Protein AF-A7HI56-F1 (afdb_monomer)

Secondary structure (DSSP, 8-state):
--EEEEE-TTHHHHSS--HHHHHHHHHH-TT-SEEEEEES-B-HHHHHHHHHHHHHHHHTT-EEEEEEE-GGG-SBHHHHHHHHHHSSEEEEE--SSTT-----EEEEEE-SSEEEEEEES--BSHIIIIIS---EEEEEEETTTTHHHHHHHHTTHHHHHTSTTEEE--HHHHHHHHHTT-SB-TTSTT-S-----SS-----SSSPPSS-------SS-----------------------PPP--SEEEEEE---TTSEEEEEHHHHHHSHHHHTSSP-EEPPPSSTTPPPPEE-SSPPEEEEEEE-TTSSEEEEEEEEE--EEEETTTTEEEEEPPHHHHTTPPTTEEEEEEEPPTTSS-SEEEEEE-TTSHHHHHHGGG--EE---TT-SS--EEEE-

Mean predicted aligned error: 17.02 Å

Solvent-accessible surface area (backbone atoms only — not comparable to full-atom values): 22495 Å² total; per-residue (Å²): 130,70,50,75,49,73,45,45,51,63,31,19,55,73,51,88,61,39,61,48,56,57,51,44,53,53,38,66,34,88,58,41,42,37,36,43,33,35,26,21,27,30,32,39,72,29,51,63,72,44,40,71,32,46,51,51,25,42,77,71,69,24,45,39,36,40,38,36,16,36,50,71,35,44,14,24,49,61,26,51,59,49,41,69,74,70,38,80,43,41,28,39,35,47,57,72,50,93,88,52,69,60,70,54,22,38,4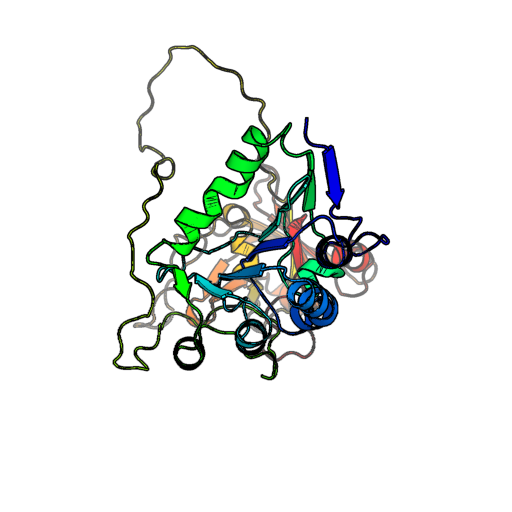1,38,36,34,38,81,55,30,34,38,39,39,42,45,65,40,27,46,23,53,48,35,25,52,61,36,67,30,44,34,39,40,38,40,36,55,37,71,86,37,45,72,61,49,52,60,73,53,59,61,53,67,60,49,66,70,30,77,37,32,41,77,63,44,76,66,54,51,54,53,39,47,73,56,64,42,38,27,55,74,84,46,92,80,58,71,77,72,81,72,79,82,88,66,86,59,76,77,52,99,62,79,73,95,34,61,79,73,94,82,70,69,96,58,76,74,85,71,83,70,94,68,84,90,82,84,91,84,89,86,86,83,92,75,85,84,75,76,78,90,69,70,52,28,44,37,33,37,37,50,62,41,100,86,22,36,33,74,48,55,47,72,61,45,65,77,46,26,75,79,79,52,54,79,47,82,32,66,48,84,55,94,48,95,88,56,80,60,39,37,15,46,69,76,51,47,32,27,33,39,36,35,37,37,61,88,57,47,81,72,46,74,49,74,74,40,67,38,48,35,37,40,44,73,94,77,56,34,28,38,35,49,45,60,65,83,53,35,80,70,54,53,72,60,14,35,34,39,42,27,64,47,60,90,90,67,87,40,49,31,39,38,41,33,27,28,72,79,8,64,65,28,67,70,48,55,76,56,32,79,40,74,44,84,40,86,87,46,98,68,54,39,35,25,32,70,76

Sequence (403 aa):
MPAFEFLSPLDQPFATARAAEWLKNALTSKKYNEFLAAVAFAKEGALKRLLPALDAFRKGGGNAEIVFGIDQQGTSRQALELALTSLDASYVWNHPSPYITFHPKAYLFSGHDAALAIIGSSNLTVGGLETNSEMVASIAFDLPNENAAWTKAQSWWKPLIGHANCAKLTADLIKELDARGLLLDETAPGSHGCPPPKGEKGTATGAPYPFPFTKVVPPSSAPTAGKGKSAAAGSAKPISATAKAYQPSALLIQIIPHENGEIFLSVTAVNQYPAFLGWPFKGKTTPKKKGNKPYPMLQPDPITNWRLFDKSGSVAQALTGWNLNTIYYDKKSEIRITVPPSLAAAIPEYSLLEMRRASQGSGVDFYCDVYPNGSPQYASMIGACTQTLPSGGKPVARKYGWI

Radius of gyration: 26.81 Å; Cα contacts (8 Å, |Δi|>4): 777; chains: 1; bounding box: 72×57×68 Å

Foldseek 3Di:
DWDKDKDALCCPQPNPDWQLVVLLCLLQDPQFQEKEWEFQAADLVLVVSCLVSLQNSVVSNHAHEYEYELQQQRYALNRLVCCVPRHPWYKYFDAPDNVDGRHWGWMKTHDAFKIKIKGWNAGSYCQRGHHGRIMIMIIMDTPPVCVVVVCVVCVVPVCVCVDQRMGIRDPVVSVVCVQQVSHQHPPDPPSPDDDDPPDDSDVRDVDDDSGDHDDDDPPDDDPPPDPDDDDDDDDDDDDDDDPDPDDFQKKKWFWQQDPQQKTWDALVVCVVHVVLQVPPADDWDDDPDPPDGTWRWHPPFFWEKEFEADLQRHTPDIDGGDRWTWTQDPVVRIIMTGDDPVVSVVADGRWMWIWGADDPPPSGGTYTYTGHPNHPVCVVCVVQQPAFDDCVPPPDTMTMHTD

Nearest PDB structures (foldseek):
  7clg-assembly1_A  TM=8.398E-01  e=1.425E-11  Staphylococcus aureus subsp. aureus USA300
  7clg-assembly1_B  TM=8.100E-01  e=1.260E-10  Staphylococcus aureus subsp. aureus USA300
  7ufy-assembly2_B  TM=6.047E-01  e=7.998E-03  Homo sapiens
  5nw9-assembly1_A  TM=4.511E-01  e=8.998E-03  Homo sapiens
  1rgu-assembly1_A  TM=3.960E-01  e=5.295E-03  Homo sapiens

pLDDT: mean 86.25, std 17.68, range [27.77, 98.88]

Structure (mmCIF, N/CA/C/O backbone):
data_AF-A7HI56-F1
#
_entry.id   AF-A7HI56-F1
#
loop_
_atom_site.group_PDB
_atom_site.id
_atom_site.type_symbol
_atom_site.label_atom_id
_atom_site.label_alt_id
_atom_site.label_comp_id
_atom_site.label_asym_id
_atom_site.label_entity_id
_atom_site.label_seq_id
_atom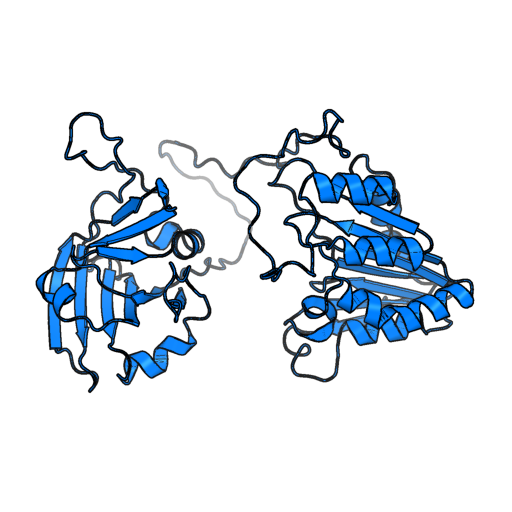_site.pdbx_PDB_ins_code
_atom_site.Cartn_x
_atom_site.Cartn_y
_atom_site.Cartn_z
_atom_site.occupancy
_atom_site.B_iso_or_equiv
_atom_site.auth_seq_id
_atom_site.auth_comp_id
_atom_site.auth_asym_id
_atom_site.auth_atom_id
_atom_site.pdbx_PDB_model_num
ATOM 1 N N . MET A 1 1 ? -2.547 -5.428 30.886 1.00 74.50 1 MET A N 1
ATOM 2 C CA . MET A 1 1 ? -1.637 -5.256 29.735 1.00 74.50 1 MET A CA 1
ATOM 3 C C . MET A 1 1 ? -2.408 -5.720 28.519 1.00 74.50 1 MET A C 1
ATOM 5 O O . MET A 1 1 ? -2.962 -6.814 28.620 1.00 74.50 1 MET A O 1
ATOM 9 N N . PRO A 1 2 ? -2.438 -4.936 27.427 1.00 81.06 2 PRO A N 1
ATOM 10 C CA . PRO A 1 2 ? -3.268 -5.262 26.275 1.00 81.06 2 PRO A CA 1
ATOM 11 C C . PRO A 1 2 ? -2.903 -6.629 25.702 1.00 81.06 2 PRO A C 1
ATOM 13 O O . PRO A 1 2 ? -1.718 -6.969 25.611 1.00 81.06 2 PRO A O 1
ATOM 16 N N . ALA A 1 3 ? -3.911 -7.406 25.318 1.00 89.81 3 ALA A N 1
ATOM 17 C CA . ALA A 1 3 ? -3.702 -8.679 24.639 1.00 89.81 3 ALA A CA 1
ATOM 18 C C . ALA A 1 3 ? -3.373 -8.417 23.165 1.00 89.81 3 ALA A C 1
ATOM 20 O O . ALA A 1 3 ? -3.972 -7.532 22.554 1.00 89.81 3 ALA A O 1
ATOM 21 N N . PHE A 1 4 ? -2.435 -9.170 22.590 1.00 91.62 4 PHE A N 1
ATOM 22 C CA . PHE A 1 4 ? -2.066 -9.015 21.186 1.00 91.62 4 PHE A CA 1
ATOM 23 C C . PHE A 1 4 ? -2.024 -10.344 20.436 1.00 91.62 4 PHE A C 1
ATOM 25 O O . PHE A 1 4 ? -1.582 -11.363 20.962 1.00 91.62 4 PHE A O 1
ATOM 32 N N . GLU A 1 5 ? -2.446 -10.294 19.178 1.00 93.88 5 GLU A N 1
ATOM 33 C CA . GLU A 1 5 ? -2.391 -11.386 18.211 1.00 93.88 5 GLU A CA 1
ATOM 34 C C . GLU A 1 5 ? -1.731 -10.889 16.924 1.00 93.88 5 GLU A C 1
ATOM 36 O O . GLU A 1 5 ? -1.836 -9.710 16.573 1.00 93.88 5 GLU A O 1
ATOM 41 N N . PHE A 1 6 ? -1.063 -11.786 16.201 1.00 93.12 6 PHE A N 1
ATOM 42 C CA . PHE A 1 6 ? -0.435 -11.468 14.924 1.00 93.12 6 PHE A CA 1
ATOM 43 C C . PHE A 1 6 ? -1.037 -12.294 13.799 1.00 93.12 6 PHE A C 1
ATOM 45 O O . PHE A 1 6 ? -1.213 -13.502 13.925 1.00 93.12 6 PHE A O 1
ATOM 52 N N . LEU A 1 7 ? -1.278 -11.620 12.682 1.00 90.94 7 LEU A N 1
ATOM 53 C CA . LEU A 1 7 ? -1.357 -12.233 11.373 1.00 90.94 7 LEU A CA 1
ATOM 54 C C . LEU A 1 7 ? 0.047 -12.159 10.776 1.00 90.94 7 LEU A C 1
ATOM 56 O O . LEU A 1 7 ? 0.567 -11.064 10.542 1.00 90.94 7 LEU A O 1
ATOM 60 N N . SER A 1 8 ? 0.679 -13.311 10.590 1.00 90.44 8 SER A N 1
ATOM 61 C CA . SER A 1 8 ? 2.011 -13.429 10.004 1.00 90.44 8 SER A CA 1
ATOM 62 C C . SER A 1 8 ? 1.934 -13.399 8.473 1.00 90.44 8 SER A C 1
ATOM 64 O O . SER A 1 8 ? 0.922 -13.815 7.906 1.00 90.44 8 SER A O 1
ATOM 66 N N . PRO A 1 9 ? 3.027 -13.043 7.769 1.00 89.06 9 PRO A N 1
ATOM 67 C CA . PRO A 1 9 ? 3.056 -13.006 6.301 1.00 89.06 9 PRO A CA 1
ATOM 68 C C . PRO A 1 9 ? 2.685 -14.310 5.576 1.00 89.06 9 PRO A C 1
ATOM 70 O O . PRO A 1 9 ? 2.485 -14.288 4.364 1.00 89.06 9 PRO A O 1
ATOM 73 N N . LEU A 1 10 ? 2.656 -15.445 6.283 1.00 87.81 10 LEU A N 1
ATOM 74 C CA . LEU A 1 10 ? 2.257 -16.745 5.739 1.00 87.81 10 LEU A CA 1
ATOM 75 C C . LEU A 1 10 ? 0.824 -17.142 6.117 1.00 87.81 10 LEU A C 1
ATOM 77 O O . LEU A 1 10 ? 0.254 -18.014 5.466 1.00 87.81 10 LEU A O 1
ATOM 81 N N . ASP A 1 11 ? 0.218 -16.497 7.116 1.00 85.81 11 ASP A N 1
ATOM 82 C CA . ASP A 1 11 ? -1.166 -16.779 7.502 1.00 85.81 11 ASP A CA 1
ATOM 83 C C . ASP A 1 11 ? -2.126 -16.301 6.408 1.00 85.81 11 ASP A C 1
ATOM 85 O O . ASP A 1 11 ? -3.058 -17.007 6.028 1.00 85.81 11 ASP A O 1
ATOM 89 N N . GLN A 1 12 ? -1.838 -15.145 5.812 1.00 83.94 12 GLN A N 1
ATOM 90 C CA . GLN A 1 12 ? -2.465 -14.671 4.584 1.00 83.94 12 GLN A CA 1
ATOM 91 C C . GLN A 1 12 ? -1.465 -14.790 3.423 1.00 83.94 12 GLN A C 1
ATOM 93 O O . GLN A 1 12 ? -0.335 -14.341 3.579 1.00 83.94 12 GLN A O 1
ATOM 98 N N . PRO A 1 13 ? -1.822 -15.371 2.262 1.00 75.12 13 PRO A N 1
ATOM 99 C CA . PRO A 1 13 ? -3.120 -15.940 1.889 1.00 75.12 13 PRO A CA 1
ATOM 100 C C . PRO A 1 13 ? -3.256 -17.455 2.129 1.00 75.12 13 PRO A C 1
ATOM 102 O O . PRO A 1 13 ? -4.180 -18.062 1.593 1.00 75.12 13 PRO A O 1
ATOM 105 N N . PHE A 1 14 ? -2.342 -18.105 2.853 1.00 77.31 14 PHE A N 1
ATOM 106 C CA . PHE A 1 14 ? -2.269 -19.574 2.836 1.00 77.31 14 PHE A CA 1
ATOM 107 C C . PHE A 1 14 ? -3.065 -20.271 3.950 1.00 77.31 14 PHE A C 1
ATOM 109 O O . PHE A 1 14 ? -3.575 -21.365 3.724 1.00 77.31 14 PHE A O 1
ATOM 116 N N . ALA A 1 15 ? -3.214 -19.657 5.127 1.00 78.75 15 ALA A N 1
ATOM 117 C CA . ALA A 1 15 ? -4.009 -20.199 6.235 1.00 78.75 15 ALA A CA 1
ATOM 118 C C . ALA A 1 15 ? -5.486 -19.763 6.144 1.00 78.75 15 ALA A C 1
ATOM 120 O O . ALA A 1 15 ? -5.927 -19.280 5.102 1.00 78.75 15 ALA A O 1
ATOM 121 N N . THR A 1 16 ? -6.271 -19.919 7.215 1.00 77.38 16 THR A N 1
ATOM 122 C CA . THR A 1 16 ? -7.670 -19.444 7.289 1.00 77.38 16 THR A CA 1
ATOM 123 C C . THR A 1 16 ? -7.806 -18.026 7.848 1.00 77.38 16 THR A C 1
ATOM 125 O O . THR A 1 16 ? -8.794 -17.353 7.564 1.00 77.38 16 THR A O 1
ATOM 128 N N . ALA A 1 17 ? -6.824 -17.544 8.617 1.00 83.12 17 ALA A N 1
ATOM 129 C CA . ALA A 1 17 ? -6.856 -16.210 9.209 1.00 83.12 17 ALA A CA 1
ATOM 130 C C . ALA A 1 17 ? -6.648 -15.118 8.147 1.00 83.12 17 ALA A C 1
ATOM 132 O O . ALA A 1 17 ? -5.752 -15.213 7.304 1.00 83.12 17 ALA A O 1
ATOM 133 N N . ARG A 1 18 ? -7.484 -14.074 8.180 1.00 90.19 18 ARG A N 1
ATOM 134 C CA . ARG A 1 18 ? -7.451 -12.931 7.255 1.00 90.19 18 ARG A CA 1
ATOM 135 C C . ARG A 1 18 ? -7.725 -11.638 7.998 1.00 90.19 18 ARG A C 1
ATOM 137 O O . ARG A 1 18 ? -8.584 -11.611 8.881 1.00 90.19 18 ARG A O 1
ATOM 144 N N . ALA A 1 19 ? -7.091 -10.550 7.565 1.00 93.62 19 ALA A N 1
ATOM 145 C CA . ALA A 1 19 ? -7.406 -9.223 8.091 1.00 93.62 19 ALA A CA 1
ATOM 146 C C . ALA A 1 19 ? -8.883 -8.854 7.840 1.00 93.62 19 ALA A C 1
ATOM 148 O O . ALA A 1 19 ? -9.517 -8.248 8.702 1.00 93.62 19 ALA A O 1
ATOM 149 N N . ALA A 1 20 ? -9.462 -9.289 6.710 1.00 94.56 20 ALA A N 1
ATOM 150 C CA . ALA A 1 20 ? -10.892 -9.136 6.429 1.00 94.56 20 ALA A CA 1
ATOM 151 C C . ALA A 1 20 ? -11.788 -9.715 7.538 1.00 94.56 20 ALA A C 1
ATOM 153 O O . ALA A 1 20 ? -12.770 -9.083 7.921 1.00 94.56 20 ALA A O 1
ATOM 154 N N . GLU A 1 21 ? -11.456 -10.897 8.062 1.00 93.38 21 GLU A N 1
ATOM 155 C CA . GLU A 1 21 ? -12.264 -11.568 9.085 1.00 93.38 21 GLU A CA 1
ATOM 156 C C . GLU A 1 21 ? -12.154 -10.862 10.438 1.00 93.38 21 GLU A C 1
ATOM 158 O O . GLU A 1 21 ? -13.162 -10.674 11.114 1.00 93.38 21 GLU A O 1
ATOM 163 N N . TRP A 1 22 ? -10.968 -10.366 10.803 1.00 95.19 22 TRP A N 1
ATOM 164 C CA . TRP A 1 22 ? -10.810 -9.535 12.001 1.00 95.19 22 TRP A CA 1
ATOM 165 C C . TRP A 1 22 ? -11.663 -8.262 11.937 1.00 95.19 22 TRP A C 1
ATOM 167 O O . TRP A 1 22 ? -12.351 -7.938 12.905 1.00 95.19 22 TRP A O 1
ATOM 177 N N . LEU A 1 23 ? -11.689 -7.582 10.784 1.00 97.75 23 LEU A N 1
ATOM 178 C CA . LEU A 1 23 ? -12.525 -6.395 10.583 1.00 97.75 23 LEU A CA 1
ATOM 179 C C . LEU A 1 23 ? -14.020 -6.725 10.641 1.00 97.75 23 LEU A C 1
ATOM 181 O O . LEU A 1 23 ? -14.766 -6.026 11.320 1.00 97.75 23 LEU A O 1
ATOM 185 N N . LYS A 1 24 ? -14.471 -7.795 9.974 1.00 97.06 24 LYS A N 1
ATOM 186 C CA . LYS A 1 24 ? -15.882 -8.223 10.006 1.00 97.06 24 LYS A CA 1
ATOM 187 C C . LYS A 1 24 ? -16.333 -8.601 11.416 1.00 97.06 24 LYS A C 1
ATOM 189 O O . LYS A 1 24 ? -17.416 -8.196 11.836 1.00 97.06 24 LYS A O 1
ATOM 194 N N . ASN A 1 25 ? -15.506 -9.338 12.155 1.00 96.38 25 ASN A N 1
ATOM 195 C CA . ASN A 1 25 ? -15.803 -9.733 13.531 1.00 96.38 25 ASN A CA 1
ATOM 196 C C . ASN A 1 25 ? -15.901 -8.513 14.452 1.00 96.38 25 ASN A C 1
ATOM 198 O O . ASN A 1 25 ? -16.803 -8.443 15.282 1.00 96.38 25 ASN A O 1
ATOM 202 N N . ALA A 1 26 ? -15.018 -7.525 14.284 1.00 97.50 26 ALA A N 1
ATOM 203 C CA . ALA A 1 26 ? -15.091 -6.279 15.039 1.00 97.50 26 ALA A CA 1
ATOM 204 C C . ALA A 1 26 ? -16.336 -5.450 14.669 1.00 97.50 26 ALA A C 1
ATOM 206 O O . ALA A 1 26 ? -17.072 -5.040 15.560 1.00 97.50 26 ALA A O 1
ATOM 207 N N . LEU A 1 27 ? -16.634 -5.283 13.377 1.00 97.94 27 LEU A N 1
ATOM 208 C CA . LEU A 1 27 ? -17.807 -4.540 12.890 1.00 97.94 27 LEU A CA 1
ATOM 209 C C . LEU A 1 27 ? -19.147 -5.166 13.305 1.00 97.94 27 LEU A C 1
ATOM 211 O O . LEU A 1 27 ? -20.136 -4.463 13.470 1.00 97.94 27 LEU A O 1
ATOM 215 N N . THR A 1 28 ? -19.208 -6.487 13.463 1.00 96.69 28 THR A N 1
ATOM 216 C CA . THR A 1 28 ? -20.437 -7.190 13.882 1.00 96.69 28 THR A CA 1
ATOM 217 C C . THR A 1 28 ? -20.529 -7.394 15.394 1.00 96.69 28 THR A C 1
ATOM 219 O O . THR A 1 28 ? -21.574 -7.800 15.910 1.00 96.69 28 THR A O 1
ATOM 222 N N . SER A 1 29 ? -19.456 -7.096 16.127 1.00 95.88 29 SER A N 1
ATOM 223 C CA . SER A 1 29 ? -19.420 -7.178 17.581 1.00 95.88 29 SER A CA 1
ATOM 224 C C . SER A 1 29 ? -20.252 -6.065 18.211 1.00 95.88 29 SER A C 1
ATOM 226 O O . SER A 1 29 ?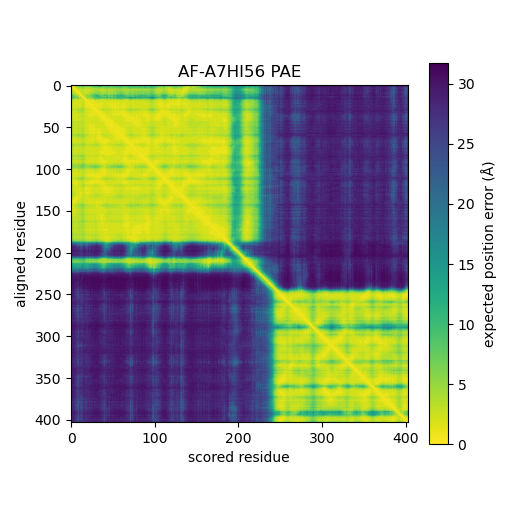 -20.096 -4.891 17.893 1.00 95.88 29 SER A O 1
ATOM 228 N N . LYS A 1 30 ? -21.063 -6.415 19.213 1.00 95.62 30 LYS A N 1
ATOM 229 C CA . LYS A 1 30 ? -21.804 -5.436 20.028 1.00 95.62 30 LYS A CA 1
ATOM 230 C C . LYS A 1 30 ? -20.926 -4.692 21.043 1.00 95.62 30 LYS A C 1
ATOM 232 O O . LYS A 1 30 ? -21.438 -3.875 21.798 1.00 95.62 30 LYS A O 1
ATOM 237 N N . LYS A 1 31 ? -19.626 -5.010 21.110 1.00 96.81 31 LYS A N 1
ATOM 238 C CA . LYS A 1 31 ? -18.681 -4.376 22.043 1.00 96.81 31 LYS A CA 1
ATOM 239 C C . LYS A 1 31 ? -18.266 -2.973 21.614 1.00 96.81 31 LYS A C 1
ATOM 241 O O . LYS A 1 31 ? -17.772 -2.229 22.453 1.00 96.81 31 LYS A O 1
ATOM 246 N N . TYR A 1 32 ? -18.419 -2.640 20.336 1.00 98.44 32 TYR A N 1
ATOM 247 C CA . TYR A 1 32 ? -17.904 -1.407 19.756 1.00 98.44 32 TYR A CA 1
ATOM 248 C C . TYR A 1 32 ? -19.046 -0.586 19.162 1.00 98.44 32 TYR A C 1
ATOM 250 O O . TYR A 1 32 ? -20.006 -1.137 18.629 1.00 98.44 32 TYR A O 1
ATOM 258 N N . ASN A 1 33 ? -18.931 0.731 19.261 1.00 98.06 33 ASN A N 1
ATOM 259 C CA . ASN A 1 33 ? -19.851 1.704 18.673 1.00 98.06 33 ASN A CA 1
ATOM 260 C C . ASN A 1 33 ? -19.114 2.830 17.930 1.00 98.06 33 ASN A C 1
ATOM 262 O O . ASN A 1 33 ? -19.748 3.701 17.347 1.00 98.06 33 ASN A O 1
ATOM 266 N N . GLU A 1 34 ? -17.786 2.802 17.900 1.00 98.69 34 GLU A N 1
ATOM 267 C CA . GLU A 1 34 ? -16.964 3.700 17.102 1.00 98.69 34 GLU A CA 1
ATOM 268 C C . GLU A 1 34 ? -15.973 2.875 16.277 1.00 98.69 34 GLU A C 1
ATOM 270 O O . GLU A 1 34 ? -15.356 1.937 16.786 1.00 98.69 34 GLU A O 1
ATOM 275 N N . PHE A 1 35 ? -15.853 3.210 14.995 1.00 98.75 35 PHE A N 1
ATOM 276 C CA . PHE A 1 35 ? -14.904 2.631 14.055 1.00 98.75 35 PHE A CA 1
ATOM 277 C C . PHE A 1 35 ? -14.179 3.754 13.313 1.00 98.75 35 PHE A C 1
ATOM 279 O O . PHE A 1 35 ? -14.799 4.522 12.579 1.00 98.75 35 PHE A O 1
ATOM 286 N N . LEU A 1 36 ? -12.860 3.824 13.480 1.00 98.75 36 LEU A N 1
ATOM 287 C CA . LEU A 1 36 ? -11.995 4.812 12.840 1.00 98.75 36 LEU A CA 1
ATOM 288 C C . LEU A 1 36 ? -10.928 4.088 12.022 1.00 98.75 36 LEU A C 1
ATOM 290 O O . LEU A 1 36 ? -10.263 3.187 12.531 1.00 98.75 36 LEU A O 1
ATOM 294 N N . ALA A 1 37 ? -10.698 4.489 10.775 1.00 98.69 37 ALA A N 1
ATOM 295 C CA . ALA A 1 37 ? -9.611 3.920 9.982 1.00 98.69 37 ALA A CA 1
ATOM 296 C C . ALA A 1 37 ? -8.807 4.969 9.218 1.00 98.69 37 ALA A C 1
ATOM 298 O O . ALA A 1 37 ? -9.334 5.966 8.735 1.00 98.69 37 ALA A O 1
ATOM 299 N N . ALA A 1 38 ? -7.512 4.713 9.062 1.00 98.75 38 ALA A N 1
ATOM 300 C CA . ALA A 1 38 ? -6.642 5.464 8.167 1.00 98.75 38 ALA A CA 1
ATOM 301 C C . ALA A 1 38 ? -5.902 4.480 7.266 1.00 98.75 38 ALA A C 1
ATOM 303 O O . ALA A 1 38 ? -5.142 3.636 7.751 1.00 98.75 38 ALA A O 1
ATOM 304 N N . VAL A 1 39 ? -6.143 4.583 5.960 1.00 98.56 39 VAL A N 1
ATOM 305 C CA . VAL A 1 39 ? -5.627 3.637 4.968 1.00 98.56 39 VAL A CA 1
ATOM 306 C C . VAL A 1 39 ? -4.961 4.368 3.816 1.00 98.56 39 VAL A C 1
ATOM 308 O O . VAL A 1 39 ? -5.479 5.353 3.294 1.00 98.56 39 VAL A O 1
ATOM 311 N N . ALA A 1 40 ? -3.798 3.868 3.409 1.00 98.06 40 ALA A N 1
ATOM 312 C CA . ALA A 1 40 ? -3.049 4.422 2.295 1.00 98.06 40 ALA A CA 1
ATOM 313 C C . ALA A 1 40 ? -3.819 4.238 0.989 1.00 98.06 40 ALA A C 1
ATOM 315 O O . ALA A 1 40 ? -3.980 5.194 0.240 1.00 98.06 40 ALA A O 1
ATOM 316 N N . PHE A 1 41 ? -4.297 3.012 0.745 1.00 98.19 41 PHE A N 1
ATOM 317 C CA . PHE A 1 41 ? -4.955 2.597 -0.491 1.00 98.19 41 PHE A CA 1
ATOM 318 C C . PHE A 1 41 ? -6.304 1.940 -0.195 1.00 98.19 41 PHE A C 1
ATOM 320 O O . PHE A 1 41 ? -6.406 1.101 0.707 1.00 98.19 41 PHE A O 1
ATOM 327 N N . ALA A 1 42 ? -7.312 2.270 -1.002 1.00 98.25 42 ALA A N 1
ATOM 328 C CA . ALA A 1 42 ? -8.635 1.668 -0.938 1.00 98.25 42 ALA A CA 1
ATOM 329 C C . ALA A 1 42 ? -9.203 1.330 -2.323 1.00 98.25 42 ALA A C 1
ATOM 331 O O . ALA A 1 42 ? -9.144 2.128 -3.254 1.00 98.25 42 ALA A O 1
ATOM 332 N N . LYS A 1 43 ? -9.791 0.140 -2.451 1.00 97.62 43 LYS A N 1
ATOM 333 C CA . LYS A 1 43 ? -10.481 -0.306 -3.670 1.00 97.62 43 LYS A CA 1
ATOM 334 C C . LYS A 1 43 ? -11.906 -0.720 -3.353 1.00 97.62 43 LYS A C 1
ATOM 336 O O . LYS A 1 43 ? -12.178 -1.257 -2.275 1.00 97.62 43 LYS A O 1
ATOM 341 N N . GLU A 1 44 ? -12.796 -0.522 -4.316 1.00 97.00 44 GLU A N 1
ATOM 342 C CA . GLU A 1 44 ? -14.235 -0.714 -4.160 1.00 97.00 44 GLU A CA 1
ATOM 343 C C . GLU A 1 44 ? -14.556 -2.144 -3.714 1.00 97.00 44 GLU A C 1
ATOM 345 O O . GLU A 1 44 ? -15.354 -2.354 -2.802 1.00 97.00 44 GLU A O 1
ATOM 350 N N . GLY A 1 45 ? -13.873 -3.138 -4.291 1.00 95.94 45 GLY A N 1
ATOM 351 C CA . GLY A 1 45 ? -14.108 -4.550 -3.988 1.00 95.94 45 GLY A CA 1
ATOM 352 C C . GLY A 1 45 ? -13.919 -4.925 -2.513 1.00 95.94 45 GLY A C 1
ATOM 353 O O . GLY A 1 45 ? -14.666 -5.755 -2.000 1.00 95.94 45 GLY A O 1
ATOM 354 N N . ALA A 1 46 ? -12.959 -4.315 -1.809 1.00 95.94 46 ALA A N 1
ATOM 355 C CA . ALA A 1 46 ? -12.764 -4.572 -0.379 1.00 95.94 46 ALA A CA 1
ATOM 356 C C . ALA A 1 46 ? -13.846 -3.913 0.470 1.00 95.94 46 ALA A C 1
ATOM 358 O O . ALA A 1 46 ? -14.392 -4.549 1.368 1.00 95.94 46 ALA A O 1
ATOM 359 N N . LEU A 1 47 ? -14.190 -2.664 0.152 1.00 96.00 47 LEU A N 1
ATOM 360 C CA . LEU A 1 47 ? -15.243 -1.950 0.860 1.00 96.00 47 LEU A CA 1
ATOM 361 C C . LEU A 1 47 ? -16.592 -2.661 0.676 1.00 96.00 47 LEU A C 1
ATOM 363 O O . LEU A 1 47 ? -17.252 -2.946 1.670 1.00 96.00 47 LEU A O 1
ATOM 367 N N . LYS A 1 48 ? -16.931 -3.091 -0.551 1.00 97.06 48 LYS A N 1
ATOM 368 C CA . LYS A 1 48 ? -18.119 -3.914 -0.863 1.00 97.06 48 LYS A CA 1
ATOM 369 C C . LYS A 1 48 ? -18.244 -5.163 0.006 1.00 97.06 48 LYS A C 1
ATOM 371 O O . LYS A 1 48 ? -19.344 -5.517 0.415 1.00 97.06 48 LYS A O 1
ATOM 376 N N . ARG A 1 49 ? -17.127 -5.825 0.311 1.00 95.94 49 ARG A N 1
ATOM 377 C CA . ARG A 1 49 ? -17.102 -7.028 1.160 1.00 95.94 49 ARG A CA 1
ATOM 378 C C . ARG A 1 49 ? -17.335 -6.729 2.638 1.00 95.94 49 ARG A C 1
ATOM 380 O O . ARG A 1 49 ? -17.805 -7.609 3.355 1.00 95.94 49 ARG A O 1
ATOM 387 N N . LEU A 1 50 ? -17.012 -5.517 3.089 1.00 97.12 50 LEU A N 1
ATOM 388 C CA . LEU A 1 50 ? -17.290 -5.054 4.448 1.00 97.12 50 LEU A CA 1
ATOM 389 C C . LEU A 1 50 ? -18.658 -4.369 4.574 1.00 97.12 50 LEU A C 1
ATOM 391 O O . LEU A 1 50 ? -19.154 -4.273 5.693 1.00 97.12 50 LEU A O 1
ATOM 395 N N . LEU A 1 51 ? -19.285 -3.939 3.467 1.00 96.25 51 LEU A N 1
ATOM 396 C CA . LEU A 1 51 ? -20.560 -3.205 3.477 1.00 96.25 51 LEU A CA 1
ATOM 397 C C . LEU A 1 51 ? -21.642 -3.850 4.349 1.00 96.25 51 LEU A C 1
ATOM 399 O O . LEU A 1 51 ? -22.193 -3.130 5.172 1.00 96.25 51 LEU A O 1
ATOM 403 N N . PRO A 1 52 ? -21.933 -5.167 4.273 1.00 96.81 52 PRO A N 1
ATOM 404 C CA . PRO A 1 52 ? -22.983 -5.740 5.115 1.00 96.81 52 PRO A CA 1
ATOM 405 C C . PRO A 1 52 ? -22.704 -5.574 6.616 1.00 96.81 52 PRO A C 1
ATOM 407 O O . PRO A 1 52 ? -23.622 -5.322 7.395 1.00 96.81 52 PRO A O 1
ATOM 410 N N . ALA A 1 53 ? -21.434 -5.689 7.021 1.00 97.50 53 ALA A N 1
ATOM 411 C CA . ALA A 1 53 ? -21.015 -5.516 8.408 1.00 97.50 53 ALA A CA 1
ATOM 412 C C . ALA A 1 53 ? -21.017 -4.034 8.821 1.00 97.50 53 ALA A C 1
ATOM 414 O O . ALA A 1 53 ? -21.485 -3.713 9.908 1.00 97.50 53 ALA A O 1
ATOM 415 N N . LEU A 1 54 ? -20.563 -3.131 7.944 1.00 97.31 54 LEU A N 1
ATOM 416 C CA . LEU A 1 54 ? -20.624 -1.679 8.153 1.00 97.31 54 LEU A CA 1
ATOM 417 C C . LEU A 1 54 ? -22.067 -1.182 8.286 1.00 97.31 54 LEU A C 1
ATOM 419 O O . LEU A 1 54 ? -22.382 -0.439 9.211 1.00 97.31 54 LEU A O 1
ATOM 423 N N . ASP A 1 55 ? -22.962 -1.631 7.409 1.00 95.94 55 ASP A N 1
ATOM 424 C CA . ASP A 1 55 ? -24.378 -1.270 7.451 1.00 95.94 55 ASP A CA 1
ATOM 425 C C . ASP A 1 55 ? -25.032 -1.746 8.749 1.00 95.94 55 ASP A C 1
ATOM 427 O O . ASP A 1 55 ? -25.816 -1.014 9.353 1.00 95.94 55 ASP A O 1
ATOM 431 N N . ALA A 1 56 ? -24.718 -2.969 9.190 1.00 95.56 56 ALA A N 1
ATOM 432 C CA . ALA A 1 56 ? -25.204 -3.498 10.459 1.00 95.56 56 ALA A CA 1
ATOM 433 C C . ALA A 1 56 ? -24.669 -2.692 11.654 1.00 95.56 56 ALA A C 1
ATOM 435 O O . ALA A 1 56 ? -25.449 -2.330 12.535 1.00 95.56 56 ALA A O 1
ATOM 436 N N . PHE A 1 57 ? -23.374 -2.363 11.651 1.00 98.00 57 PHE A N 1
ATOM 437 C CA . PHE A 1 57 ? -22.726 -1.546 12.679 1.00 98.00 57 PHE A CA 1
ATOM 438 C C . PHE A 1 57 ? -23.403 -0.177 12.821 1.00 98.00 57 PHE A C 1
ATOM 440 O O . PHE A 1 57 ? -23.820 0.209 13.913 1.00 98.00 57 PHE A O 1
ATOM 447 N N . ARG A 1 58 ? -23.615 0.517 11.697 1.00 97.06 58 ARG A N 1
ATOM 448 C CA . ARG A 1 58 ? -24.244 1.845 11.659 1.00 97.06 58 ARG A CA 1
ATOM 449 C C . ARG A 1 58 ? -25.718 1.818 12.047 1.00 97.06 58 ARG A C 1
ATOM 451 O O . ARG A 1 58 ? -26.166 2.638 12.844 1.00 97.06 58 ARG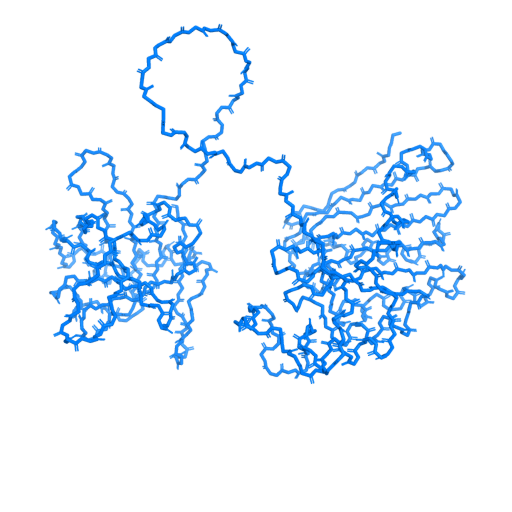 A O 1
ATOM 458 N N . LYS A 1 59 ? -26.482 0.833 11.561 1.00 95.12 59 LYS A N 1
ATOM 459 C CA . LYS A 1 59 ? -27.884 0.629 11.984 1.00 95.12 59 LYS A CA 1
ATOM 460 C C . LYS A 1 59 ? -28.003 0.317 13.477 1.00 95.12 59 LYS A C 1
ATOM 462 O O . LYS A 1 59 ? -29.030 0.622 14.074 1.00 95.12 59 LYS A O 1
ATOM 467 N N . GLY A 1 60 ? -26.964 -0.267 14.073 1.00 95.12 60 GLY A N 1
ATOM 468 C CA . GLY A 1 60 ? -26.839 -0.476 15.515 1.00 95.12 60 GLY A CA 1
ATOM 469 C C . GLY A 1 60 ? -26.492 0.783 16.319 1.00 95.12 60 GLY A C 1
ATOM 470 O O . GLY A 1 60 ? -26.354 0.683 17.535 1.00 95.12 60 GLY A O 1
ATOM 471 N N . GLY A 1 61 ? -26.353 1.946 15.674 1.00 96.50 61 GLY A N 1
ATOM 472 C CA . GLY A 1 61 ? -25.948 3.205 16.304 1.00 96.50 61 GLY A CA 1
ATOM 473 C C . GLY A 1 61 ? -24.434 3.424 16.348 1.00 96.50 61 GLY A C 1
ATOM 474 O O . GLY A 1 61 ? -23.983 4.340 17.030 1.00 96.50 61 GLY A O 1
ATOM 475 N N . GLY A 1 62 ? -23.651 2.588 15.658 1.00 98.00 62 GLY A N 1
ATOM 476 C CA . GLY A 1 62 ? -22.212 2.774 15.527 1.00 98.00 62 GLY A CA 1
ATOM 477 C C . GLY A 1 62 ? -21.850 3.920 14.576 1.00 98.00 62 GLY A C 1
ATOM 478 O O . GLY A 1 62 ? -22.567 4.174 13.611 1.00 98.00 62 GLY A O 1
ATOM 479 N N . ASN A 1 63 ? -20.724 4.584 14.831 1.00 98.50 63 ASN A N 1
ATOM 480 C CA . ASN A 1 63 ? -20.164 5.644 13.990 1.00 98.50 63 ASN A CA 1
ATOM 481 C C . ASN A 1 63 ? -18.926 5.137 13.241 1.00 98.50 63 ASN A C 1
ATOM 483 O O . ASN A 1 63 ? -17.978 4.675 13.876 1.00 98.50 63 ASN A O 1
ATOM 487 N N . ALA A 1 64 ? -18.927 5.223 11.911 1.00 98.56 64 ALA A N 1
ATOM 488 C CA . ALA A 1 64 ? -17.847 4.746 11.054 1.00 98.56 64 ALA A CA 1
ATOM 489 C C . ALA A 1 64 ? -17.200 5.889 10.258 1.00 98.56 64 ALA A C 1
ATOM 491 O O . ALA A 1 64 ? -17.842 6.508 9.404 1.00 98.56 64 ALA A O 1
ATOM 492 N N . GLU A 1 65 ? -15.903 6.116 10.480 1.00 98.69 65 GLU A N 1
ATOM 493 C CA . GLU A 1 65 ? -15.129 7.165 9.817 1.00 98.69 65 GLU A CA 1
ATOM 494 C C . GLU A 1 65 ? -13.817 6.644 9.228 1.00 98.69 65 GLU A C 1
ATOM 496 O O . GLU A 1 65 ? -13.084 5.886 9.865 1.00 98.69 65 GLU A O 1
ATOM 501 N N . ILE A 1 66 ? -13.480 7.076 8.008 1.00 98.81 66 ILE A N 1
ATOM 502 C CA . ILE A 1 66 ? -12.243 6.648 7.338 1.00 98.81 66 ILE A CA 1
ATOM 503 C C . ILE A 1 66 ? -11.509 7.823 6.682 1.00 98.81 66 ILE A C 1
ATOM 505 O O . ILE A 1 66 ? -12.109 8.648 5.993 1.00 98.81 66 ILE A O 1
ATOM 509 N N . VAL A 1 67 ? -10.184 7.867 6.852 1.00 98.88 67 VAL A N 1
ATOM 510 C CA . VAL A 1 67 ? -9.256 8.717 6.095 1.00 98.88 67 VAL A CA 1
ATOM 511 C C . VAL A 1 67 ? -8.579 7.889 5.002 1.00 98.88 67 VAL A C 1
ATOM 513 O O . VAL A 1 67 ? -7.892 6.904 5.287 1.00 98.88 67 VAL A O 1
ATOM 516 N N . PHE A 1 68 ? -8.731 8.321 3.753 1.00 98.81 68 PHE A N 1
ATOM 517 C CA . PHE A 1 68 ? -8.169 7.680 2.568 1.00 98.81 68 PHE A CA 1
ATOM 518 C C . PHE A 1 68 ? -6.977 8.469 2.023 1.00 98.81 68 PHE A C 1
ATOM 520 O O . PHE A 1 68 ? -7.103 9.645 1.681 1.00 98.81 68 PHE A O 1
ATOM 527 N N . GLY A 1 69 ? -5.824 7.818 1.882 1.00 98.31 69 GLY A N 1
ATOM 528 C CA . GLY A 1 69 ? -4.746 8.315 1.030 1.00 98.31 69 GLY A CA 1
ATOM 529 C C . GLY A 1 69 ? -5.113 8.179 -0.446 1.00 98.31 69 GLY A C 1
ATOM 530 O O . GLY A 1 69 ? -5.838 7.265 -0.827 1.00 98.31 69 GLY A O 1
ATOM 531 N N . ILE A 1 70 ? -4.614 9.074 -1.294 1.00 96.62 70 ILE A N 1
ATOM 532 C CA . ILE A 1 70 ? -4.780 8.987 -2.764 1.00 96.62 70 ILE A CA 1
ATOM 533 C C . ILE A 1 70 ? -3.439 8.966 -3.504 1.00 96.62 70 ILE A C 1
ATOM 535 O O . ILE A 1 70 ? -3.374 9.066 -4.728 1.00 96.62 70 ILE A O 1
ATOM 539 N N . ASP A 1 71 ? -2.340 8.840 -2.763 1.00 92.50 71 ASP A N 1
ATOM 540 C CA . ASP A 1 71 ? -1.007 8.781 -3.346 1.00 92.50 71 ASP A CA 1
ATOM 541 C C . ASP A 1 71 ? -0.867 7.575 -4.278 1.00 92.50 71 ASP A C 1
ATOM 543 O O . ASP A 1 71 ? -1.446 6.511 -4.053 1.00 92.50 71 ASP A O 1
ATOM 547 N N . GLN A 1 72 ? -0.066 7.744 -5.332 1.00 86.88 72 GLN A N 1
ATOM 548 C CA . GLN A 1 72 ? 0.243 6.684 -6.299 1.00 86.88 72 GLN A CA 1
ATOM 549 C C . GLN A 1 72 ? -1.002 6.072 -6.967 1.00 86.88 72 GLN A C 1
ATOM 551 O O . GLN A 1 72 ? -0.945 4.930 -7.416 1.00 86.88 72 GLN A O 1
ATOM 556 N N . GLN A 1 73 ? -2.126 6.803 -7.018 1.00 89.88 73 GLN A N 1
ATOM 557 C CA . GLN A 1 73 ? -3.410 6.276 -7.501 1.00 89.88 73 GLN A CA 1
ATOM 558 C C . GLN A 1 73 ? -3.769 4.944 -6.819 1.00 89.88 73 GLN A C 1
ATOM 560 O O . GLN A 1 73 ? -4.301 4.023 -7.433 1.00 89.88 73 GLN A O 1
ATOM 565 N N . GLY A 1 74 ? -3.416 4.790 -5.542 1.00 91.94 74 GLY A N 1
ATOM 566 C CA . GLY A 1 74 ? -3.717 3.559 -4.820 1.00 91.94 74 GLY A CA 1
ATOM 567 C C . GLY A 1 74 ? -5.178 3.463 -4.380 1.00 91.94 74 GLY A C 1
ATOM 568 O O . GLY A 1 74 ? -5.663 2.359 -4.134 1.00 91.94 74 GLY A O 1
ATOM 569 N N . THR A 1 75 ? -5.880 4.598 -4.327 1.00 97.81 75 THR A N 1
ATOM 570 C CA . THR A 1 75 ? -7.311 4.671 -4.022 1.00 97.81 75 THR A CA 1
ATOM 571 C C . THR A 1 75 ? -8.130 4.977 -5.265 1.00 97.81 75 THR A C 1
ATOM 573 O O . THR A 1 75 ? -7.771 5.857 -6.053 1.00 97.81 75 THR A O 1
ATOM 576 N N . SER A 1 76 ? -9.226 4.243 -5.446 1.00 97.62 76 SER A N 1
ATOM 577 C CA . SER A 1 76 ? -10.094 4.404 -6.609 1.00 97.62 76 SER A CA 1
ATOM 578 C C . SER A 1 76 ? -11.219 5.407 -6.407 1.00 97.62 76 SER A C 1
ATOM 580 O O . SER A 1 76 ? -11.693 5.626 -5.290 1.00 97.62 76 SER A O 1
ATOM 582 N N . ARG A 1 77 ? -11.693 5.975 -7.521 1.00 97.94 77 ARG A N 1
ATOM 583 C CA . ARG A 1 77 ? -12.914 6.786 -7.547 1.00 97.94 77 ARG A CA 1
ATOM 584 C C . ARG A 1 77 ? -14.096 5.998 -6.990 1.00 97.94 77 ARG A C 1
ATOM 586 O O . ARG A 1 77 ? -14.780 6.491 -6.101 1.00 97.94 77 ARG A O 1
ATOM 593 N N . GLN A 1 78 ? -14.272 4.756 -7.439 1.00 98.12 78 GLN A N 1
ATOM 594 C CA . GLN A 1 78 ? -15.377 3.896 -7.017 1.00 98.12 78 GLN A CA 1
ATOM 595 C C . GLN A 1 78 ? -15.354 3.611 -5.506 1.00 98.12 78 GLN A C 1
ATOM 597 O O . GLN A 1 78 ? -16.402 3.594 -4.863 1.00 98.12 78 GLN A O 1
ATOM 602 N N . ALA A 1 79 ? -14.169 3.437 -4.905 1.00 98.19 79 ALA A N 1
ATOM 603 C CA . ALA A 1 79 ? -14.049 3.281 -3.456 1.00 98.19 79 ALA A CA 1
ATOM 604 C C . ALA A 1 79 ? -14.500 4.539 -2.702 1.00 98.19 79 ALA A C 1
ATOM 606 O O . ALA A 1 79 ? -15.206 4.419 -1.703 1.00 98.19 79 ALA A O 1
ATOM 607 N N . LEU A 1 80 ? -14.117 5.731 -3.176 1.00 98.62 80 LEU A N 1
ATOM 608 C CA . LEU A 1 80 ? -14.516 6.998 -2.558 1.00 98.62 80 LEU A CA 1
ATOM 609 C C . LEU A 1 80 ? -16.013 7.280 -2.729 1.00 98.62 80 LEU A C 1
ATOM 611 O O . LEU A 1 80 ? -16.665 7.698 -1.778 1.00 98.62 80 LEU A O 1
ATOM 615 N N . GLU A 1 81 ? -16.577 7.024 -3.909 1.00 98.44 81 GLU A N 1
ATOM 616 C CA . GLU A 1 81 ? -18.018 7.164 -4.161 1.00 98.44 81 GLU A CA 1
ATOM 617 C C . GLU A 1 81 ? -18.835 6.249 -3.246 1.00 98.44 81 GLU A C 1
ATOM 619 O O . GLU A 1 81 ? -19.818 6.684 -2.644 1.00 98.44 81 GLU A O 1
ATOM 624 N N . LEU A 1 82 ? -18.390 5.001 -3.079 1.00 98.25 82 LEU A N 1
ATOM 625 C CA . LEU A 1 82 ? -19.026 4.071 -2.158 1.00 98.25 82 LEU A CA 1
ATOM 626 C C . LEU A 1 82 ? -18.898 4.555 -0.707 1.00 98.25 82 LEU A C 1
ATOM 628 O O . LEU A 1 82 ? -19.911 4.680 -0.022 1.00 98.25 82 LEU A O 1
ATOM 632 N N . ALA A 1 83 ? -17.686 4.913 -0.272 1.00 98.19 83 ALA A N 1
ATOM 633 C CA . ALA A 1 83 ? -17.405 5.425 1.070 1.00 98.19 83 ALA A CA 1
ATOM 634 C C . ALA A 1 83 ? -18.274 6.638 1.440 1.00 98.19 83 ALA A C 1
ATOM 636 O O . ALA A 1 83 ? -18.803 6.693 2.548 1.00 98.19 83 ALA A O 1
ATOM 637 N N . LEU A 1 84 ? -18.483 7.564 0.495 1.00 97.81 84 LEU A N 1
ATOM 638 C CA . LEU A 1 84 ? -19.315 8.756 0.678 1.00 97.81 84 LEU A CA 1
ATOM 639 C C . LEU A 1 84 ? -20.768 8.424 1.062 1.00 97.81 84 LEU A C 1
ATOM 641 O O . LEU A 1 84 ? -21.423 9.231 1.716 1.00 97.81 84 LEU A O 1
ATOM 645 N N . THR A 1 85 ? -21.273 7.258 0.654 1.00 95.75 85 THR A N 1
ATOM 646 C CA . THR A 1 85 ? -22.659 6.831 0.916 1.00 95.75 85 THR A CA 1
ATOM 647 C C . THR A 1 85 ? -22.776 5.793 2.032 1.00 95.75 85 THR A C 1
ATOM 649 O O . THR A 1 85 ? -23.827 5.692 2.667 1.00 95.75 85 THR A O 1
ATOM 652 N N . SER A 1 86 ? -21.712 5.031 2.298 1.00 95.81 86 SER A N 1
ATOM 653 C CA . SER A 1 86 ? -21.736 3.906 3.238 1.00 95.81 86 SER A CA 1
ATOM 654 C C . SER A 1 86 ? -21.168 4.214 4.628 1.00 95.81 86 SER A C 1
ATOM 656 O O . SER A 1 86 ? -21.306 3.383 5.524 1.00 95.81 86 SER A O 1
ATOM 658 N N . LEU A 1 87 ? -20.533 5.372 4.829 1.00 97.56 87 LEU A N 1
ATOM 659 C CA . LEU A 1 87 ? -19.889 5.774 6.088 1.00 97.56 87 LEU A CA 1
ATOM 660 C C . LEU A 1 87 ? -20.530 7.041 6.669 1.00 97.56 87 LEU A C 1
ATOM 662 O O . LEU A 1 87 ? -21.206 7.784 5.960 1.00 97.56 87 LEU A O 1
ATOM 666 N N . ASP A 1 88 ? -20.312 7.298 7.959 1.00 97.94 88 ASP A N 1
ATOM 667 C CA . ASP A 1 88 ? -20.824 8.500 8.635 1.00 97.94 88 ASP A CA 1
ATOM 668 C C . ASP A 1 88 ? -19.958 9.726 8.331 1.00 97.94 88 ASP A C 1
ATOM 670 O O . ASP A 1 88 ? -20.464 10.830 8.107 1.00 97.94 88 ASP A O 1
ATOM 674 N N . ALA A 1 89 ? -18.643 9.520 8.226 1.00 98.06 89 ALA A N 1
ATOM 675 C CA . ALA A 1 89 ? -17.736 10.495 7.646 1.00 98.06 89 ALA A CA 1
ATOM 676 C C . ALA A 1 89 ? -16.628 9.822 6.834 1.00 98.06 89 ALA A C 1
ATOM 678 O O . ALA A 1 89 ? -16.218 8.685 7.060 1.00 98.06 89 ALA A O 1
ATOM 679 N N . SER A 1 90 ? -16.119 10.547 5.850 1.00 98.44 90 SER A N 1
ATOM 680 C CA . SER A 1 90 ? -14.957 10.136 5.074 1.00 98.44 90 SER A CA 1
ATOM 681 C C . SER A 1 90 ? -14.093 11.344 4.793 1.00 98.44 90 SER A C 1
ATOM 683 O O . SER A 1 90 ? -14.596 12.461 4.645 1.00 98.44 90 SER A O 1
ATOM 685 N N . TYR A 1 91 ? -12.793 11.113 4.703 1.00 98.75 91 TYR A N 1
ATOM 686 C CA . TYR A 1 91 ? -11.800 12.147 4.472 1.00 98.75 91 TYR A CA 1
ATOM 687 C C . TYR A 1 91 ? -10.782 11.671 3.446 1.00 98.75 91 TYR A C 1
ATOM 689 O O . TYR A 1 91 ? -10.504 10.479 3.336 1.00 98.75 91 TYR A O 1
ATOM 697 N N . VAL A 1 92 ? -10.189 12.611 2.724 1.00 98.56 92 VAL A N 1
ATOM 698 C CA . VAL A 1 92 ? -9.069 12.365 1.821 1.00 98.56 92 VAL A CA 1
ATOM 699 C C . VAL A 1 92 ? -7.847 13.076 2.362 1.00 98.56 92 VAL A C 1
ATOM 701 O O . VAL A 1 92 ? -7.916 14.259 2.693 1.00 98.56 92 VAL A O 1
ATOM 704 N N . TRP A 1 93 ? -6.724 12.370 2.403 1.00 98.12 93 TRP A N 1
ATOM 705 C CA . TRP A 1 93 ? -5.430 12.955 2.703 1.00 98.12 93 TRP A CA 1
ATOM 706 C C . TRP A 1 93 ? -4.528 12.909 1.474 1.00 98.12 93 TRP A C 1
ATOM 708 O O . TRP A 1 93 ? -4.350 11.859 0.850 1.00 98.12 93 TRP A O 1
ATOM 718 N N . ASN A 1 94 ? -3.905 14.038 1.142 1.00 96.56 94 ASN A N 1
ATOM 719 C CA . ASN A 1 94 ? -2.829 14.067 0.156 1.00 96.56 94 ASN A CA 1
ATOM 720 C C . ASN A 1 94 ? -1.848 15.204 0.413 1.00 96.56 94 ASN A C 1
ATOM 722 O O . ASN A 1 94 ? -2.234 16.332 0.722 1.00 96.56 94 ASN A O 1
ATOM 726 N N . HIS A 1 95 ? -0.566 14.928 0.190 1.00 92.19 95 HIS A N 1
ATOM 727 C CA . HIS A 1 95 ? 0.449 15.963 0.141 1.00 92.19 95 HIS A CA 1
ATOM 728 C C . HIS A 1 95 ? 0.833 16.268 -1.315 1.00 92.19 95 HIS A C 1
ATOM 730 O O . HIS A 1 95 ? 1.070 15.344 -2.094 1.00 92.19 95 HIS A O 1
ATOM 736 N N . PRO A 1 96 ? 0.974 17.545 -1.728 1.00 85.44 96 PRO A N 1
ATOM 737 C CA . PRO A 1 96 ? 1.246 17.825 -3.131 1.00 85.44 96 PRO A CA 1
ATOM 738 C C . PRO A 1 96 ? 2.652 17.419 -3.612 1.00 85.44 96 PRO A C 1
ATOM 740 O O . PRO A 1 96 ? 2.874 17.352 -4.820 1.00 85.44 96 PRO A O 1
ATOM 743 N N . SER A 1 97 ? 3.596 17.159 -2.706 1.00 84.31 97 SER A N 1
ATOM 744 C CA . SER A 1 97 ? 4.912 16.589 -3.041 1.00 84.31 97 SER A CA 1
ATOM 745 C C . SER A 1 97 ? 4.803 15.091 -3.349 1.00 84.31 97 SER A C 1
ATOM 747 O O . SER A 1 97 ? 4.357 14.355 -2.472 1.00 84.31 97 SER A O 1
ATOM 749 N N . PRO A 1 98 ? 5.307 14.607 -4.501 1.00 77.38 98 PRO A N 1
ATOM 750 C CA . PRO A 1 98 ? 5.284 13.182 -4.852 1.00 77.38 98 PRO A CA 1
ATOM 751 C C . PRO A 1 98 ? 6.221 12.320 -3.990 1.00 77.38 98 PRO A C 1
ATOM 753 O O . PRO A 1 98 ? 6.193 11.098 -4.079 1.00 77.38 98 PRO A O 1
ATOM 756 N N . TYR A 1 99 ? 7.073 12.945 -3.172 1.00 81.38 99 TYR A N 1
ATOM 757 C CA . TYR A 1 99 ? 8.017 12.262 -2.283 1.00 81.38 99 TYR A CA 1
ATOM 758 C C . TYR A 1 99 ? 7.441 11.975 -0.892 1.00 81.38 99 TYR A C 1
ATOM 760 O O . TYR A 1 99 ? 8.138 11.429 -0.042 1.00 81.38 99 TYR A O 1
ATOM 768 N N . ILE A 1 100 ? 6.197 12.383 -0.638 1.00 84.69 100 ILE A N 1
ATOM 769 C CA . ILE A 1 100 ? 5.510 12.175 0.634 1.00 84.69 100 ILE A CA 1
ATOM 770 C C . ILE A 1 100 ? 4.286 11.327 0.343 1.00 84.69 100 ILE A C 1
ATOM 772 O O . ILE A 1 100 ? 3.452 11.714 -0.464 1.00 84.69 100 ILE A O 1
ATOM 776 N N . THR A 1 101 ? 4.198 10.169 0.985 1.00 89.38 101 THR A N 1
ATOM 777 C CA . THR A 1 101 ? 3.078 9.242 0.826 1.00 89.38 101 THR A CA 1
ATOM 778 C C . THR A 1 101 ? 2.369 9.083 2.159 1.00 89.38 101 THR A C 1
ATOM 780 O O . THR A 1 101 ? 2.996 8.770 3.173 1.00 89.38 101 THR A O 1
ATOM 783 N N . PHE A 1 102 ? 1.053 9.251 2.147 1.00 96.06 102 PHE A N 1
ATOM 784 C CA . PHE A 1 102 ? 0.180 8.815 3.218 1.00 96.06 102 PHE A CA 1
ATOM 785 C C . PHE A 1 102 ? 0.139 7.299 3.240 1.00 96.06 102 PHE A C 1
ATOM 787 O O . PHE A 1 102 ? -0.553 6.667 2.448 1.00 96.06 102 PHE A O 1
ATOM 794 N N . HIS A 1 103 ? 0.937 6.705 4.120 1.00 96.75 103 HIS A N 1
ATOM 795 C CA . HIS A 1 103 ? 1.064 5.260 4.213 1.00 96.75 103 HIS A CA 1
ATOM 796 C C . HIS A 1 103 ? 0.492 4.559 5.474 1.00 96.75 103 HIS A C 1
ATOM 798 O O . HIS A 1 103 ? 0.799 3.368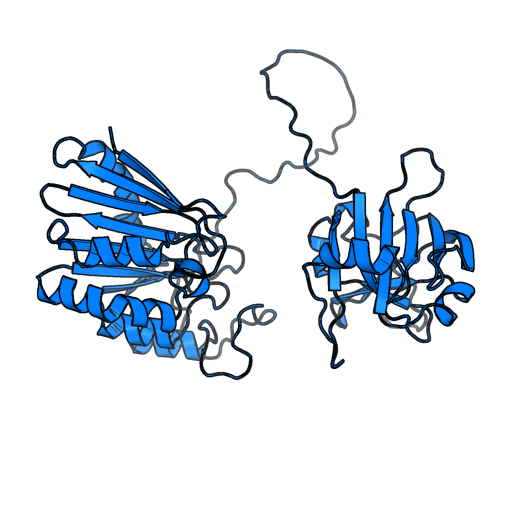 5.625 1.00 96.75 103 HIS A O 1
ATOM 804 N N . PRO A 1 104 ? -0.326 5.186 6.362 1.00 97.38 104 PRO A N 1
ATOM 805 C CA . PRO A 1 104 ? -0.999 4.465 7.450 1.00 97.38 104 PRO A CA 1
ATOM 806 C C . PRO A 1 104 ? -1.912 3.341 6.964 1.00 97.38 104 PRO A C 1
ATOM 808 O O . PRO A 1 104 ? -2.456 3.406 5.862 1.00 97.38 104 PRO A O 1
ATOM 811 N N . LYS A 1 105 ? -2.054 2.308 7.800 1.00 97.94 105 LYS A N 1
ATOM 812 C CA . LYS A 1 105 ? -2.964 1.164 7.627 1.00 97.94 105 LYS A CA 1
ATOM 813 C C . LYS A 1 105 ? -3.385 0.700 9.013 1.00 97.94 105 LYS A C 1
ATOM 815 O O . LYS A 1 105 ? -2.775 -0.191 9.609 1.00 97.94 105 LYS A O 1
ATOM 820 N N . ALA A 1 106 ? -4.343 1.427 9.563 1.00 98.50 106 ALA A N 1
ATOM 821 C CA . ALA A 1 106 ? -4.818 1.256 10.923 1.00 98.50 106 ALA A CA 1
ATOM 822 C C . ALA A 1 106 ? -6.344 1.263 10.940 1.00 98.50 106 ALA A C 1
ATOM 824 O O . ALA A 1 106 ? -6.966 2.084 10.265 1.00 98.50 106 ALA A O 1
ATOM 825 N N . TYR A 1 107 ? -6.912 0.369 11.741 1.00 98.69 107 TYR A N 1
ATOM 826 C CA . TYR A 1 107 ? -8.340 0.208 11.969 1.00 98.69 107 TYR A CA 1
ATOM 827 C C . TYR A 1 107 ? -8.554 0.135 13.481 1.00 98.69 107 TYR A C 1
ATOM 829 O O . TYR A 1 107 ? -7.991 -0.730 14.151 1.00 98.69 107 TYR A O 1
ATOM 837 N N . LEU A 1 108 ? -9.312 1.072 14.023 1.00 98.69 108 LEU A N 1
ATOM 838 C CA . LEU A 1 108 ? -9.554 1.248 15.446 1.00 98.69 108 LEU A CA 1
ATOM 839 C C . LEU A 1 108 ? -11.036 1.050 15.732 1.00 98.69 108 LEU A C 1
ATOM 841 O O . LEU A 1 108 ? -11.871 1.620 15.036 1.00 98.69 108 LEU A O 1
ATOM 845 N N . PHE A 1 109 ? -11.344 0.285 16.770 1.00 98.75 109 PHE A N 1
ATOM 846 C CA . PHE A 1 109 ? -12.695 0.105 17.282 1.00 98.75 109 PHE A CA 1
ATOM 847 C C . PHE A 1 109 ? -12.728 0.455 18.764 1.00 98.75 109 PHE A C 1
ATOM 849 O O . PHE A 1 109 ? -11.856 0.018 19.515 1.00 98.75 109 PHE A O 1
ATOM 856 N N . SER A 1 110 ? -13.741 1.196 19.194 1.00 98.50 110 SER A N 1
ATOM 857 C CA . SER A 1 110 ? -13.956 1.569 20.596 1.00 98.50 110 SER A CA 1
ATOM 858 C C . SER A 1 110 ? -15.408 1.349 20.995 1.00 98.50 110 SER A C 1
ATOM 860 O O . SER A 1 110 ? -16.328 1.461 20.186 1.00 98.50 110 SER A O 1
ATOM 862 N N . GLY A 1 111 ? -15.603 1.019 22.265 1.00 98.06 111 GLY A N 1
ATOM 863 C CA . GLY A 1 111 ? -16.885 1.028 22.953 1.00 98.06 111 GLY A CA 1
ATOM 864 C C . GLY A 1 111 ? -16.686 1.343 24.431 1.00 98.06 111 GLY A C 1
ATOM 865 O O . GLY A 1 111 ? -15.633 1.840 24.829 1.00 98.06 111 GLY A O 1
ATOM 866 N N . HIS A 1 112 ? -17.698 1.059 25.249 1.00 96.88 112 HIS A N 1
ATOM 867 C CA . HIS A 1 112 ? -17.666 1.390 26.677 1.00 96.88 112 HIS A CA 1
ATOM 868 C C . HIS A 1 112 ? -16.611 0.575 27.448 1.00 96.88 112 HIS A C 1
ATOM 870 O O . HIS A 1 112 ? -15.780 1.152 28.145 1.00 96.88 112 HIS A O 1
ATOM 876 N N . ASP A 1 113 ? -16.616 -0.752 27.272 1.00 97.50 113 ASP A N 1
ATOM 877 C CA . ASP A 1 113 ? -15.787 -1.687 28.055 1.00 97.50 113 ASP A CA 1
ATOM 878 C C . ASP A 1 113 ? -14.598 -2.262 27.270 1.00 97.50 113 ASP A C 1
ATOM 880 O O . ASP A 1 113 ? -13.785 -3.007 27.808 1.00 97.50 113 ASP A O 1
ATOM 884 N N . ALA A 1 114 ? -14.483 -1.968 25.974 1.00 98.06 114 ALA A N 1
ATOM 885 C CA . ALA A 1 114 ? -13.445 -2.561 25.140 1.00 98.06 114 ALA A CA 1
ATOM 886 C C . ALA A 1 114 ? -13.007 -1.639 24.006 1.00 98.06 114 ALA A C 1
ATOM 888 O O . ALA A 1 114 ? -13.810 -0.904 23.431 1.00 98.06 114 ALA A O 1
ATOM 889 N N . ALA A 1 115 ? -11.741 -1.766 23.618 1.00 98.62 115 ALA A N 1
ATOM 890 C CA . ALA A 1 115 ? -11.234 -1.226 22.364 1.00 98.62 115 ALA A CA 1
ATOM 891 C C . ALA A 1 115 ? -10.342 -2.242 21.643 1.00 98.62 115 ALA A C 1
ATOM 893 O O . ALA A 1 115 ? -9.873 -3.220 22.227 1.00 98.62 115 ALA A O 1
ATOM 894 N N . LEU A 1 116 ? -10.134 -2.027 20.350 1.00 98.62 116 LEU A N 1
ATOM 895 C CA . LEU A 1 116 ? -9.345 -2.889 19.482 1.00 98.62 116 LEU A CA 1
ATOM 896 C C . LEU A 1 116 ? -8.590 -2.035 18.468 1.00 98.62 116 LEU A C 1
ATOM 898 O O . LEU A 1 116 ? -9.183 -1.209 17.781 1.00 98.62 116 LEU A O 1
ATOM 902 N N . ALA A 1 117 ? -7.288 -2.266 18.341 1.00 98.50 117 ALA A N 1
ATOM 903 C CA . ALA A 1 117 ? -6.469 -1.686 17.288 1.00 98.50 117 ALA A CA 1
ATOM 904 C C . ALA A 1 117 ? -5.935 -2.790 16.375 1.00 98.50 117 ALA A C 1
ATOM 906 O O . ALA A 1 117 ? -5.221 -3.678 16.829 1.00 98.50 117 ALA A O 1
ATOM 907 N N . ILE A 1 118 ? -6.247 -2.710 15.086 1.00 98.25 118 ILE A N 1
ATOM 908 C CA . ILE A 1 118 ? -5.701 -3.575 14.041 1.00 98.25 118 ILE A CA 1
ATOM 909 C C . ILE A 1 118 ? -4.776 -2.713 13.183 1.00 98.25 118 ILE A C 1
ATOM 911 O O . ILE A 1 118 ? -5.228 -1.802 12.488 1.00 98.25 118 ILE A O 1
ATOM 915 N N . ILE A 1 119 ? -3.469 -2.957 13.258 1.00 97.94 119 ILE A N 1
ATOM 916 C CA . ILE A 1 119 ? -2.442 -2.109 12.634 1.00 97.94 119 ILE A CA 1
ATOM 917 C C . ILE A 1 119 ? -1.435 -2.992 11.906 1.00 97.94 119 ILE A C 1
ATOM 919 O O . ILE A 1 119 ? -0.950 -3.977 12.461 1.00 97.94 119 ILE A O 1
ATOM 923 N N . GLY A 1 120 ? -1.082 -2.642 10.670 1.00 96.00 120 GLY A N 1
ATOM 924 C CA . GLY A 1 120 ? -0.128 -3.452 9.919 1.00 96.00 120 GLY A CA 1
ATOM 925 C C . GLY A 1 120 ? 0.129 -2.993 8.495 1.00 96.00 120 GLY A C 1
ATOM 926 O O . GLY A 1 120 ? 0.227 -1.804 8.206 1.00 96.00 120 GLY A O 1
ATOM 927 N N . SER A 1 121 ? 0.277 -3.967 7.604 1.00 96.25 121 SER A N 1
ATOM 928 C CA . SER A 1 121 ? 0.562 -3.761 6.177 1.00 96.25 121 SER A CA 1
ATOM 929 C C . SER A 1 121 ? -0.683 -3.858 5.274 1.00 96.25 121 SER A C 1
ATOM 931 O O . SER A 1 121 ? -0.636 -3.423 4.122 1.00 96.25 121 SER A O 1
ATOM 933 N N . SER A 1 122 ? -1.832 -4.256 5.840 1.00 96.75 122 SER A N 1
ATOM 934 C CA . SER A 1 122 ? -3.108 -4.446 5.139 1.00 96.75 122 SER A CA 1
ATOM 935 C C . SER A 1 122 ? -3.848 -3.147 4.799 1.00 96.75 122 SER A C 1
ATOM 937 O O . SER A 1 122 ? -4.515 -2.536 5.636 1.00 96.75 122 SER A O 1
ATOM 939 N N . ASN A 1 123 ? -3.793 -2.752 3.528 1.00 98.12 123 ASN A N 1
ATOM 940 C CA . ASN A 1 123 ? -4.659 -1.716 2.951 1.00 98.12 123 ASN A CA 1
ATOM 941 C C . ASN A 1 123 ? -6.111 -2.194 2.781 1.00 98.12 123 ASN A C 1
ATOM 943 O O . ASN A 1 123 ? -6.360 -3.398 2.712 1.00 98.12 123 ASN A O 1
ATOM 947 N N . LEU A 1 124 ? -7.047 -1.259 2.572 1.00 98.00 124 LEU A N 1
ATOM 948 C CA . LEU A 1 124 ? -8.461 -1.542 2.292 1.00 98.00 124 LEU A CA 1
ATOM 949 C C . LEU A 1 124 ? -8.669 -1.976 0.828 1.00 98.00 124 LEU A C 1
ATOM 951 O O . LEU A 1 124 ? -9.369 -1.349 0.037 1.00 98.00 124 LEU A O 1
ATOM 955 N N . THR A 1 125 ? -8.009 -3.060 0.439 1.00 97.50 125 THR A N 1
ATOM 956 C CA . THR A 1 125 ? -8.065 -3.654 -0.903 1.00 97.50 125 THR A CA 1
ATOM 957 C C . THR A 1 125 ? -8.218 -5.165 -0.768 1.00 97.50 125 THR A C 1
ATOM 959 O O . THR A 1 125 ? -7.840 -5.720 0.258 1.00 97.50 125 THR A O 1
ATOM 962 N N . VAL A 1 126 ? -8.755 -5.855 -1.783 1.00 94.06 126 VAL A N 1
ATOM 963 C CA . VAL A 1 126 ? -8.876 -7.329 -1.725 1.00 94.06 126 VAL A CA 1
ATOM 964 C C . VAL A 1 126 ? -7.494 -7.968 -1.536 1.00 94.06 126 VAL A C 1
ATOM 966 O O . VAL A 1 126 ? -7.340 -8.877 -0.730 1.00 94.06 126 VAL A O 1
ATOM 969 N N . GLY A 1 127 ? -6.471 -7.393 -2.181 1.00 93.75 127 GLY A N 1
ATOM 970 C CA . GLY A 1 127 ? -5.063 -7.694 -1.921 1.00 93.75 127 GLY A CA 1
ATOM 971 C C . GLY A 1 127 ? -4.716 -7.626 -0.437 1.00 93.75 127 GLY A C 1
ATOM 972 O O . GLY A 1 127 ? -4.395 -8.639 0.173 1.00 93.75 127 GLY A O 1
ATOM 973 N N . GLY A 1 128 ? -4.830 -6.437 0.151 1.00 95.00 128 GLY A N 1
ATOM 974 C CA . GLY A 1 128 ? -4.417 -6.189 1.533 1.00 95.00 128 GLY A CA 1
ATOM 975 C C . GLY A 1 128 ? -5.236 -6.925 2.594 1.00 95.00 128 GLY A C 1
ATOM 976 O O . GLY A 1 128 ? -4.694 -7.287 3.634 1.00 95.00 128 GLY A O 1
ATOM 977 N N . LEU A 1 129 ? -6.524 -7.171 2.357 1.00 95.12 129 LEU A N 1
ATOM 978 C CA . LEU A 1 129 ? -7.388 -7.810 3.351 1.00 95.12 129 LEU A CA 1
ATOM 979 C C . LEU A 1 129 ? -7.476 -9.334 3.223 1.00 95.12 129 LEU A C 1
ATOM 981 O O . LEU A 1 129 ? -7.900 -9.977 4.186 1.00 95.12 129 LEU A O 1
ATOM 985 N N . GLU A 1 130 ? -7.153 -9.897 2.051 1.00 92.06 130 GLU A N 1
ATOM 986 C CA . GLU A 1 130 ? -7.415 -11.313 1.767 1.00 92.06 130 GLU A CA 1
ATOM 987 C C . GLU A 1 130 ? -6.277 -12.075 1.076 1.00 92.06 130 GLU A C 1
ATOM 989 O O . GLU A 1 130 ? -6.060 -13.241 1.413 1.00 92.06 130 GLU A O 1
ATOM 994 N N . THR A 1 131 ? -5.586 -11.488 0.092 1.00 91.12 131 THR A N 1
ATOM 995 C CA . THR A 1 131 ? -4.762 -12.286 -0.843 1.00 91.12 131 THR A CA 1
ATOM 996 C C . THR A 1 131 ? -3.258 -12.014 -0.803 1.00 91.12 131 THR A C 1
ATOM 998 O O . THR A 1 131 ? -2.491 -12.828 -1.309 1.00 91.12 131 THR A O 1
ATOM 1001 N N . ASN A 1 132 ? -2.808 -10.897 -0.235 1.00 90.94 132 ASN A N 1
ATOM 1002 C CA . ASN A 1 132 ? -1.386 -10.572 -0.115 1.00 90.94 132 ASN A CA 1
ATOM 1003 C C . ASN A 1 132 ? -0.770 -11.208 1.135 1.00 90.94 132 ASN A C 1
ATOM 1005 O O . ASN A 1 132 ? -1.459 -11.404 2.132 1.00 90.94 132 ASN A O 1
ATOM 1009 N N . SER A 1 133 ? 0.543 -11.429 1.121 1.00 93.12 133 SER A N 1
ATOM 1010 C CA . SER A 1 133 ? 1.306 -11.690 2.343 1.00 93.12 133 SER A CA 1
ATOM 1011 C C . SER A 1 133 ? 1.417 -10.424 3.180 1.00 93.12 133 SER A C 1
ATOM 1013 O O . SER A 1 133 ? 2.157 -9.507 2.828 1.00 93.12 133 SER A O 1
ATOM 1015 N N . GLU A 1 134 ? 0.675 -10.383 4.283 1.00 93.44 134 GLU A N 1
ATOM 1016 C CA . GLU A 1 134 ? 0.552 -9.216 5.154 1.00 93.44 134 GLU A CA 1
ATOM 1017 C C . GLU A 1 134 ? 0.991 -9.562 6.575 1.00 93.44 134 GLU A C 1
ATOM 1019 O O . GLU A 1 134 ? 0.780 -10.670 7.062 1.00 93.44 134 GLU A O 1
ATOM 1024 N N . MET A 1 135 ? 1.582 -8.585 7.253 1.00 94.25 135 MET A N 1
ATOM 1025 C CA . MET A 1 135 ? 1.824 -8.622 8.690 1.00 94.25 135 MET A CA 1
ATOM 1026 C C . MET A 1 135 ? 0.913 -7.615 9.386 1.00 94.25 135 MET A C 1
ATOM 1028 O O . MET A 1 135 ? 0.960 -6.416 9.075 1.00 94.25 135 MET A O 1
ATOM 1032 N N . VAL A 1 136 ? 0.096 -8.095 10.322 1.00 96.50 136 VAL A N 1
ATOM 1033 C CA . VAL A 1 136 ? -0.891 -7.287 11.051 1.00 96.50 136 VAL A CA 1
ATOM 1034 C C . VAL A 1 136 ? -0.877 -7.662 12.524 1.00 96.50 136 VAL A C 1
ATOM 1036 O O . VAL A 1 136 ? -0.861 -8.840 12.860 1.00 96.50 136 VAL A O 1
ATOM 1039 N N . ALA A 1 137 ? -0.902 -6.665 13.400 1.00 97.12 137 ALA A N 1
ATOM 1040 C CA . ALA A 1 137 ? -1.111 -6.848 14.827 1.00 97.12 137 ALA A CA 1
ATOM 1041 C C . ALA A 1 137 ? -2.547 -6.455 15.186 1.00 97.12 137 ALA A C 1
ATOM 1043 O O . ALA A 1 137 ? -2.999 -5.369 14.821 1.00 97.12 137 ALA A O 1
ATOM 1044 N N . SER A 1 138 ? -3.237 -7.329 15.909 1.00 96.62 138 SER A N 1
ATOM 1045 C CA . SER A 1 138 ? -4.484 -7.044 16.614 1.00 96.62 138 SER A CA 1
ATOM 1046 C C . SER A 1 138 ? -4.145 -6.814 18.081 1.00 96.62 138 SER A C 1
ATOM 1048 O O . SER A 1 138 ? -3.452 -7.633 18.678 1.00 96.62 138 SER A O 1
ATOM 1050 N N . ILE A 1 139 ? -4.574 -5.692 18.653 1.00 98.06 139 ILE A N 1
ATOM 1051 C CA . ILE A 1 139 ? -4.286 -5.300 20.034 1.00 98.06 139 ILE A CA 1
ATOM 1052 C C . ILE A 1 139 ? -5.612 -4.975 20.715 1.00 98.06 139 ILE A C 1
ATOM 1054 O O . ILE A 1 139 ? -6.243 -3.967 20.391 1.00 98.06 139 ILE A O 1
ATOM 1058 N N . ALA A 1 140 ? -6.041 -5.833 21.635 1.00 98.00 140 ALA A N 1
ATOM 1059 C CA . ALA A 1 140 ? -7.282 -5.689 22.382 1.00 98.00 140 ALA A CA 1
ATOM 1060 C C . ALA A 1 140 ? -7.028 -5.019 23.737 1.00 98.00 140 ALA A C 1
ATOM 1062 O O . ALA A 1 140 ? -6.091 -5.381 24.451 1.00 98.00 140 ALA A O 1
ATOM 1063 N N . PHE A 1 141 ? -7.892 -4.066 24.079 1.00 98.31 141 PHE A N 1
ATOM 1064 C CA . PHE A 1 141 ? -7.829 -3.273 25.301 1.00 98.31 141 PHE A CA 1
ATOM 1065 C C . PHE A 1 141 ? -9.077 -3.511 26.151 1.00 98.31 141 PHE A C 1
ATOM 1067 O O . PHE A 1 141 ? -10.196 -3.437 25.635 1.00 98.31 141 PHE A O 1
ATOM 1074 N N . ASP A 1 142 ? -8.873 -3.738 27.445 1.00 97.88 142 ASP A N 1
ATOM 1075 C CA . ASP A 1 142 ? -9.932 -3.806 28.458 1.00 97.88 142 ASP A CA 1
ATOM 1076 C C . ASP A 1 142 ? -10.172 -2.412 29.056 1.00 97.88 142 ASP A C 1
ATOM 1078 O O . ASP A 1 142 ? -9.284 -1.833 29.690 1.00 97.88 142 ASP A O 1
ATOM 1082 N N . LEU A 1 143 ? -11.345 -1.823 28.825 1.00 96.38 143 LEU A N 1
ATOM 1083 C CA . LEU A 1 143 ? -11.677 -0.476 29.292 1.00 96.38 143 LEU A CA 1
ATOM 1084 C C . LEU A 1 143 ? -12.610 -0.536 30.511 1.00 96.38 143 LEU A C 1
ATOM 1086 O O . LEU A 1 143 ? -13.458 -1.417 30.591 1.00 96.38 143 LEU A O 1
ATOM 1090 N N . PRO A 1 144 ? -12.473 0.396 31.476 1.00 96.44 144 PRO A N 1
ATOM 1091 C CA . PRO A 1 144 ? -11.559 1.545 31.499 1.00 96.44 144 PRO A CA 1
ATOM 1092 C C . PRO A 1 144 ? -10.144 1.226 32.021 1.00 96.44 144 PRO A C 1
ATOM 1094 O O . PRO A 1 144 ? -9.309 2.130 32.093 1.00 96.44 144 PRO A O 1
ATOM 1097 N N . ASN A 1 145 ? -9.850 -0.029 32.375 1.00 97.19 145 ASN A N 1
ATOM 1098 C CA . ASN A 1 145 ? -8.587 -0.434 33.008 1.00 97.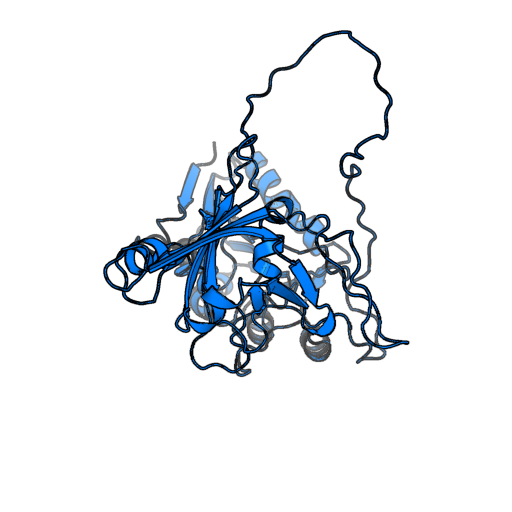19 145 ASN A CA 1
ATOM 1099 C C . ASN A 1 145 ? -7.343 -0.027 32.196 1.00 97.19 145 ASN A C 1
ATOM 1101 O O . ASN A 1 145 ? -6.319 0.360 32.759 1.00 97.19 145 ASN A O 1
ATOM 1105 N N . GLU A 1 146 ? -7.437 -0.058 30.868 1.00 97.44 146 GLU A N 1
ATOM 1106 C CA . GLU A 1 146 ? -6.331 0.208 29.945 1.00 97.44 146 GLU A CA 1
ATOM 1107 C C . GLU A 1 146 ? -6.487 1.529 29.179 1.00 97.44 146 GLU A C 1
ATOM 1109 O O . GLU A 1 146 ? -5.842 1.751 28.150 1.00 97.44 146 GLU A O 1
ATOM 1114 N N . ASN A 1 147 ? -7.297 2.456 29.704 1.00 96.56 147 ASN A N 1
ATOM 1115 C CA . ASN A 1 147 ? -7.649 3.702 29.021 1.00 96.56 147 ASN A CA 1
ATOM 1116 C C . ASN A 1 147 ? -6.431 4.586 28.693 1.00 96.56 147 ASN A C 1
ATOM 1118 O O . ASN A 1 147 ? -6.411 5.273 27.672 1.00 96.56 147 ASN A O 1
ATOM 1122 N N . ALA A 1 148 ? -5.373 4.544 29.510 1.00 97.38 148 ALA A N 1
ATOM 1123 C CA . ALA A 1 148 ? -4.125 5.257 29.227 1.00 97.38 148 ALA A CA 1
ATOM 1124 C C . ALA A 1 148 ? -3.412 4.710 27.974 1.00 97.38 148 ALA A C 1
ATOM 1126 O O . ALA A 1 148 ? -2.927 5.481 27.140 1.00 97.38 148 ALA A O 1
ATOM 1127 N N . ALA A 1 149 ? -3.375 3.383 27.813 1.00 97.56 149 ALA A N 1
ATOM 1128 C CA . ALA A 1 149 ? -2.784 2.739 26.642 1.00 97.56 149 ALA A CA 1
ATOM 1129 C C . ALA A 1 149 ? -3.642 2.985 25.394 1.00 97.56 149 ALA A C 1
ATOM 1131 O O . ALA A 1 149 ? -3.104 3.347 24.345 1.00 97.56 149 ALA A O 1
ATOM 1132 N N . TRP A 1 150 ? -4.968 2.889 25.534 1.00 97.88 150 TRP A N 1
ATOM 1133 C CA . TRP A 1 150 ? -5.910 3.207 24.465 1.00 97.88 150 TRP A CA 1
ATOM 1134 C C . TRP A 1 150 ? -5.800 4.666 24.007 1.00 97.88 150 TRP A C 1
ATOM 1136 O O . TRP A 1 150 ? -5.633 4.929 22.819 1.00 97.88 150 TRP A O 1
ATOM 1146 N N . THR A 1 151 ? -5.773 5.622 24.943 1.00 97.38 151 THR A N 1
ATOM 1147 C CA . THR A 1 151 ? -5.602 7.057 24.652 1.00 97.38 151 THR A CA 1
ATOM 1148 C C . THR A 1 151 ? -4.353 7.317 23.814 1.00 97.38 151 THR A C 1
ATOM 1150 O O . THR A 1 151 ? -4.398 8.089 22.857 1.00 97.38 151 THR A O 1
ATOM 1153 N N . LYS A 1 152 ? -3.243 6.634 24.115 1.00 96.81 152 LYS A N 1
ATOM 1154 C CA . LYS A 1 152 ? -2.025 6.717 23.303 1.00 96.81 152 LYS A CA 1
ATOM 1155 C C . LYS A 1 152 ? -2.230 6.113 21.912 1.00 96.81 152 LYS A C 1
ATOM 1157 O O . LYS A 1 152 ? -1.837 6.742 20.929 1.00 96.81 152 LYS A O 1
ATOM 1162 N N . ALA A 1 153 ? -2.855 4.938 21.826 1.00 96.00 153 ALA A N 1
ATOM 1163 C CA . ALA A 1 153 ? -3.106 4.232 20.571 1.00 96.00 153 ALA A CA 1
ATOM 1164 C C . ALA A 1 153 ? -3.991 5.028 19.596 1.00 96.00 153 ALA A C 1
ATOM 1166 O O . ALA A 1 153 ? -3.745 4.956 18.397 1.00 96.00 153 ALA A O 1
ATOM 1167 N N . GLN A 1 154 ? -4.948 5.824 20.087 1.00 96.56 154 GLN A N 1
ATOM 1168 C CA . GLN A 1 154 ? -5.847 6.649 19.260 1.00 96.56 154 GLN A CA 1
ATOM 1169 C C . GLN A 1 154 ? -5.417 8.121 19.104 1.00 96.56 154 GLN A C 1
ATOM 1171 O O . GLN A 1 154 ? -6.051 8.885 18.376 1.00 96.56 154 GLN A O 1
ATOM 1176 N N . SER A 1 155 ? -4.341 8.548 19.777 1.00 96.81 155 SER A N 1
ATOM 1177 C CA . SER A 1 155 ? -3.935 9.966 19.869 1.00 96.81 155 SER A CA 1
ATOM 1178 C C . SER A 1 155 ? -3.657 10.654 18.526 1.00 96.81 155 SER A C 1
ATOM 1180 O O . SER A 1 155 ? -3.658 11.882 18.444 1.00 96.81 155 SER A O 1
ATOM 1182 N N . TRP A 1 156 ? -3.445 9.876 17.465 1.00 96.25 156 TRP A N 1
ATOM 1183 C CA . TRP A 1 156 ? -3.175 10.366 16.118 1.00 96.25 156 TRP A CA 1
ATOM 1184 C C . TRP A 1 156 ? -4.433 10.796 15.349 1.00 96.25 156 TRP A C 1
ATOM 1186 O O . TRP A 1 156 ? -4.303 11.576 14.407 1.00 96.25 156 TRP A O 1
ATOM 1196 N N . TRP A 1 157 ? -5.635 10.342 15.732 1.00 97.75 157 TRP A N 1
ATOM 1197 C CA . TRP A 1 157 ? -6.856 10.556 14.940 1.00 97.75 157 TRP A CA 1
ATOM 1198 C C . TRP A 1 157 ? -7.241 12.034 14.814 1.00 97.75 157 TRP A C 1
ATOM 1200 O O . TRP A 1 157 ? -7.307 12.572 13.710 1.00 97.75 157 TRP A O 1
ATOM 1210 N N . LYS A 1 158 ? -7.447 12.722 15.946 1.00 97.44 158 LYS A N 1
ATOM 1211 C CA . LYS A 1 158 ? -7.875 14.133 15.953 1.00 97.44 158 LYS A CA 1
ATOM 1212 C C . LYS A 1 158 ? -6.881 15.058 15.228 1.00 97.44 158 LYS A C 1
ATOM 1214 O O . LYS A 1 158 ? -7.329 15.851 14.400 1.00 97.44 158 LYS A O 1
ATOM 1219 N N . PRO A 1 159 ? -5.555 14.960 15.463 1.00 97.75 159 PRO A N 1
ATOM 1220 C CA . PRO A 1 159 ? -4.579 15.728 14.691 1.00 97.75 159 PRO A CA 1
ATOM 1221 C C . PRO A 1 159 ? -4.604 15.412 13.193 1.00 97.75 159 PRO A C 1
ATOM 1223 O O . PRO A 1 159 ? -4.405 16.317 12.389 1.00 97.75 159 PRO A O 1
ATOM 1226 N N . LEU A 1 160 ? -4.852 14.154 12.810 1.00 97.62 160 LEU A N 1
ATOM 1227 C CA . LEU A 1 160 ? -4.901 13.744 11.408 1.00 97.62 160 LEU A CA 1
ATOM 1228 C C . LEU A 1 160 ? -6.073 14.394 10.662 1.00 97.62 160 LEU A C 1
ATOM 1230 O O . LEU A 1 160 ? -5.854 14.992 9.610 1.00 97.62 160 LEU A O 1
ATOM 1234 N N . ILE A 1 161 ? -7.296 14.310 11.194 1.00 97.12 161 ILE A N 1
ATOM 1235 C CA . ILE A 1 161 ? -8.480 14.904 10.545 1.00 97.12 161 ILE A CA 1
ATOM 1236 C C . ILE A 1 161 ? -8.477 16.437 10.598 1.00 97.12 161 ILE A C 1
ATOM 1238 O O . ILE A 1 161 ? -9.059 17.080 9.732 1.00 97.12 161 ILE A O 1
ATOM 1242 N N . GLY A 1 162 ? -7.799 17.028 11.589 1.00 95.94 162 GLY A N 1
ATOM 1243 C CA . GLY A 1 162 ? -7.595 18.475 11.693 1.00 95.94 162 GLY A CA 1
ATOM 1244 C C . GLY A 1 162 ? -6.427 19.009 10.856 1.00 95.94 162 GLY A C 1
ATOM 1245 O O . GLY A 1 162 ? -6.187 20.215 10.843 1.00 95.94 162 GLY A O 1
ATOM 1246 N N . HIS A 1 163 ? -5.670 18.137 10.184 1.00 96.50 163 HIS A N 1
ATOM 1247 C CA . HIS A 1 163 ? -4.513 18.542 9.395 1.00 96.50 163 HIS A CA 1
ATOM 1248 C C . HIS A 1 163 ? -4.943 19.227 8.093 1.00 96.50 163 HIS A C 1
ATOM 1250 O O . HIS A 1 163 ? -5.862 18.773 7.423 1.00 96.50 163 HIS A O 1
ATOM 1256 N N . ALA A 1 164 ? -4.213 20.256 7.654 1.00 94.44 164 ALA A N 1
ATOM 1257 C CA . ALA A 1 164 ? -4.570 21.028 6.457 1.00 94.44 164 ALA A CA 1
ATOM 1258 C C . ALA A 1 164 ? -4.540 20.210 5.144 1.00 94.44 164 ALA A C 1
ATOM 1260 O O . ALA A 1 164 ? -5.189 20.565 4.168 1.00 94.44 164 ALA A O 1
ATOM 1261 N N . ASN A 1 165 ? -3.789 19.105 5.121 1.00 96.19 165 ASN A N 1
ATOM 1262 C CA . ASN A 1 165 ? -3.769 18.128 4.020 1.00 96.19 165 ASN A CA 1
ATOM 1263 C C . ASN A 1 165 ? -4.869 17.060 4.104 1.00 96.19 165 ASN A C 1
ATOM 1265 O O . ASN A 1 165 ? -4.879 16.161 3.269 1.00 96.19 165 ASN A O 1
ATOM 1269 N N . CYS A 1 166 ? -5.755 17.139 5.095 1.00 97.75 166 CYS A N 1
ATOM 1270 C CA . CYS A 1 166 ? -6.920 16.282 5.235 1.00 97.75 166 CYS A CA 1
ATOM 1271 C C . CYS A 1 166 ? -8.172 17.093 4.891 1.00 97.75 166 CYS A C 1
ATOM 1273 O O . CYS A 1 166 ? -8.435 18.128 5.499 1.00 97.75 166 CYS A O 1
ATOM 1275 N N . ALA A 1 167 ? -8.942 16.638 3.910 1.00 97.62 167 ALA A N 1
ATOM 1276 C CA . ALA A 1 167 ? -10.182 17.279 3.493 1.00 97.62 167 ALA A CA 1
ATOM 1277 C C . ALA A 1 167 ? -11.350 16.313 3.680 1.00 97.62 167 ALA A C 1
ATOM 1279 O O . ALA A 1 167 ? -11.229 15.125 3.383 1.00 97.62 167 ALA A O 1
ATOM 1280 N N . LYS A 1 168 ? -12.500 16.812 4.146 1.00 98.25 168 LYS A N 1
ATOM 1281 C CA . LYS A 1 168 ? -13.725 16.006 4.197 1.00 98.25 168 LYS A CA 1
ATOM 1282 C C . LYS A 1 168 ? -14.139 15.624 2.774 1.00 98.25 168 LYS A C 1
ATOM 1284 O O . LYS A 1 168 ? -14.139 16.466 1.878 1.00 98.25 168 LYS A O 1
ATOM 1289 N N . LEU A 1 169 ? -14.481 14.357 2.575 1.00 98.31 169 LEU A N 1
ATOM 1290 C CA . LEU A 1 169 ? -14.900 13.829 1.286 1.00 98.31 169 LEU A CA 1
ATOM 1291 C C . LEU A 1 169 ? -16.259 14.419 0.894 1.00 98.31 169 LEU A C 1
ATOM 1293 O O . LEU A 1 169 ? -17.208 14.407 1.678 1.00 98.31 169 LEU A O 1
ATOM 1297 N N . THR A 1 170 ? -16.352 14.914 -0.335 1.00 98.31 170 THR A N 1
ATOM 1298 C CA . THR A 1 170 ? -17.591 15.394 -0.953 1.00 98.31 170 THR A CA 1
ATOM 1299 C C . THR A 1 170 ? -17.643 14.923 -2.401 1.00 98.31 170 THR A C 1
ATOM 1301 O O . THR A 1 170 ? -16.608 14.610 -2.994 1.00 98.31 170 THR A O 1
ATOM 1304 N N . ALA A 1 171 ? -18.836 14.901 -2.999 1.00 97.88 171 ALA A N 1
ATOM 1305 C CA . ALA A 1 171 ? -18.988 14.560 -4.414 1.00 97.88 171 ALA A CA 1
ATOM 1306 C C . ALA A 1 171 ? -18.173 15.496 -5.328 1.00 97.88 171 ALA A C 1
ATOM 1308 O O . ALA A 1 171 ? -17.601 15.046 -6.319 1.00 97.88 171 ALA A O 1
ATOM 1309 N N . ASP A 1 172 ? -18.077 16.781 -4.981 1.00 97.38 172 ASP A N 1
ATOM 1310 C CA . ASP A 1 172 ? -17.304 17.756 -5.757 1.00 97.38 172 ASP A CA 1
ATOM 1311 C C . ASP A 1 172 ? -15.797 17.540 -5.615 1.00 97.38 172 ASP A C 1
ATOM 1313 O O . ASP A 1 172 ? -15.084 17.598 -6.616 1.00 97.38 172 ASP A O 1
ATOM 1317 N N . LEU A 1 173 ? -15.317 17.191 -4.414 1.00 97.06 173 LEU A N 1
ATOM 1318 C CA . LEU A 1 173 ? -13.918 16.817 -4.224 1.00 97.06 173 LEU A CA 1
ATOM 1319 C C . LEU A 1 173 ? -13.577 15.564 -5.040 1.00 97.06 173 LEU A C 1
ATOM 1321 O O . LEU A 1 173 ? -12.548 15.545 -5.703 1.00 97.06 173 LEU A O 1
ATOM 1325 N N . ILE A 1 174 ? -14.440 14.542 -5.057 1.00 97.75 174 ILE A N 1
ATOM 1326 C CA . ILE A 1 174 ? -14.221 13.336 -5.878 1.00 97.75 174 ILE A CA 1
ATOM 1327 C C . ILE A 1 174 ? -14.077 13.708 -7.357 1.00 97.75 174 ILE A C 1
ATOM 1329 O O . ILE A 1 174 ? -13.094 13.317 -7.985 1.00 97.75 174 ILE A O 1
ATOM 1333 N N . LYS A 1 175 ? -15.011 14.502 -7.901 1.00 95.44 175 LYS A N 1
ATOM 1334 C CA . LYS A 1 175 ? -14.958 14.968 -9.298 1.00 95.44 175 LYS A CA 1
ATOM 1335 C C . LYS A 1 175 ? -13.679 15.744 -9.590 1.00 95.44 175 LYS A C 1
ATOM 1337 O O . LYS A 1 175 ? -13.074 15.549 -10.640 1.00 95.44 175 LYS A O 1
ATOM 1342 N N . GLU A 1 176 ? -13.261 16.617 -8.675 1.00 94.75 176 GLU A N 1
ATOM 1343 C CA . GLU A 1 176 ? -12.032 17.387 -8.840 1.00 94.75 176 GLU A CA 1
ATOM 1344 C C . GLU A 1 176 ? -10.790 16.483 -8.854 1.00 94.75 176 GLU A C 1
ATOM 1346 O O . GLU A 1 176 ? -9.920 16.640 -9.713 1.00 94.75 176 GLU A O 1
ATOM 1351 N N . LEU A 1 177 ? -10.696 15.529 -7.925 1.00 94.50 177 LEU A N 1
ATOM 1352 C CA . LEU A 1 177 ? -9.570 14.597 -7.844 1.00 94.50 177 LEU A CA 1
ATOM 1353 C C . LEU A 1 177 ? -9.497 13.683 -9.075 1.00 94.50 177 LEU A C 1
ATOM 1355 O O . LEU A 1 177 ? -8.402 13.449 -9.593 1.00 94.50 177 LEU A O 1
ATOM 1359 N N . ASP A 1 178 ? -10.645 13.214 -9.563 1.00 92.25 178 ASP A N 1
ATOM 1360 C CA . ASP A 1 178 ? -10.757 12.396 -10.774 1.00 92.25 178 ASP A CA 1
ATOM 1361 C C . ASP A 1 178 ? -10.346 13.185 -12.025 1.00 92.25 178 ASP A C 1
ATOM 1363 O O . ASP A 1 178 ? -9.485 12.746 -12.785 1.00 92.25 178 ASP A O 1
ATOM 1367 N N . ALA A 1 179 ? -10.849 14.416 -12.185 1.00 89.31 179 ALA A N 1
ATOM 1368 C CA . ALA A 1 179 ? -10.481 15.304 -13.293 1.00 89.31 179 ALA A CA 1
ATOM 1369 C C . ALA A 1 179 ? -8.980 15.649 -13.314 1.00 89.31 179 ALA A C 1
ATOM 1371 O O . ALA A 1 179 ? -8.404 15.898 -14.373 1.00 89.31 179 ALA A O 1
ATOM 1372 N N . ARG A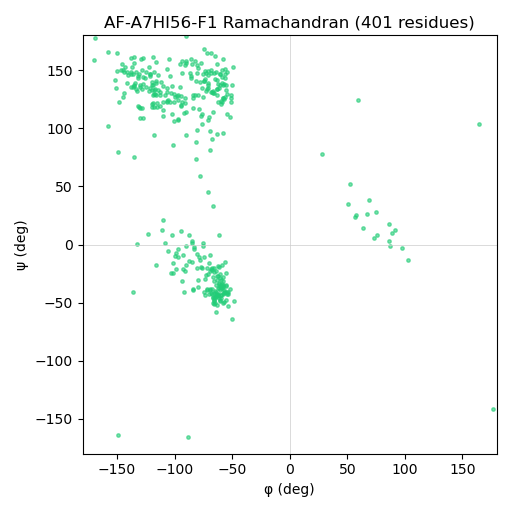 1 180 ? -8.329 15.652 -12.144 1.00 88.50 180 ARG A N 1
ATOM 1373 C CA . ARG A 1 180 ? -6.876 15.837 -12.000 1.00 88.50 180 ARG A CA 1
ATOM 1374 C C . ARG A 1 180 ? -6.073 14.544 -12.206 1.00 88.50 180 ARG A C 1
ATOM 1376 O O . ARG A 1 180 ? -4.846 14.593 -12.126 1.00 88.50 180 ARG A O 1
ATOM 1383 N N . GLY A 1 181 ? -6.725 13.404 -12.444 1.00 89.81 181 GLY A N 1
ATOM 1384 C CA . GLY A 1 181 ? -6.079 12.102 -12.622 1.00 89.81 181 GLY A CA 1
ATOM 1385 C C . GLY A 1 181 ? -5.412 11.568 -11.352 1.00 89.81 181 GLY A C 1
ATOM 1386 O O . GLY A 1 181 ? -4.429 10.833 -11.436 1.00 89.81 181 GLY A O 1
ATOM 1387 N N . LEU A 1 182 ? -5.890 11.967 -10.170 1.00 89.81 182 LEU A N 1
ATOM 1388 C CA . LEU A 1 182 ? -5.312 11.552 -8.885 1.00 89.81 182 LEU A CA 1
ATOM 1389 C C . LEU A 1 182 ? -5.902 10.241 -8.356 1.00 89.81 182 LEU A C 1
ATOM 1391 O O . LEU A 1 182 ? -5.339 9.649 -7.439 1.00 89.81 182 LEU A O 1
ATOM 1395 N N . LEU A 1 183 ? -7.019 9.793 -8.924 1.00 93.69 183 LEU A N 1
ATOM 1396 C CA . LEU A 1 183 ? -7.721 8.582 -8.519 1.00 93.69 183 LEU A CA 1
ATOM 1397 C C . LEU A 1 183 ? -7.511 7.468 -9.542 1.00 93.69 183 LEU A C 1
ATOM 1399 O O . LEU A 1 183 ? -7.327 7.717 -10.733 1.00 93.69 183 LEU A O 1
ATOM 1403 N N . LEU A 1 184 ? -7.550 6.226 -9.067 1.00 91.94 184 LEU A N 1
ATOM 1404 C CA . LEU A 1 184 ? -7.652 5.061 -9.939 1.00 91.94 184 LEU A CA 1
ATOM 1405 C C . LEU A 1 184 ? -9.087 4.928 -10.462 1.00 91.94 184 LEU A C 1
ATOM 1407 O O . LEU A 1 184 ? -10.034 4.968 -9.677 1.00 91.94 184 LEU A O 1
ATOM 1411 N N . ASP A 1 185 ? -9.248 4.675 -11.759 1.00 91.44 185 ASP A N 1
ATOM 1412 C CA . ASP A 1 185 ? -10.511 4.182 -12.308 1.00 91.44 185 ASP A CA 1
ATOM 1413 C C . ASP A 1 185 ? -10.441 2.658 -12.443 1.00 91.44 185 ASP A C 1
ATOM 1415 O O . ASP A 1 185 ? -9.749 2.134 -13.317 1.00 91.44 185 ASP A O 1
ATOM 1419 N N . GLU A 1 186 ? -11.153 1.930 -11.579 1.00 90.00 186 GLU A N 1
ATOM 1420 C CA . GLU A 1 186 ? -11.163 0.460 -11.612 1.00 90.00 186 GLU A CA 1
ATOM 1421 C C . GLU A 1 186 ? -11.810 -0.107 -12.887 1.00 90.00 186 GLU A C 1
ATOM 1423 O O . GLU A 1 186 ? -11.517 -1.239 -13.266 1.00 90.00 186 GLU A O 1
ATOM 1428 N N . THR A 1 187 ? -12.634 0.672 -13.594 1.00 87.12 187 THR A N 1
ATOM 1429 C CA . THR A 1 187 ? -13.310 0.228 -14.827 1.00 87.12 187 THR A CA 1
ATOM 1430 C C . THR A 1 187 ? -12.453 0.385 -16.082 1.00 87.12 187 THR A C 1
ATOM 1432 O O . THR A 1 187 ? -12.756 -0.210 -17.118 1.00 87.12 187 THR A O 1
ATOM 1435 N N . ALA A 1 188 ? -11.364 1.154 -16.000 1.00 80.75 188 ALA A N 1
ATOM 1436 C CA . ALA A 1 188 ? -10.482 1.382 -17.132 1.00 80.75 188 ALA A CA 1
ATOM 1437 C C . ALA A 1 188 ? -9.676 0.108 -17.483 1.00 80.75 188 ALA A C 1
ATOM 1439 O O . ALA A 1 188 ? -9.137 -0.552 -16.588 1.00 80.75 188 ALA A O 1
ATOM 1440 N N . PRO A 1 189 ? -9.530 -0.249 -18.775 1.00 49.03 189 PRO A N 1
ATOM 1441 C CA . PRO A 1 189 ? -8.709 -1.384 -19.193 1.00 49.03 189 PRO A CA 1
ATOM 1442 C C . PRO A 1 189 ? -7.251 -1.216 -18.732 1.00 49.03 189 PRO A C 1
ATOM 1444 O O . PRO A 1 189 ? -6.599 -0.234 -19.079 1.00 49.03 189 PRO A O 1
ATOM 1447 N N . GLY A 1 190 ? -6.726 -2.178 -17.964 1.00 55.97 190 GLY A N 1
ATOM 1448 C CA . GLY A 1 190 ? -5.360 -2.123 -17.419 1.00 55.97 190 GLY A CA 1
ATOM 1449 C C . GLY A 1 190 ? -5.224 -1.480 -16.032 1.00 55.97 190 GLY A C 1
ATOM 1450 O O . GLY A 1 190 ? -4.101 -1.225 -15.601 1.00 55.97 190 GLY A O 1
ATOM 1451 N N . SER A 1 191 ? -6.325 -1.259 -15.307 1.00 50.69 191 SER A N 1
ATOM 1452 C CA . SER A 1 191 ? -6.385 -0.694 -13.947 1.00 50.69 191 SER A CA 1
ATOM 1453 C C . SER A 1 191 ? -5.862 -1.634 -12.833 1.00 50.69 191 SER A C 1
ATOM 1455 O O . SER A 1 191 ? -6.428 -1.775 -11.748 1.00 50.69 191 SER A O 1
ATOM 1457 N N . HIS A 1 192 ? -4.721 -2.284 -13.052 1.00 45.38 192 HIS A N 1
ATOM 1458 C CA . HIS A 1 192 ? -3.940 -2.936 -11.999 1.00 45.38 192 HIS A CA 1
ATOM 1459 C C . HIS A 1 192 ? -2.758 -2.007 -11.658 1.00 45.38 192 HIS A C 1
ATOM 1461 O O . HIS A 1 192 ? -1.703 -2.118 -12.269 1.00 45.38 192 HIS A O 1
ATOM 1467 N N . GLY A 1 193 ? -2.958 -1.024 -10.761 1.00 38.25 193 GLY A N 1
ATOM 1468 C CA . GLY A 1 193 ? -1.958 0.023 -10.436 1.00 38.25 193 GLY A CA 1
ATOM 1469 C C . GLY A 1 193 ? -0.543 -0.516 -10.136 1.00 38.25 193 GLY A C 1
ATOM 1470 O O . GLY A 1 193 ? -0.416 -1.648 -9.682 1.00 38.25 193 GLY A O 1
ATOM 1471 N N . CYS A 1 194 ? 0.578 0.194 -10.340 1.00 34.12 194 CYS A N 1
ATOM 1472 C CA . CYS A 1 194 ? 0.874 1.598 -10.693 1.00 34.12 194 CYS A CA 1
ATOM 1473 C C . CYS A 1 194 ? 2.154 1.630 -11.586 1.00 34.12 194 CYS A C 1
ATOM 1475 O O . CYS A 1 194 ? 2.968 0.706 -11.498 1.00 34.12 194 CYS A O 1
ATOM 1477 N N . PRO A 1 195 ? 2.380 2.652 -12.438 1.00 34.78 195 PRO A N 1
ATOM 1478 C CA . PRO A 1 195 ? 3.161 3.820 -12.004 1.00 34.78 195 PRO A CA 1
ATOM 1479 C C . PRO A 1 195 ? 2.450 5.158 -12.292 1.00 34.78 195 PRO A C 1
ATOM 1481 O O . PRO A 1 195 ? 1.594 5.220 -13.176 1.00 34.78 195 PRO A O 1
ATOM 1484 N N . PRO A 1 196 ? 2.830 6.247 -11.591 1.00 35.16 196 PRO A N 1
ATOM 1485 C CA . PRO A 1 196 ? 2.262 7.570 -11.822 1.00 35.16 196 PRO A CA 1
ATOM 1486 C C . PRO A 1 196 ? 2.582 8.061 -13.243 1.00 35.16 196 PRO A C 1
ATOM 1488 O O . PRO A 1 196 ? 3.619 7.683 -13.808 1.00 35.16 196 PRO A O 1
ATOM 1491 N N . PRO A 1 197 ? 1.766 8.968 -13.810 1.00 31.31 197 PRO A N 1
ATOM 1492 C CA . PRO A 1 197 ? 2.179 9.703 -14.990 1.00 31.31 197 PRO A CA 1
ATOM 1493 C C . PRO A 1 197 ? 3.482 10.451 -14.690 1.00 31.31 197 PRO A C 1
ATOM 1495 O O . PRO A 1 197 ? 3.664 11.039 -13.618 1.00 31.31 197 PRO A O 1
ATOM 1498 N N . LYS A 1 198 ? 4.410 10.424 -15.654 1.00 34.19 198 LYS A N 1
ATOM 1499 C CA . LYS A 1 198 ? 5.566 11.323 -15.662 1.00 34.19 198 LYS A CA 1
ATOM 1500 C C . LYS A 1 198 ? 5.039 12.750 -15.559 1.00 34.19 198 LYS A C 1
ATOM 1502 O O . LYS A 1 198 ? 4.404 13.221 -16.490 1.00 34.19 198 LYS A O 1
ATOM 1507 N N . GLY A 1 199 ? 5.335 13.379 -14.424 1.00 35.44 199 GLY A N 1
ATOM 1508 C CA . GLY A 1 199 ? 5.445 14.818 -14.227 1.00 35.44 199 GLY A CA 1
ATOM 1509 C C . GLY A 1 199 ? 4.599 15.677 -15.150 1.00 35.44 199 GLY A C 1
ATOM 1510 O O . GLY A 1 199 ? 5.140 16.300 -16.045 1.00 35.44 199 GLY A O 1
ATOM 1511 N N . GLU A 1 200 ? 3.313 15.764 -14.858 1.00 35.09 200 GLU A N 1
ATOM 1512 C CA . GLU A 1 200 ? 2.552 16.996 -14.998 1.00 35.09 200 GLU A CA 1
ATOM 1513 C C . GLU A 1 200 ? 1.347 16.833 -14.079 1.00 35.09 200 GLU A C 1
ATOM 1515 O O . GLU A 1 200 ? 0.403 16.103 -14.370 1.00 35.09 200 GLU A O 1
ATOM 1520 N N . LYS A 1 201 ? 1.396 17.475 -12.905 1.00 43.88 201 LYS A N 1
ATOM 1521 C CA . LYS A 1 201 ? 0.154 17.815 -12.219 1.00 43.88 201 LYS A CA 1
ATOM 1522 C C . LYS A 1 201 ? -0.555 18.771 -13.157 1.00 43.88 201 LYS A C 1
ATOM 1524 O O . LYS A 1 201 ? -0.210 19.949 -13.190 1.00 43.88 201 LYS A O 1
ATOM 1529 N N . GLY A 1 202 ? -1.449 18.228 -13.976 1.00 37.31 202 GLY A N 1
ATOM 1530 C CA . GLY A 1 202 ? -2.203 19.000 -14.939 1.00 37.31 202 GLY A CA 1
ATOM 1531 C C . GLY A 1 202 ? -2.834 20.191 -14.233 1.00 37.31 202 GLY A C 1
ATOM 1532 O O . GLY A 1 202 ? -3.607 20.042 -13.285 1.00 37.31 202 GLY A O 1
ATOM 1533 N N . THR A 1 203 ? -2.522 21.380 -14.730 1.00 38.84 203 THR A N 1
ATOM 1534 C CA . THR A 1 203 ? -3.242 22.638 -14.510 1.00 38.84 203 THR A CA 1
ATOM 1535 C C . THR A 1 203 ? -4.637 22.594 -15.158 1.00 38.84 203 THR A C 1
ATOM 1537 O O . THR A 1 203 ? -5.111 23.592 -15.688 1.00 38.84 203 THR A O 1
ATOM 1540 N N . ALA A 1 204 ? -5.276 21.417 -15.189 1.00 44.72 204 ALA A N 1
ATOM 1541 C CA . ALA A 1 204 ? -6.449 21.123 -16.010 1.00 44.72 204 ALA A CA 1
ATOM 1542 C C . ALA A 1 204 ? -7.718 21.818 -15.504 1.00 44.72 204 ALA A C 1
ATOM 1544 O O . ALA A 1 204 ? -8.652 22.048 -16.264 1.00 44.72 204 ALA A O 1
ATOM 1545 N N . THR A 1 205 ? -7.734 22.219 -14.239 1.00 51.06 205 THR A N 1
ATOM 1546 C CA . THR A 1 205 ? -8.750 23.105 -13.691 1.00 51.06 205 THR A CA 1
ATOM 1547 C C . THR A 1 205 ? -8.020 24.374 -13.274 1.00 51.06 205 THR A C 1
ATOM 1549 O O . THR A 1 205 ? -7.028 24.304 -12.554 1.00 51.06 205 THR A O 1
ATOM 1552 N N . GLY A 1 206 ? -8.472 25.559 -13.684 1.00 54.81 206 GLY A N 1
ATOM 1553 C CA . GLY A 1 206 ? -7.926 26.831 -13.178 1.00 54.81 206 GLY A CA 1
ATOM 1554 C C . GLY A 1 206 ? -8.096 27.029 -11.658 1.00 54.81 206 GLY A C 1
ATOM 1555 O O . GLY A 1 206 ? -7.834 28.115 -11.151 1.00 54.81 206 GLY A O 1
ATOM 1556 N N . ALA A 1 207 ? -8.550 25.999 -10.934 1.00 63.56 207 ALA A N 1
ATOM 1557 C CA . ALA A 1 207 ? -8.750 25.969 -9.499 1.00 63.56 207 ALA A CA 1
ATOM 1558 C C . ALA A 1 207 ? -7.449 25.592 -8.753 1.00 63.56 207 ALA A C 1
ATOM 1560 O O . ALA A 1 207 ? -6.696 24.721 -9.216 1.00 63.56 207 ALA A O 1
ATOM 1561 N N . PRO A 1 208 ? -7.187 26.191 -7.577 1.00 77.38 208 PRO A N 1
ATOM 1562 C CA . PRO A 1 208 ? -6.088 25.795 -6.698 1.00 77.38 208 PRO A CA 1
ATOM 1563 C C . PRO A 1 208 ? -6.135 24.302 -6.352 1.00 77.38 208 PRO A C 1
ATOM 1565 O O . PRO A 1 208 ? -7.210 23.720 -6.260 1.00 77.38 208 PRO A O 1
ATOM 1568 N N . TYR A 1 209 ? -4.973 23.674 -6.152 1.00 84.38 209 TYR A N 1
ATOM 1569 C CA . TYR A 1 209 ? -4.915 22.277 -5.712 1.00 84.38 209 TYR A CA 1
ATOM 1570 C C . TYR A 1 209 ? -5.611 22.122 -4.341 1.00 84.38 209 TYR A C 1
ATOM 1572 O O . TYR A 1 209 ? -5.343 22.951 -3.468 1.00 84.38 209 TYR A O 1
ATOM 1580 N N . PRO A 1 210 ? -6.429 21.072 -4.106 1.00 86.06 210 PRO A N 1
ATOM 1581 C CA . PRO A 1 210 ? -7.246 20.953 -2.887 1.00 86.06 210 PRO A CA 1
ATOM 1582 C C . PRO A 1 210 ? -6.459 20.882 -1.577 1.00 86.06 210 PRO A C 1
ATOM 1584 O O . PRO A 1 210 ? -7.013 21.109 -0.506 1.00 86.06 210 PRO A O 1
ATOM 1587 N N . PHE A 1 211 ? -5.170 20.545 -1.656 1.00 91.56 211 PHE A N 1
ATOM 1588 C CA . PHE A 1 211 ? -4.314 20.337 -0.495 1.00 91.56 211 PHE A CA 1
ATOM 1589 C C . PHE A 1 211 ? -3.137 21.320 -0.492 1.00 91.56 211 PHE A C 1
ATOM 1591 O O . PHE A 1 211 ? -2.443 21.463 -1.504 1.00 91.56 211 PHE A O 1
ATOM 1598 N N . PRO A 1 212 ? -2.842 21.981 0.635 1.00 87.50 212 PRO A N 1
ATOM 1599 C CA . PRO A 1 212 ? -1.734 22.919 0.706 1.00 87.50 212 PRO A CA 1
ATOM 1600 C C . PRO A 1 212 ? -0.389 22.194 0.599 1.00 87.50 212 PRO A C 1
ATOM 1602 O O . PRO A 1 212 ? -0.216 21.063 1.058 1.00 87.50 212 PRO A O 1
ATOM 1605 N N . PHE A 1 213 ? 0.595 22.860 -0.005 1.00 87.50 213 PHE A N 1
ATOM 1606 C CA . PHE A 1 213 ? 1.971 22.376 -0.013 1.00 87.50 213 PHE A CA 1
ATOM 1607 C C . PHE A 1 213 ? 2.670 22.805 1.275 1.00 87.50 213 PHE A C 1
ATOM 1609 O O . PHE A 1 213 ? 2.744 23.995 1.577 1.00 87.50 213 PHE A O 1
ATOM 1616 N N . THR A 1 214 ? 3.245 21.854 2.007 1.00 78.25 214 THR A N 1
ATOM 1617 C CA . THR A 1 214 ? 4.133 22.144 3.134 1.00 78.25 214 THR A CA 1
ATOM 1618 C C . THR A 1 214 ? 5.510 21.566 2.845 1.00 78.25 214 THR A C 1
ATOM 1620 O O . THR A 1 214 ? 5.672 20.405 2.476 1.00 78.25 214 THR A O 1
ATOM 1623 N N . LYS A 1 215 ? 6.553 22.387 2.981 1.00 75.56 215 LYS A N 1
ATOM 1624 C CA . LYS A 1 215 ? 7.920 21.911 2.774 1.00 75.56 215 LYS A CA 1
ATOM 1625 C C . LYS A 1 215 ? 8.300 20.982 3.925 1.00 75.56 215 LYS A C 1
ATOM 1627 O O . LYS A 1 215 ? 8.528 21.443 5.038 1.00 75.56 215 LYS A O 1
ATOM 1632 N N . VAL A 1 216 ? 8.419 19.690 3.641 1.00 76.38 216 VAL A N 1
ATOM 1633 C CA . VAL A 1 216 ? 8.965 18.716 4.590 1.00 76.38 216 VAL A CA 1
ATOM 1634 C C . VAL A 1 216 ? 10.455 18.565 4.328 1.00 76.38 216 VAL A C 1
ATOM 1636 O O . VAL A 1 216 ? 10.879 18.256 3.215 1.00 76.38 216 VAL A O 1
ATOM 1639 N N . VAL A 1 217 ? 11.254 18.823 5.359 1.00 70.00 217 VAL A N 1
ATOM 1640 C CA . VAL A 1 217 ? 12.703 18.626 5.350 1.00 70.00 217 VAL A CA 1
ATOM 1641 C C . VAL A 1 217 ? 12.994 17.496 6.333 1.00 70.00 217 VAL A C 1
ATOM 1643 O O . VAL A 1 217 ? 12.485 17.552 7.454 1.00 70.00 217 VAL A O 1
ATOM 1646 N N . PRO A 1 218 ? 13.753 16.456 5.945 1.00 68.56 218 PRO A N 1
ATOM 1647 C CA . PRO A 1 218 ? 14.126 15.418 6.891 1.00 68.56 218 PRO A CA 1
ATOM 1648 C C . PRO A 1 218 ? 14.879 16.056 8.075 1.00 68.56 218 PRO A C 1
ATOM 1650 O O . PRO A 1 218 ? 15.709 16.941 7.858 1.00 68.56 218 PRO A O 1
ATOM 1653 N N . PRO A 1 219 ? 14.593 15.639 9.324 1.00 66.56 219 PRO A N 1
ATOM 1654 C CA . PRO A 1 219 ? 15.134 16.275 10.532 1.00 66.56 219 PRO A CA 1
ATOM 1655 C C . PRO A 1 219 ? 16.661 16.189 10.628 1.00 66.56 219 PRO A C 1
ATOM 1657 O O . PRO A 1 219 ? 17.286 16.962 11.347 1.00 66.56 219 PRO A O 1
ATOM 1660 N N . SER A 1 220 ? 17.271 15.276 9.877 1.00 58.06 220 SER A N 1
ATOM 1661 C CA . SER A 1 220 ? 18.698 15.291 9.592 1.00 58.06 220 SER A CA 1
ATOM 1662 C C . SER A 1 220 ? 18.909 15.212 8.088 1.00 58.06 220 SER A C 1
ATOM 1664 O O . SER A 1 220 ? 18.166 14.546 7.361 1.00 58.06 220 SER A O 1
ATOM 1666 N N . SER A 1 221 ? 19.939 15.903 7.610 1.00 52.28 221 SER A N 1
ATOM 1667 C CA . SER A 1 221 ? 20.484 15.629 6.291 1.00 52.28 221 SER A CA 1
ATOM 1668 C C . SER A 1 221 ? 20.937 14.171 6.233 1.00 52.28 221 SER A C 1
ATOM 1670 O O . SER A 1 221 ? 21.465 13.630 7.207 1.00 52.28 221 SER A O 1
ATOM 1672 N N . ALA A 1 222 ? 20.768 13.539 5.068 1.00 52.34 222 ALA A N 1
ATOM 1673 C CA . ALA A 1 222 ? 21.463 12.288 4.797 1.00 52.34 222 ALA A CA 1
ATOM 1674 C C . ALA A 1 222 ? 22.954 12.495 5.115 1.00 52.34 222 ALA A C 1
ATOM 1676 O O . ALA A 1 222 ? 23.475 13.566 4.778 1.00 52.34 222 ALA A O 1
ATOM 1677 N N . PRO A 1 223 ? 23.625 11.533 5.773 1.00 41.38 223 PRO A N 1
ATOM 1678 C CA . PRO A 1 223 ? 25.010 11.692 6.182 1.00 41.38 223 PRO A CA 1
ATOM 1679 C C . PRO A 1 223 ? 25.837 12.130 4.977 1.00 41.38 223 PRO A C 1
ATOM 1681 O O . PRO A 1 223 ? 26.030 11.390 4.012 1.00 41.38 223 PRO A O 1
ATOM 1684 N N . THR A 1 224 ? 26.280 13.383 5.010 1.00 41.25 224 THR A N 1
ATOM 1685 C CA . THR A 1 224 ? 27.186 13.913 4.007 1.00 41.25 224 THR A CA 1
ATOM 1686 C C . THR A 1 224 ? 28.490 13.166 4.195 1.00 41.25 224 THR A C 1
ATOM 1688 O O . THR A 1 224 ? 29.126 13.311 5.239 1.00 41.25 224 THR A O 1
ATOM 1691 N N . ALA A 1 225 ? 28.888 12.359 3.210 1.00 43.75 225 ALA A N 1
ATOM 1692 C CA . ALA A 1 225 ? 30.249 11.854 3.134 1.00 43.75 225 ALA A CA 1
ATOM 1693 C C . ALA A 1 225 ? 31.177 13.075 3.086 1.00 43.75 225 ALA A C 1
ATOM 1695 O O . ALA A 1 225 ? 31.346 13.712 2.044 1.00 43.75 225 ALA A O 1
ATOM 1696 N N . GLY A 1 226 ? 31.689 13.467 4.252 1.00 35.00 226 GLY A N 1
ATOM 1697 C CA . GLY A 1 226 ? 32.597 14.586 4.383 1.00 35.00 226 GLY A CA 1
ATOM 1698 C C . GLY A 1 226 ? 33.812 14.319 3.510 1.00 35.00 226 GLY A C 1
ATOM 1699 O O . GLY A 1 226 ? 34.467 13.286 3.638 1.00 35.00 226 GLY A O 1
ATOM 1700 N N . LYS A 1 227 ? 34.142 15.262 2.627 1.00 40.53 227 LYS A N 1
ATOM 1701 C CA . LYS A 1 227 ? 35.501 15.366 2.097 1.00 40.53 227 LYS A CA 1
ATOM 1702 C C . LYS A 1 227 ? 36.395 15.836 3.250 1.00 40.53 227 LYS A C 1
ATOM 1704 O O . LYS A 1 227 ? 36.645 17.027 3.386 1.00 40.53 227 LYS A O 1
ATOM 1709 N N . GLY A 1 228 ? 36.805 14.914 4.116 1.00 32.97 228 GLY A N 1
ATOM 1710 C CA . GLY A 1 228 ? 37.697 15.170 5.245 1.00 32.97 228 GLY A CA 1
ATOM 1711 C C . GLY A 1 228 ? 39.010 14.420 5.067 1.00 32.97 228 GLY A C 1
ATOM 1712 O O . GLY A 1 228 ? 39.014 13.197 4.970 1.00 32.97 228 GLY A O 1
ATOM 1713 N N . LYS A 1 229 ? 40.113 15.170 4.989 1.00 32.28 229 LYS A N 1
ATOM 1714 C CA . LYS A 1 229 ? 41.495 14.672 4.993 1.00 32.28 229 LYS A CA 1
ATOM 1715 C C . LYS A 1 229 ? 41.767 13.832 6.250 1.00 32.28 229 LYS A C 1
ATOM 1717 O O . LYS A 1 229 ? 41.300 14.176 7.331 1.00 32.28 229 LYS A O 1
ATOM 1722 N N . SER A 1 230 ? 42.558 12.773 6.092 1.00 38.75 230 SER A N 1
ATOM 1723 C CA . SER A 1 230 ? 43.052 11.911 7.171 1.00 38.75 230 SER A CA 1
ATOM 1724 C C . SER A 1 230 ? 43.796 12.683 8.266 1.00 38.75 230 SER A C 1
ATOM 1726 O O . SER A 1 230 ? 44.715 13.433 7.946 1.00 38.75 230 SER A O 1
ATOM 1728 N N . ALA A 1 231 ? 43.469 12.409 9.534 1.00 28.25 231 ALA A N 1
ATOM 1729 C CA . ALA A 1 231 ? 44.398 12.341 10.673 1.00 28.25 231 ALA A CA 1
ATOM 1730 C C . ALA A 1 231 ? 43.687 11.748 11.913 1.00 28.25 231 ALA A C 1
ATOM 1732 O O . ALA A 1 231 ? 42.464 11.691 11.969 1.00 28.25 231 ALA A O 1
ATOM 1733 N N . ALA A 1 232 ? 44.479 11.236 12.854 1.00 29.39 232 ALA A N 1
ATOM 1734 C CA . ALA A 1 232 ? 44.220 10.069 13.695 1.00 29.39 232 ALA A CA 1
ATOM 1735 C C . ALA A 1 232 ? 43.584 10.292 15.093 1.00 29.39 232 ALA A C 1
ATOM 1737 O O . ALA A 1 232 ? 43.768 11.330 15.713 1.00 29.39 232 ALA A O 1
ATOM 1738 N N . ALA A 1 233 ? 42.961 9.199 15.570 1.00 34.84 233 ALA A N 1
ATOM 1739 C CA . ALA A 1 233 ? 42.887 8.616 16.928 1.00 34.84 233 ALA A CA 1
ATOM 1740 C C . ALA A 1 233 ? 42.313 9.387 18.148 1.00 34.84 233 ALA A C 1
ATOM 1742 O O . ALA A 1 233 ? 42.859 10.386 18.596 1.00 34.84 233 ALA A O 1
ATOM 1743 N N . GLY A 1 234 ? 41.310 8.762 18.798 1.00 27.77 234 GLY A N 1
ATOM 1744 C CA . GLY A 1 234 ? 40.927 8.973 20.208 1.00 27.77 234 GLY A CA 1
ATOM 1745 C C . GLY A 1 234 ? 39.532 8.420 20.575 1.00 27.77 234 GLY A C 1
ATOM 1746 O O . GLY A 1 234 ? 38.529 9.013 20.211 1.00 27.77 234 GLY A O 1
ATOM 1747 N N . SER A 1 235 ? 39.481 7.273 21.266 1.00 34.94 235 SER A N 1
ATOM 1748 C CA . SER A 1 235 ? 38.319 6.470 21.748 1.00 34.94 235 SER A CA 1
ATOM 1749 C C . SER A 1 235 ? 37.327 7.217 22.679 1.00 34.94 235 SER A C 1
ATOM 1751 O O . SER A 1 235 ? 37.735 8.180 23.308 1.00 34.94 235 SER A O 1
ATOM 1753 N N . ALA A 1 236 ? 36.055 6.828 22.905 1.00 34.34 236 ALA A N 1
ATOM 1754 C CA . ALA A 1 236 ? 35.492 5.482 23.117 1.00 34.34 236 ALA A CA 1
ATOM 1755 C C . ALA A 1 236 ? 33.966 5.342 22.808 1.00 34.34 236 ALA A C 1
ATOM 1757 O O . ALA A 1 236 ? 33.247 6.322 22.650 1.00 34.34 236 ALA A O 1
ATOM 1758 N N . LYS A 1 237 ? 33.531 4.071 22.709 1.00 40.22 237 LYS A N 1
ATOM 1759 C CA . LYS A 1 237 ? 32.331 3.460 22.074 1.00 40.22 237 LYS A CA 1
ATOM 1760 C C . LYS A 1 237 ? 30.952 3.765 22.706 1.00 40.22 237 LYS A C 1
ATOM 1762 O O . LYS A 1 237 ? 30.866 4.002 23.906 1.00 40.22 237 LYS A O 1
ATOM 1767 N N . PRO A 1 238 ? 29.865 3.481 21.956 1.00 35.75 238 PRO A N 1
ATOM 1768 C CA . PRO A 1 238 ? 29.030 2.348 22.361 1.00 35.75 238 PRO A CA 1
ATOM 1769 C C . PRO A 1 238 ? 28.761 1.333 21.240 1.00 35.75 238 PRO A C 1
ATOM 1771 O O . PRO A 1 238 ? 28.961 1.562 20.051 1.00 35.75 238 PRO A O 1
ATOM 1774 N N . ILE A 1 239 ? 28.383 0.152 21.709 1.00 45.75 239 ILE A N 1
ATOM 1775 C CA . ILE A 1 239 ? 28.214 -1.122 21.017 1.00 45.75 239 ILE A CA 1
ATOM 1776 C C . ILE A 1 239 ? 27.050 -1.041 20.020 1.00 45.75 239 ILE A C 1
ATOM 1778 O O . ILE A 1 239 ? 25.955 -0.635 20.391 1.00 45.75 239 ILE A O 1
ATOM 1782 N N . SER A 1 240 ? 27.250 -1.495 18.781 1.00 30.91 240 SER A N 1
ATOM 1783 C CA . SER A 1 240 ? 26.136 -1.931 17.936 1.00 30.91 240 SER A CA 1
ATOM 1784 C C . SER A 1 240 ? 26.593 -3.051 17.014 1.00 30.91 240 SER A C 1
ATOM 1786 O O . SER A 1 240 ? 27.579 -2.923 16.283 1.00 30.91 240 SER A O 1
ATOM 1788 N N . ALA A 1 241 ? 25.900 -4.178 17.130 1.00 36.91 241 ALA A N 1
ATOM 1789 C CA . ALA A 1 241 ? 26.118 -5.379 16.354 1.00 36.91 241 ALA A CA 1
ATOM 1790 C C . ALA A 1 241 ? 25.998 -5.069 14.856 1.00 36.91 241 ALA A C 1
ATOM 1792 O O . ALA A 1 241 ? 25.002 -4.536 14.369 1.00 36.91 241 ALA A O 1
ATOM 1793 N N . THR A 1 242 ? 27.046 -5.414 14.121 1.00 36.19 242 THR A N 1
ATOM 1794 C CA . THR A 1 242 ? 27.148 -5.305 12.670 1.00 36.19 242 THR A CA 1
ATOM 1795 C C . THR A 1 242 ? 26.194 -6.278 11.981 1.00 36.19 242 THR A C 1
ATOM 1797 O O . THR A 1 242 ? 26.578 -7.402 11.665 1.00 36.19 242 THR A O 1
ATOM 1800 N N . ALA A 1 243 ? 24.971 -5.845 11.685 1.00 37.41 243 ALA A N 1
ATOM 1801 C CA . ALA A 1 243 ? 24.192 -6.438 10.604 1.00 37.41 243 ALA A CA 1
ATOM 1802 C C . ALA A 1 243 ? 24.675 -5.823 9.282 1.00 37.41 243 ALA A C 1
ATOM 1804 O O . ALA A 1 243 ? 24.344 -4.691 8.928 1.00 37.41 243 ALA A O 1
ATOM 1805 N N . LYS A 1 244 ? 25.540 -6.550 8.574 1.00 41.81 244 LYS A N 1
ATOM 1806 C CA . LYS A 1 244 ? 26.009 -6.196 7.231 1.00 41.81 244 LYS A CA 1
ATOM 1807 C C . LYS A 1 244 ? 24.783 -6.131 6.307 1.00 41.81 244 LYS A C 1
ATOM 1809 O O . LYS A 1 244 ? 24.067 -7.121 6.191 1.00 41.81 244 LYS A O 1
ATOM 1814 N N . ALA A 1 245 ? 24.522 -4.979 5.686 1.00 53.81 245 ALA A N 1
ATOM 1815 C CA . ALA A 1 245 ? 23.429 -4.829 4.725 1.00 53.81 245 ALA A CA 1
ATOM 1816 C C . ALA A 1 245 ? 23.550 -5.894 3.620 1.00 53.81 245 ALA A C 1
ATOM 1818 O O . ALA A 1 245 ? 24.629 -6.056 3.043 1.00 53.81 245 ALA A O 1
ATOM 1819 N N . TYR A 1 246 ? 22.462 -6.618 3.347 1.00 63.56 246 TYR A N 1
ATOM 1820 C CA . TYR A 1 246 ? 22.417 -7.627 2.290 1.00 63.56 246 TYR A CA 1
ATOM 1821 C C . TYR A 1 246 ? 22.769 -6.980 0.942 1.00 63.56 246 TYR A C 1
ATOM 1823 O O . TYR A 1 246 ? 22.197 -5.962 0.550 1.00 63.56 246 TYR A O 1
ATOM 1831 N N . GLN A 1 247 ? 23.759 -7.554 0.265 1.00 74.69 247 GLN A N 1
ATOM 1832 C CA . GLN A 1 247 ? 24.153 -7.203 -1.093 1.00 74.69 247 GLN A CA 1
ATOM 1833 C C . GLN A 1 247 ? 23.979 -8.468 -1.927 1.00 74.69 247 GLN A C 1
ATOM 1835 O O . GLN A 1 247 ? 24.616 -9.469 -1.586 1.00 74.69 247 GLN A O 1
ATOM 1840 N N . PRO A 1 248 ? 23.151 -8.450 -2.981 1.00 85.06 248 PRO A N 1
ATOM 1841 C CA . PRO A 1 248 ? 22.991 -9.617 -3.822 1.00 85.06 248 PRO A CA 1
ATOM 1842 C C . PRO A 1 248 ? 24.312 -9.916 -4.524 1.00 85.06 248 PRO A C 1
ATOM 1844 O O . PRO A 1 248 ? 25.079 -9.027 -4.917 1.00 85.06 248 PRO A O 1
ATOM 1847 N N . SER A 1 249 ? 24.573 -11.202 -4.652 1.00 86.81 249 SER A N 1
ATOM 1848 C CA . SER A 1 249 ? 25.729 -11.760 -5.327 1.00 86.81 249 SER A CA 1
ATOM 1849 C C . SER A 1 249 ? 25.550 -11.777 -6.847 1.00 86.81 249 SER A C 1
ATOM 1851 O O . SER A 1 249 ? 26.542 -11.608 -7.565 1.00 86.81 249 SER A O 1
ATOM 1853 N N . ALA A 1 250 ? 24.311 -11.908 -7.340 1.00 93.81 250 ALA A N 1
ATOM 1854 C CA . ALA A 1 250 ? 24.018 -11.980 -8.769 1.00 93.81 250 ALA A CA 1
ATOM 1855 C C . ALA A 1 250 ? 22.680 -11.338 -9.175 1.00 93.81 250 ALA A C 1
ATOM 1857 O O . ALA A 1 250 ? 21.703 -11.346 -8.426 1.00 93.81 250 ALA A O 1
ATOM 1858 N N . LEU A 1 251 ? 22.647 -10.821 -10.406 1.00 95.44 251 LEU A N 1
ATOM 1859 C CA . LEU A 1 251 ? 21.437 -10.470 -11.147 1.00 95.44 251 LEU A CA 1
ATOM 1860 C C . LEU A 1 251 ? 21.089 -11.627 -12.085 1.00 95.44 251 LEU A C 1
ATOM 1862 O O . LEU A 1 251 ? 21.893 -11.990 -12.941 1.00 95.44 251 LEU A O 1
ATOM 1866 N N . LEU A 1 252 ? 19.869 -12.141 -11.973 1.00 97.06 252 LEU A N 1
ATOM 1867 C CA . LEU A 1 252 ? 19.281 -13.047 -12.951 1.00 97.06 252 LEU A CA 1
ATOM 1868 C C . LEU A 1 252 ? 18.327 -12.278 -13.855 1.00 97.06 252 LEU A C 1
ATOM 1870 O O . LEU A 1 252 ? 17.441 -11.579 -13.364 1.00 97.06 252 LEU A O 1
ATOM 1874 N N . ILE A 1 253 ? 18.461 -12.411 -15.171 1.00 96.00 253 ILE A N 1
ATOM 1875 C CA . ILE A 1 253 ? 17.597 -11.705 -16.118 1.00 96.00 253 ILE A CA 1
ATOM 1876 C C . ILE A 1 253 ? 17.418 -12.480 -17.418 1.00 96.00 253 ILE A C 1
ATOM 1878 O O . ILE A 1 253 ? 18.376 -12.963 -18.011 1.00 96.00 253 ILE A O 1
ATOM 1882 N N . GLN A 1 254 ? 16.182 -12.574 -17.901 1.00 96.12 254 GLN A N 1
ATOM 1883 C CA . GLN A 1 254 ? 15.911 -13.076 -19.238 1.00 96.12 254 GLN A CA 1
ATOM 1884 C C . GLN A 1 254 ? 16.325 -12.048 -20.286 1.00 96.12 254 GLN A C 1
ATOM 1886 O O . GLN A 1 254 ? 15.968 -10.862 -20.222 1.00 96.12 254 GLN A O 1
ATOM 1891 N N . ILE A 1 255 ? 17.046 -12.522 -21.290 1.00 93.75 255 ILE A N 1
ATOM 1892 C CA . ILE A 1 255 ? 17.673 -11.692 -22.305 1.00 93.75 255 ILE A CA 1
ATOM 1893 C C . ILE A 1 255 ? 17.192 -12.061 -23.705 1.00 93.75 255 ILE A C 1
ATOM 1895 O O . ILE A 1 255 ? 16.875 -13.209 -24.005 1.00 93.75 255 ILE A O 1
ATOM 1899 N N . ILE A 1 256 ? 17.118 -11.045 -24.556 1.00 91.50 256 ILE A N 1
ATOM 1900 C CA . ILE A 1 256 ? 16.915 -11.173 -25.997 1.00 91.50 256 ILE A CA 1
ATOM 1901 C C . ILE A 1 256 ? 18.013 -10.304 -26.615 1.00 91.50 256 ILE A C 1
ATOM 1903 O O . ILE A 1 256 ? 17.966 -9.084 -26.425 1.00 91.50 256 ILE A O 1
ATOM 1907 N N . PRO A 1 257 ? 19.039 -10.898 -27.244 1.00 90.50 257 PRO A N 1
ATOM 1908 C CA . PRO A 1 257 ? 20.050 -10.134 -27.961 1.00 90.50 257 PRO A CA 1
ATOM 1909 C C . PRO A 1 257 ? 19.408 -9.353 -29.108 1.00 90.50 257 PRO A C 1
ATOM 1911 O O . PRO A 1 257 ? 18.600 -9.889 -29.864 1.00 90.50 257 PRO A O 1
ATOM 1914 N N . HIS A 1 258 ? 19.766 -8.083 -29.245 1.00 86.62 258 HIS A N 1
ATOM 1915 C CA . HIS A 1 258 ? 19.411 -7.282 -30.410 1.00 86.62 258 HIS A CA 1
ATOM 1916 C C . HIS A 1 258 ? 20.438 -7.481 -31.533 1.00 86.62 258 HIS A C 1
ATOM 1918 O O . HIS A 1 258 ? 21.582 -7.856 -31.280 1.00 86.62 258 HIS A O 1
ATOM 1924 N N . GLU A 1 259 ? 20.058 -7.168 -32.776 1.00 80.62 259 GLU A N 1
ATOM 1925 C CA . GLU A 1 259 ? 20.925 -7.300 -33.964 1.00 80.62 259 GLU A CA 1
ATOM 1926 C C . GLU A 1 259 ? 22.259 -6.542 -33.842 1.00 80.62 259 GLU A C 1
ATOM 1928 O O . GLU A 1 259 ? 23.250 -6.896 -34.472 1.00 80.62 259 GLU A O 1
ATOM 1933 N N . ASN A 1 260 ? 22.305 -5.505 -33.005 1.00 81.00 260 ASN A N 1
ATOM 1934 C CA . ASN A 1 260 ? 23.502 -4.719 -32.720 1.00 81.00 260 ASN A CA 1
ATOM 1935 C C . ASN A 1 260 ? 24.367 -5.283 -31.572 1.00 81.00 260 ASN A C 1
ATOM 1937 O O . ASN A 1 260 ? 25.299 -4.607 -31.138 1.00 81.00 260 ASN A O 1
ATOM 1941 N N . GLY A 1 261 ? 24.058 -6.478 -31.061 1.00 83.19 261 GLY A N 1
ATOM 1942 C CA . GLY A 1 261 ? 24.765 -7.116 -29.948 1.00 83.19 261 GLY A CA 1
ATOM 1943 C C . GLY A 1 261 ? 24.439 -6.528 -28.572 1.00 83.19 261 GLY A C 1
ATOM 1944 O O . GLY A 1 261 ? 25.089 -6.880 -27.589 1.00 83.19 261 GLY A O 1
ATOM 1945 N N . GLU A 1 262 ? 23.452 -5.633 -28.473 1.00 90.62 262 GLU A N 1
ATOM 1946 C CA . GLU A 1 262 ? 23.006 -5.091 -27.191 1.00 90.62 262 GLU A CA 1
ATOM 1947 C C . GLU A 1 262 ? 21.969 -6.006 -26.532 1.00 90.62 262 GLU A C 1
ATOM 1949 O O . GLU A 1 262 ? 21.098 -6.582 -27.184 1.00 90.62 262 GLU A O 1
ATOM 1954 N N . ILE A 1 263 ? 22.014 -6.076 -25.206 1.00 92.00 263 ILE A N 1
ATOM 1955 C CA . ILE A 1 263 ? 20.918 -6.575 -24.380 1.00 92.00 263 ILE A CA 1
ATOM 1956 C C . ILE A 1 263 ? 20.419 -5.431 -23.516 1.00 92.00 263 ILE A C 1
ATOM 1958 O O . ILE A 1 263 ? 21.193 -4.660 -22.944 1.00 92.00 263 ILE A O 1
ATOM 1962 N N . PHE A 1 264 ? 19.099 -5.340 -23.386 1.00 91.00 264 PHE A N 1
ATOM 1963 C CA . PHE A 1 264 ? 18.473 -4.320 -22.558 1.00 91.00 264 PHE A CA 1
ATOM 1964 C C . PHE A 1 264 ? 18.196 -4.868 -21.163 1.00 91.00 264 PHE A C 1
ATOM 1966 O O . PHE A 1 264 ? 17.411 -5.809 -20.992 1.00 91.00 264 PHE A O 1
ATOM 1973 N N . LEU A 1 265 ? 18.813 -4.241 -20.171 1.00 88.06 265 LEU A N 1
ATOM 1974 C CA . LEU A 1 265 ? 18.512 -4.412 -18.760 1.00 88.06 265 LEU A CA 1
ATOM 1975 C C . LEU A 1 265 ? 17.443 -3.398 -18.323 1.00 88.06 265 LEU A C 1
ATOM 1977 O O . LEU A 1 265 ? 17.246 -2.343 -18.932 1.00 88.06 265 LEU A O 1
ATOM 1981 N N . SER A 1 266 ? 16.754 -3.717 -17.231 1.00 82.19 266 SER A N 1
ATOM 1982 C CA . SER A 1 266 ? 15.749 -2.834 -16.638 1.00 82.19 266 SER A CA 1
ATOM 1983 C C . SER A 1 266 ? 16.402 -1.809 -15.709 1.00 82.19 266 SER A C 1
ATOM 1985 O O . SER A 1 266 ? 17.116 -2.188 -14.781 1.00 82.19 266 SER A O 1
ATOM 1987 N N . VAL A 1 267 ? 16.105 -0.517 -15.891 1.00 86.44 267 VAL A N 1
ATOM 1988 C CA . VAL A 1 267 ? 16.474 0.529 -14.913 1.00 86.44 267 VAL A CA 1
ATOM 1989 C C . VAL A 1 267 ? 15.867 0.226 -13.542 1.00 86.44 267 VAL A C 1
ATOM 1991 O O . VAL A 1 267 ? 16.508 0.462 -12.521 1.00 86.44 267 VAL A O 1
ATOM 1994 N N . THR A 1 268 ? 14.666 -0.359 -13.508 1.00 85.50 268 THR A N 1
ATOM 1995 C CA . THR A 1 268 ? 14.019 -0.794 -12.264 1.00 85.50 268 THR A CA 1
ATOM 1996 C C . THR A 1 268 ? 14.857 -1.835 -11.531 1.00 85.50 268 THR A C 1
ATOM 1998 O O . THR A 1 268 ? 14.985 -1.740 -10.315 1.00 85.50 268 THR A O 1
ATOM 2001 N N . ALA A 1 269 ? 15.484 -2.770 -12.256 1.00 86.06 269 ALA A N 1
ATOM 2002 C CA . ALA A 1 269 ? 16.387 -3.743 -11.647 1.00 86.06 269 ALA A CA 1
ATOM 2003 C C . ALA A 1 269 ? 17.592 -3.031 -11.021 1.00 86.06 269 ALA A C 1
ATOM 2005 O O . ALA A 1 269 ? 17.852 -3.183 -9.832 1.00 86.06 269 ALA A O 1
ATOM 2006 N N . VAL A 1 270 ? 18.282 -2.182 -11.786 1.00 87.94 270 VAL A N 1
ATOM 2007 C CA . VAL A 1 270 ? 19.490 -1.483 -11.317 1.00 87.94 270 VAL A CA 1
ATOM 2008 C C . VAL A 1 270 ? 19.209 -0.563 -10.122 1.00 87.94 270 VAL A C 1
ATOM 2010 O O . VAL A 1 270 ? 20.038 -0.462 -9.222 1.00 87.94 270 VAL A O 1
ATOM 2013 N N . ASN A 1 271 ? 18.029 0.057 -10.055 1.00 88.62 271 ASN A N 1
ATOM 2014 C CA . ASN A 1 271 ? 17.627 0.890 -8.919 1.00 88.62 271 ASN A CA 1
ATOM 2015 C C . ASN A 1 271 ? 17.449 0.109 -7.605 1.00 88.62 271 ASN A C 1
ATOM 2017 O O . ASN A 1 271 ? 17.553 0.722 -6.545 1.00 88.62 271 ASN A O 1
ATOM 2021 N N . GLN A 1 272 ? 17.197 -1.206 -7.645 1.00 88.56 272 GLN A N 1
ATOM 2022 C CA . GLN A 1 272 ? 17.063 -2.025 -6.428 1.00 88.56 272 GLN A CA 1
ATOM 2023 C C . GLN A 1 272 ? 18.404 -2.185 -5.714 1.00 88.56 272 GLN A C 1
ATOM 2025 O O . GLN A 1 272 ? 18.471 -2.096 -4.491 1.00 88.56 272 GLN A O 1
ATOM 2030 N N . TYR A 1 273 ? 19.481 -2.343 -6.486 1.00 90.94 273 TYR A N 1
ATOM 2031 C CA . TYR A 1 273 ? 20.840 -2.443 -5.964 1.00 90.94 273 TYR A CA 1
ATOM 2032 C C . TYR A 1 273 ? 21.789 -1.571 -6.794 1.00 90.94 273 TYR A C 1
ATOM 2034 O O . TYR A 1 273 ? 22.584 -2.094 -7.578 1.00 90.94 273 TYR A O 1
ATOM 2042 N N . PRO A 1 274 ? 21.759 -0.233 -6.611 1.00 88.75 274 PRO A N 1
ATOM 2043 C CA . PRO A 1 274 ? 22.516 0.699 -7.450 1.00 88.75 274 PRO A CA 1
ATOM 2044 C C . PRO A 1 274 ? 24.018 0.437 -7.415 1.00 88.75 274 PRO A C 1
ATOM 2046 O O . PRO A 1 274 ? 24.708 0.561 -8.425 1.00 88.75 274 PRO A O 1
ATOM 2049 N N . ALA A 1 275 ? 24.521 -0.003 -6.257 1.00 89.12 275 ALA A N 1
ATOM 2050 C CA . ALA A 1 275 ? 25.913 -0.380 -6.094 1.00 89.12 275 ALA A CA 1
ATOM 2051 C C . ALA A 1 275 ? 26.325 -1.497 -7.059 1.00 89.12 275 ALA A C 1
ATOM 2053 O O . ALA A 1 275 ? 27.478 -1.476 -7.476 1.00 89.12 275 ALA A O 1
ATOM 2054 N N . PHE A 1 276 ? 25.417 -2.418 -7.433 1.00 91.19 276 PHE A N 1
ATOM 2055 C CA . PHE A 1 276 ? 25.711 -3.607 -8.238 1.00 91.19 276 PHE A CA 1
ATOM 2056 C C . PHE A 1 276 ? 26.431 -3.254 -9.543 1.00 91.19 276 PHE A C 1
ATOM 2058 O O . PHE A 1 276 ? 27.535 -3.752 -9.739 1.00 91.19 276 PHE A O 1
ATOM 2065 N N . LEU A 1 277 ? 25.871 -2.331 -10.340 1.00 89.62 277 LEU A N 1
ATOM 2066 C CA . LEU A 1 277 ? 26.467 -1.790 -11.577 1.00 89.62 277 LEU A CA 1
ATOM 2067 C C . LEU A 1 277 ? 27.077 -0.383 -11.413 1.00 89.62 277 LEU A C 1
ATOM 2069 O O . LEU A 1 277 ? 27.422 0.248 -12.404 1.00 89.62 277 LEU A O 1
ATOM 2073 N N . GLY A 1 278 ? 27.175 0.160 -10.196 1.00 88.06 278 GLY A N 1
ATOM 2074 C CA . GLY A 1 278 ? 27.700 1.517 -9.983 1.00 88.06 278 GLY A CA 1
ATOM 2075 C C . GLY A 1 278 ? 26.783 2.637 -10.502 1.00 88.06 278 GLY A C 1
ATOM 2076 O O . GLY A 1 278 ? 27.255 3.636 -11.044 1.00 88.06 278 GLY A O 1
ATOM 2077 N N . TRP A 1 279 ? 25.469 2.473 -10.352 1.00 88.44 279 TRP A N 1
ATOM 2078 C CA . TRP A 1 279 ? 24.440 3.439 -10.740 1.00 88.44 279 TRP A CA 1
ATOM 2079 C C . TRP A 1 279 ? 24.257 4.553 -9.683 1.00 88.44 279 TRP A C 1
ATOM 2081 O O . TRP A 1 279 ? 24.264 4.250 -8.487 1.00 88.44 279 TRP A O 1
ATOM 2091 N N . PRO A 1 280 ? 24.054 5.833 -10.069 1.00 91.25 280 PRO A N 1
ATOM 2092 C CA . PRO A 1 280 ? 23.978 6.356 -11.432 1.00 91.25 280 PRO A CA 1
ATOM 2093 C C . PRO A 1 280 ? 25.338 6.466 -12.123 1.00 91.25 280 PRO A C 1
ATOM 2095 O O . PRO A 1 280 ? 26.355 6.789 -11.509 1.00 91.25 280 PRO A O 1
ATOM 2098 N N . PHE A 1 281 ? 25.328 6.248 -13.435 1.00 91.69 281 PHE A N 1
ATOM 2099 C CA . PHE A 1 281 ? 26.521 6.324 -14.268 1.00 91.69 281 PHE A CA 1
ATOM 2100 C C . PHE A 1 2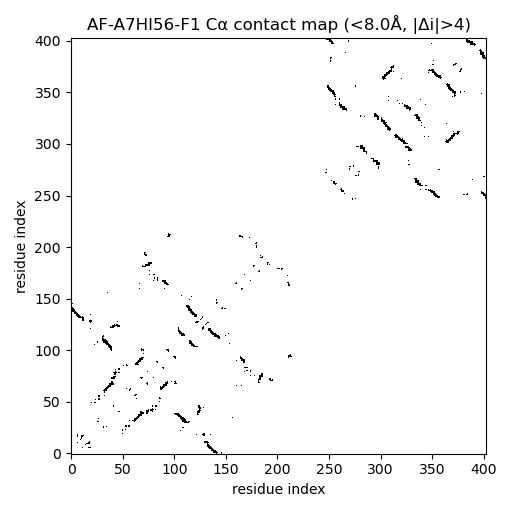81 ? 27.062 7.752 -14.367 1.00 91.69 281 PHE A C 1
ATOM 2102 O O . PHE A 1 281 ? 26.323 8.696 -14.649 1.00 91.69 281 PHE A O 1
ATOM 2109 N N . LYS A 1 282 ? 28.371 7.905 -14.145 1.00 87.25 282 LYS A N 1
ATOM 2110 C CA . LYS A 1 282 ? 29.053 9.210 -14.132 1.00 87.25 282 LYS A CA 1
ATOM 2111 C C . LYS A 1 282 ? 29.769 9.538 -15.444 1.00 87.25 282 LYS A C 1
ATOM 2113 O O . LYS A 1 282 ? 30.043 10.711 -15.695 1.00 87.25 282 LYS A O 1
ATOM 2118 N N . GLY A 1 283 ? 30.078 8.530 -16.260 1.00 88.62 283 GLY A N 1
ATOM 2119 C CA . GLY A 1 283 ? 30.695 8.708 -17.571 1.00 88.62 283 GLY A CA 1
ATOM 2120 C C . GLY A 1 283 ? 29.700 9.234 -18.603 1.00 88.62 283 GLY A C 1
ATOM 2121 O O . GLY A 1 283 ? 28.490 9.254 -18.370 1.00 88.62 283 GLY A O 1
ATOM 2122 N N . LYS A 1 284 ? 30.205 9.653 -19.766 1.00 90.00 284 LYS A N 1
ATOM 2123 C CA . LYS A 1 284 ? 29.390 10.100 -20.905 1.00 90.00 284 LYS A CA 1
ATOM 2124 C C . LYS A 1 284 ? 29.903 9.493 -22.208 1.00 90.00 284 LYS A C 1
ATOM 2126 O O . LYS A 1 284 ? 31.104 9.501 -22.449 1.00 90.00 284 LYS A O 1
ATOM 2131 N N . THR A 1 285 ? 28.997 9.035 -23.069 1.00 87.31 285 THR A N 1
ATOM 2132 C CA . THR A 1 285 ? 29.342 8.537 -24.410 1.00 87.31 285 THR A CA 1
ATOM 2133 C C . THR A 1 285 ? 29.825 9.667 -25.318 1.00 87.31 285 THR A C 1
ATOM 2135 O O . THR A 1 285 ? 29.279 10.769 -25.253 1.00 87.31 285 THR A O 1
ATOM 2138 N N . THR A 1 286 ? 30.708 9.374 -26.270 1.00 85.31 286 THR A N 1
ATOM 2139 C CA . THR A 1 286 ? 31.041 10.301 -27.365 1.00 85.31 286 THR A CA 1
ATOM 2140 C C . THR A 1 286 ? 30.020 10.166 -28.507 1.00 85.31 286 THR A C 1
ATOM 2142 O O . THR A 1 286 ? 29.911 9.088 -29.098 1.00 85.31 286 THR A O 1
ATOM 2145 N N . PRO A 1 287 ? 29.243 11.212 -28.849 1.00 81.69 287 PRO A N 1
ATOM 2146 C CA . PRO A 1 287 ? 28.231 11.116 -29.900 1.00 81.69 287 PRO A CA 1
ATOM 2147 C C . PRO A 1 287 ? 28.850 10.886 -31.287 1.00 81.69 287 PRO A C 1
ATOM 2149 O O . PRO A 1 287 ? 29.720 11.638 -31.715 1.00 81.69 287 PRO A O 1
ATOM 2152 N N . LYS A 1 288 ? 28.345 9.895 -32.037 1.00 77.00 288 LYS A N 1
ATOM 2153 C CA . LYS A 1 288 ? 28.812 9.584 -33.407 1.00 77.00 288 LYS A CA 1
ATOM 2154 C C . LYS A 1 288 ? 28.470 10.666 -34.448 1.00 77.00 288 LYS A C 1
ATOM 2156 O O . LYS A 1 288 ? 29.088 10.711 -35.504 1.00 77.00 288 LYS A O 1
ATOM 2161 N N . LYS A 1 289 ? 27.469 11.514 -34.181 1.00 78.81 289 LYS A N 1
ATOM 2162 C CA . LYS A 1 289 ? 27.041 12.625 -35.052 1.00 78.81 289 LYS A CA 1
ATOM 2163 C C . LYS A 1 289 ? 27.139 13.946 -34.293 1.00 78.81 289 LYS A C 1
ATOM 2165 O O . LYS A 1 289 ? 26.683 14.036 -33.151 1.00 78.81 289 LYS A O 1
ATOM 2170 N N . LYS A 1 290 ? 27.690 14.973 -34.944 1.00 70.25 290 LYS A N 1
ATOM 2171 C CA . LYS A 1 290 ? 27.795 16.334 -34.400 1.00 70.25 290 LYS A CA 1
ATOM 2172 C C . LYS A 1 290 ? 26.389 16.874 -34.095 1.00 70.25 290 LYS A C 1
ATOM 2174 O O . LYS A 1 290 ? 25.538 16.880 -34.976 1.00 70.25 290 LYS A O 1
ATOM 2179 N N . GLY A 1 291 ? 26.147 17.285 -32.848 1.00 74.25 291 GLY A N 1
ATOM 2180 C CA . GLY A 1 291 ? 24.855 17.815 -32.379 1.00 74.25 291 GLY A CA 1
ATOM 2181 C C . GLY A 1 291 ? 24.000 16.846 -31.548 1.00 74.25 291 GLY A C 1
ATOM 2182 O O . GLY A 1 291 ? 23.076 17.289 -30.871 1.00 74.25 291 GLY A O 1
ATOM 2183 N N . ASN A 1 292 ? 24.319 15.547 -31.521 1.00 81.44 292 ASN A N 1
ATOM 2184 C CA . ASN A 1 292 ? 23.621 14.604 -30.642 1.00 81.44 292 ASN A CA 1
ATOM 2185 C C . ASN A 1 292 ? 24.064 14.775 -29.181 1.00 81.44 292 ASN A C 1
ATOM 2187 O O . ASN A 1 292 ? 25.248 14.953 -28.898 1.00 81.44 292 ASN A O 1
ATOM 2191 N N . LYS A 1 293 ? 23.115 14.671 -28.243 1.00 82.81 293 LYS A N 1
ATOM 2192 C CA . LYS A 1 293 ? 23.422 14.677 -26.806 1.00 82.81 293 LYS A CA 1
ATOM 2193 C C . LYS A 1 293 ? 24.124 13.365 -26.405 1.00 82.81 293 LYS A C 1
ATOM 2195 O O . LYS A 1 293 ? 23.725 12.308 -26.895 1.00 82.81 293 LYS A O 1
ATOM 2200 N N . PRO A 1 294 ? 25.151 13.415 -25.541 1.00 87.56 294 PRO A N 1
ATOM 2201 C CA . PRO A 1 294 ? 25.791 12.218 -25.003 1.00 87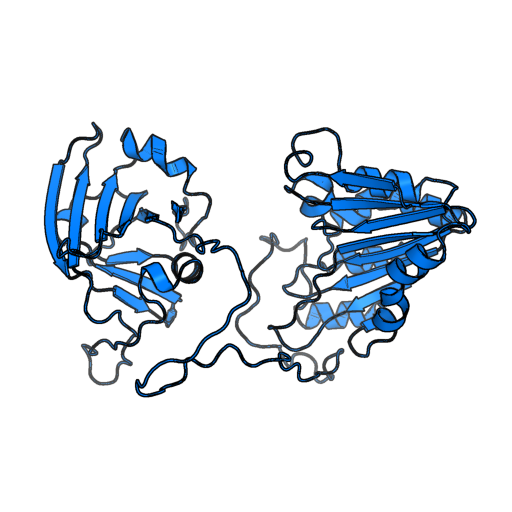.56 294 PRO A CA 1
ATOM 2202 C C . PRO A 1 294 ? 24.894 11.521 -23.968 1.00 87.56 294 PRO A C 1
ATOM 2204 O O . PRO A 1 294 ? 24.184 12.191 -23.218 1.00 87.56 294 PRO A O 1
ATOM 2207 N N . TYR A 1 295 ? 24.973 10.193 -23.892 1.00 90.38 295 TYR A N 1
ATOM 2208 C CA . TYR A 1 295 ? 24.286 9.374 -22.890 1.00 90.38 295 TYR A CA 1
ATOM 2209 C C . TYR A 1 295 ? 25.193 9.111 -21.680 1.00 90.38 295 TYR A C 1
ATOM 2211 O O . TYR A 1 295 ? 26.410 9.003 -21.863 1.00 90.38 295 TYR A O 1
ATOM 2219 N N . PRO A 1 296 ? 24.655 8.985 -20.454 1.00 93.25 296 PRO A N 1
ATOM 2220 C CA . PRO A 1 296 ? 25.434 8.503 -19.318 1.00 93.25 296 PRO A CA 1
ATOM 2221 C C . PRO A 1 296 ? 25.934 7.070 -19.548 1.00 93.25 296 PRO A C 1
ATOM 2223 O O . PRO A 1 296 ? 25.181 6.231 -20.041 1.00 93.25 296 PRO A O 1
ATOM 2226 N N . MET A 1 297 ? 27.181 6.781 -19.179 1.00 93.31 297 MET A N 1
ATOM 2227 C CA . MET A 1 297 ? 27.788 5.449 -19.316 1.00 93.31 297 MET A CA 1
ATOM 2228 C C . MET A 1 297 ? 28.603 5.063 -18.083 1.00 93.31 297 MET A C 1
ATOM 2230 O O . MET A 1 297 ? 29.167 5.931 -17.404 1.00 93.31 297 MET A O 1
ATOM 2234 N N . LEU A 1 298 ? 28.650 3.768 -17.784 1.00 91.31 298 LEU A N 1
ATOM 2235 C CA . LEU A 1 298 ? 29.532 3.234 -16.755 1.00 91.31 298 LEU A CA 1
ATOM 2236 C C . LEU A 1 298 ? 30.983 3.417 -17.211 1.00 91.31 298 LEU A C 1
ATOM 2238 O O . LEU A 1 298 ? 31.307 3.137 -18.359 1.00 91.31 298 LEU A O 1
ATOM 2242 N N . GLN A 1 299 ? 31.834 3.968 -16.344 1.00 88.06 299 GLN A N 1
ATOM 2243 C CA . GLN A 1 299 ? 33.230 4.233 -16.677 1.00 88.06 299 GLN A CA 1
ATOM 2244 C C . GLN A 1 299 ? 34.119 4.014 -15.440 1.00 88.06 299 GLN A C 1
ATOM 2246 O O . GLN A 1 299 ? 33.846 4.635 -14.405 1.00 88.06 299 GLN A O 1
ATOM 2251 N N . PRO A 1 300 ? 35.188 3.198 -15.533 1.00 89.56 300 PRO A N 1
ATOM 2252 C CA . PRO A 1 300 ? 35.582 2.386 -16.698 1.00 89.56 300 PRO A CA 1
ATOM 2253 C C . PRO A 1 300 ? 34.563 1.277 -17.028 1.00 89.56 300 PRO A C 1
ATOM 2255 O O . PRO A 1 300 ? 33.717 0.956 -16.193 1.00 89.56 300 PRO A O 1
ATOM 2258 N N . ASP A 1 301 ? 34.631 0.727 -18.245 1.00 91.62 301 ASP A N 1
ATOM 2259 C CA . ASP A 1 301 ? 33.841 -0.455 -18.614 1.00 91.62 301 ASP A CA 1
ATOM 2260 C C . ASP A 1 301 ? 34.283 -1.639 -17.730 1.00 91.62 301 ASP A C 1
ATOM 2262 O O . ASP A 1 301 ? 35.488 -1.897 -17.643 1.00 91.62 301 ASP A O 1
ATOM 2266 N N . PRO A 1 302 ? 33.358 -2.359 -17.067 1.00 93.56 302 PRO A N 1
ATOM 2267 C CA . PRO A 1 302 ? 33.713 -3.531 -16.276 1.00 93.56 302 PRO A CA 1
ATOM 2268 C C . PRO A 1 302 ? 34.313 -4.637 -17.141 1.00 93.56 302 PRO A C 1
ATOM 2270 O O . PRO A 1 302 ? 33.829 -4.911 -18.242 1.00 93.56 302 PRO A O 1
ATOM 2273 N N . ILE A 1 303 ? 35.315 -5.331 -16.614 1.00 94.69 303 ILE A N 1
ATOM 2274 C CA . ILE A 1 303 ? 35.907 -6.507 -17.243 1.00 94.69 303 ILE A CA 1
ATOM 2275 C C . ILE A 1 303 ? 35.034 -7.717 -16.914 1.00 94.69 303 ILE A C 1
ATOM 2277 O O . ILE A 1 303 ? 34.714 -7.978 -15.755 1.00 94.69 303 ILE A O 1
ATOM 2281 N N . THR A 1 304 ? 34.642 -8.481 -17.930 1.00 96.06 304 THR A N 1
ATOM 2282 C CA . THR A 1 304 ? 33.693 -9.588 -17.781 1.00 96.06 304 THR A CA 1
ATOM 2283 C C . THR A 1 304 ? 34.169 -10.868 -18.443 1.00 96.06 304 THR A C 1
ATOM 2285 O O . THR A 1 304 ? 34.786 -10.851 -19.510 1.00 96.06 304 THR A O 1
ATOM 2288 N N . ASN A 1 305 ? 33.840 -11.994 -17.815 1.00 95.81 305 ASN A N 1
ATOM 2289 C CA . ASN A 1 305 ? 33.999 -13.318 -18.403 1.00 95.81 305 ASN A CA 1
ATOM 2290 C C . ASN A 1 305 ? 32.622 -13.876 -18.736 1.00 95.81 305 ASN A C 1
ATOM 2292 O O . ASN A 1 305 ? 31.749 -13.915 -17.874 1.00 95.81 305 ASN A O 1
ATOM 2296 N N . TRP A 1 306 ? 32.444 -14.326 -19.969 1.00 96.75 306 TRP A N 1
ATOM 2297 C CA . TRP A 1 306 ? 31.188 -14.837 -20.486 1.00 96.75 306 TRP A CA 1
ATOM 2298 C C . TRP A 1 306 ? 31.271 -16.330 -20.755 1.00 96.75 306 TRP A C 1
ATOM 2300 O O . TRP A 1 306 ? 32.265 -16.806 -21.307 1.00 96.75 306 TRP A O 1
ATOM 2310 N N . ARG A 1 307 ? 30.204 -17.059 -20.430 1.00 97.31 307 ARG A N 1
ATOM 2311 C CA . ARG A 1 307 ? 30.004 -18.442 -20.871 1.00 97.31 307 ARG A CA 1
ATOM 2312 C C . ARG A 1 307 ? 28.593 -18.607 -21.402 1.00 97.31 307 ARG A C 1
ATOM 2314 O O . ARG A 1 307 ? 27.631 -18.211 -20.756 1.00 97.31 307 ARG A O 1
ATOM 2321 N N . LEU A 1 308 ? 28.476 -19.215 -22.571 1.00 96.81 308 LEU A N 1
ATOM 2322 C CA . LEU A 1 308 ? 27.212 -19.659 -23.134 1.00 96.81 308 LEU A CA 1
ATOM 2323 C C . LEU A 1 308 ? 27.121 -21.169 -22.959 1.00 96.81 308 LEU A C 1
ATOM 2325 O O . LEU A 1 308 ? 27.992 -21.901 -23.430 1.00 96.81 308 LEU A O 1
ATOM 2329 N N . PHE A 1 309 ? 26.071 -21.621 -22.289 1.00 97.31 309 PHE A N 1
ATOM 2330 C CA . PHE A 1 309 ? 25.775 -23.035 -22.113 1.00 97.31 309 PHE A CA 1
ATOM 2331 C C . PHE A 1 309 ? 24.896 -23.556 -23.255 1.00 97.31 309 PHE A C 1
ATOM 2333 O O . PHE A 1 309 ? 24.167 -22.795 -23.887 1.00 97.31 309 PHE A O 1
ATOM 2340 N N . ASP A 1 310 ? 24.947 -24.858 -23.514 1.00 94.44 310 ASP A N 1
ATOM 2341 C CA . ASP A 1 310 ? 23.996 -25.559 -24.374 1.00 94.44 310 ASP A CA 1
ATOM 2342 C C . ASP A 1 310 ? 22.788 -26.096 -23.581 1.00 94.44 310 ASP A C 1
ATOM 2344 O O . ASP A 1 310 ? 22.681 -25.946 -22.361 1.00 94.44 310 ASP A O 1
ATOM 2348 N N . LYS A 1 311 ? 21.846 -26.742 -24.281 1.00 94.12 311 LYS A N 1
ATOM 2349 C CA . LYS A 1 311 ? 20.649 -27.334 -23.660 1.00 94.12 311 LYS A CA 1
ATOM 2350 C C . LYS A 1 311 ? 20.951 -28.534 -22.756 1.00 94.12 311 LYS A C 1
ATOM 2352 O O . LYS A 1 311 ? 20.137 -28.825 -21.886 1.00 94.12 311 LYS A O 1
ATOM 2357 N N . SER A 1 312 ? 22.090 -29.207 -22.924 1.00 93.38 312 SER A N 1
ATOM 2358 C CA . SER A 1 312 ? 22.544 -30.250 -21.992 1.00 93.38 312 SER A CA 1
ATOM 2359 C C . SER A 1 312 ? 23.182 -29.685 -20.721 1.00 93.38 312 SER A C 1
ATOM 2361 O O . SER A 1 312 ? 23.404 -30.432 -19.772 1.00 93.38 312 SER A O 1
ATOM 2363 N N . GLY A 1 313 ? 23.453 -28.378 -20.674 1.00 90.69 313 GLY A N 1
ATOM 2364 C CA . GLY A 1 313 ? 24.083 -27.717 -19.537 1.00 90.69 313 GLY A CA 1
ATOM 2365 C C . GLY A 1 313 ? 25.611 -27.753 -19.570 1.00 90.69 313 GLY A C 1
ATOM 2366 O O . GLY A 1 313 ? 26.231 -27.510 -18.535 1.00 90.69 313 GLY A O 1
ATOM 2367 N N . SER A 1 314 ? 26.215 -28.026 -20.730 1.00 94.25 314 SER A N 1
ATOM 2368 C CA . SER A 1 314 ? 27.662 -27.930 -20.963 1.00 94.25 314 SER A CA 1
ATOM 2369 C C . SER A 1 314 ? 28.030 -26.571 -21.569 1.00 94.25 314 SER A C 1
ATOM 2371 O O . SER A 1 314 ? 27.190 -25.907 -22.171 1.00 94.25 314 SER A O 1
ATOM 2373 N N . VAL A 1 315 ? 29.273 -26.111 -21.387 1.00 96.19 315 VAL A N 1
ATOM 2374 C CA . VAL A 1 315 ? 29.733 -24.817 -21.928 1.00 96.19 315 VAL A CA 1
ATOM 2375 C C . VAL A 1 315 ? 29.986 -24.958 -23.429 1.00 96.19 315 VAL A C 1
ATOM 2377 O O . VAL A 1 315 ? 30.926 -25.635 -23.835 1.00 96.19 315 VAL A O 1
ATOM 2380 N N . ALA A 1 316 ? 29.169 -24.292 -24.242 1.00 94.31 316 ALA A N 1
ATOM 2381 C CA . ALA A 1 316 ? 29.280 -24.284 -25.697 1.00 94.31 316 ALA A CA 1
ATOM 2382 C C . ALA A 1 316 ? 30.290 -23.243 -26.198 1.00 94.31 316 ALA A C 1
ATOM 2384 O O . ALA A 1 316 ? 31.022 -23.490 -27.154 1.00 94.31 316 ALA A O 1
ATOM 2385 N N . GLN A 1 317 ? 30.331 -22.067 -25.564 1.00 94.38 317 GLN A N 1
ATOM 2386 C CA . GLN A 1 317 ? 31.285 -21.001 -25.881 1.00 94.38 317 GLN A CA 1
ATOM 2387 C C . GLN A 1 317 ? 31.692 -20.254 -24.615 1.00 94.38 317 GLN A C 1
ATOM 2389 O O . GLN A 1 317 ? 30.901 -20.118 -23.682 1.00 94.38 317 GLN A O 1
ATOM 2394 N N . ALA A 1 318 ? 32.911 -19.722 -24.593 1.00 94.19 318 ALA A N 1
ATOM 2395 C CA . ALA A 1 318 ? 33.390 -18.877 -23.510 1.00 94.19 318 ALA A CA 1
ATOM 2396 C C . ALA A 1 318 ? 34.289 -17.759 -24.041 1.00 94.19 318 ALA A C 1
ATOM 2398 O O . ALA A 1 318 ? 34.997 -17.934 -25.032 1.00 94.19 318 ALA A O 1
ATOM 2399 N N . LEU A 1 319 ? 34.270 -16.616 -23.361 1.00 93.38 319 LEU A N 1
ATOM 2400 C CA . LEU A 1 319 ? 35.153 -15.487 -23.625 1.00 93.38 319 LEU A CA 1
ATOM 2401 C C . LEU A 1 319 ? 35.581 -14.860 -22.301 1.00 93.38 319 LEU A C 1
ATOM 2403 O O . LEU A 1 319 ? 34.763 -14.687 -21.403 1.00 93.38 319 LEU A O 1
ATOM 2407 N N . THR A 1 320 ? 36.846 -14.478 -22.183 1.00 93.81 320 THR A N 1
ATOM 2408 C CA . THR A 1 320 ? 37.381 -13.840 -20.976 1.00 93.81 320 THR A CA 1
ATOM 2409 C C . THR A 1 320 ? 37.888 -12.436 -21.267 1.00 93.81 320 THR A C 1
ATOM 2411 O O . THR A 1 320 ? 38.402 -12.185 -22.355 1.00 93.81 320 THR A O 1
ATOM 2414 N N . GLY A 1 321 ? 37.801 -11.537 -20.287 1.00 90.88 321 GLY A N 1
ATOM 2415 C CA . GLY A 1 321 ? 38.387 -10.198 -20.388 1.00 90.88 321 GLY A CA 1
ATOM 2416 C C . GLY A 1 321 ? 37.623 -9.228 -21.297 1.00 90.88 321 GLY A C 1
ATOM 2417 O O . GLY A 1 321 ? 38.224 -8.333 -21.884 1.00 90.88 321 GLY A O 1
ATOM 2418 N N . TRP A 1 322 ? 36.309 -9.404 -21.452 1.00 94.31 322 TRP A N 1
ATOM 2419 C CA . TRP A 1 322 ? 35.475 -8.531 -22.278 1.00 94.31 322 TRP A CA 1
ATOM 2420 C C . TRP A 1 322 ? 35.117 -7.234 -21.546 1.00 94.31 322 TRP A C 1
ATOM 2422 O O . TRP A 1 322 ? 34.586 -7.282 -20.437 1.00 94.31 322 TRP A O 1
ATOM 2432 N N . ASN A 1 323 ? 35.342 -6.084 -22.186 1.00 93.88 323 ASN A N 1
ATOM 2433 C CA . ASN A 1 323 ? 34.913 -4.783 -21.666 1.00 93.88 323 ASN A CA 1
ATOM 2434 C C . ASN A 1 323 ? 33.405 -4.602 -21.889 1.00 93.88 323 ASN A C 1
ATOM 2436 O O . ASN A 1 323 ? 32.941 -4.465 -23.024 1.00 93.88 323 ASN A O 1
ATOM 2440 N N . LEU A 1 324 ? 32.637 -4.615 -20.801 1.00 93.81 324 LEU A N 1
ATOM 2441 C CA . LEU A 1 324 ? 31.182 -4.516 -20.819 1.00 93.81 324 LEU A CA 1
ATOM 2442 C C . LEU A 1 324 ? 30.737 -3.060 -20.964 1.00 93.81 324 LEU A C 1
ATOM 2444 O O . LEU A 1 324 ? 30.463 -2.373 -19.974 1.00 93.81 324 LEU A O 1
ATOM 2448 N N . ASN A 1 325 ? 30.601 -2.598 -22.203 1.00 93.69 325 ASN A N 1
ATOM 2449 C CA . ASN A 1 325 ? 30.058 -1.271 -22.435 1.00 93.69 325 ASN A CA 1
ATOM 2450 C C . ASN A 1 325 ? 28.621 -1.195 -21.910 1.00 93.69 325 ASN A C 1
ATOM 2452 O O . ASN A 1 325 ? 27.760 -1.982 -22.308 1.00 93.69 325 ASN A O 1
ATOM 2456 N N . THR A 1 326 ? 28.382 -0.254 -20.996 1.00 94.62 326 THR A N 1
ATOM 2457 C CA . THR A 1 326 ? 27.095 -0.103 -20.315 1.00 94.62 326 THR A CA 1
ATOM 2458 C C . THR A 1 326 ? 26.633 1.345 -20.380 1.00 94.62 326 THR A C 1
ATOM 2460 O O . THR A 1 326 ? 27.273 2.237 -19.821 1.00 94.62 326 THR A O 1
ATOM 2463 N N . ILE A 1 327 ? 25.495 1.588 -21.029 1.00 93.69 327 ILE A N 1
ATOM 2464 C CA . ILE A 1 327 ? 24.939 2.933 -21.215 1.00 93.69 327 ILE A CA 1
ATOM 2465 C C . ILE A 1 327 ? 23.529 3.046 -20.644 1.00 93.69 327 ILE A C 1
ATOM 2467 O O . ILE A 1 327 ? 22.769 2.079 -20.609 1.00 93.69 327 ILE A O 1
ATOM 2471 N N . TYR A 1 328 ? 23.158 4.258 -20.242 1.00 93.81 328 TYR A N 1
ATOM 2472 C CA . TYR A 1 328 ? 21.783 4.615 -19.924 1.00 93.81 328 TYR A CA 1
ATOM 2473 C C . TYR A 1 328 ? 21.160 5.412 -21.064 1.00 93.81 328 TYR A C 1
ATOM 2475 O O . TYR A 1 328 ? 21.532 6.557 -21.329 1.00 93.81 328 TYR A O 1
ATOM 2483 N N . TYR A 1 329 ? 20.180 4.807 -21.724 1.00 88.75 329 TYR A N 1
ATOM 2484 C CA . TYR A 1 329 ? 19.415 5.433 -22.789 1.00 88.75 329 TYR A CA 1
ATOM 2485 C C . TYR A 1 329 ? 18.181 6.136 -22.206 1.00 88.75 329 TYR A C 1
ATOM 2487 O O . TYR A 1 329 ? 17.122 5.537 -22.002 1.00 88.75 329 TYR A O 1
ATOM 2495 N N . ASP A 1 330 ? 18.337 7.430 -21.933 1.00 81.75 330 ASP A N 1
ATOM 2496 C CA . ASP A 1 330 ? 17.373 8.288 -21.234 1.00 81.75 330 ASP A CA 1
ATOM 2497 C C . ASP A 1 330 ? 15.974 8.322 -21.875 1.00 81.75 330 ASP A C 1
ATOM 2499 O O . ASP A 1 330 ? 14.973 8.231 -21.163 1.00 81.75 330 ASP A O 1
ATOM 2503 N N . LYS A 1 331 ? 15.892 8.372 -23.211 1.00 82.81 331 LYS A N 1
ATOM 2504 C CA . LYS A 1 331 ? 14.630 8.468 -23.965 1.00 82.81 331 LYS A CA 1
ATOM 2505 C C . LYS A 1 331 ? 13.650 7.334 -23.670 1.00 82.81 331 LYS A C 1
ATOM 2507 O O . LYS A 1 331 ? 12.449 7.582 -23.620 1.00 82.81 331 LYS A O 1
ATOM 2512 N N . LYS A 1 332 ? 14.147 6.104 -23.504 1.00 79.56 332 LYS A N 1
ATOM 2513 C CA . LYS A 1 332 ? 13.316 4.930 -23.170 1.00 79.56 332 LYS A CA 1
ATOM 2514 C C . LYS A 1 332 ? 13.512 4.442 -21.738 1.00 79.56 332 LYS A C 1
ATOM 2516 O O . LYS A 1 332 ? 12.870 3.479 -21.342 1.00 79.56 332 LYS A O 1
ATOM 2521 N N . SER A 1 333 ? 14.364 5.115 -20.964 1.00 84.81 333 SER A N 1
ATOM 2522 C CA . SER A 1 333 ? 14.740 4.692 -19.616 1.00 84.81 333 SER A CA 1
ATOM 2523 C C . SER A 1 333 ? 15.232 3.234 -19.597 1.00 84.81 333 SER A C 1
ATOM 2525 O O . SER A 1 333 ? 14.744 2.408 -18.831 1.00 84.81 333 SER A O 1
ATOM 2527 N N . GLU A 1 334 ? 16.200 2.924 -20.464 1.00 87.94 334 GLU A N 1
ATOM 2528 C CA . GLU A 1 334 ? 16.775 1.581 -20.639 1.00 87.94 334 GLU A CA 1
ATOM 2529 C C . GLU A 1 334 ? 18.256 1.580 -20.252 1.00 87.94 334 GLU A C 1
ATOM 2531 O O . GLU A 1 334 ? 18.992 2.505 -20.601 1.00 87.94 334 GLU A O 1
ATOM 2536 N N . ILE A 1 335 ? 18.712 0.519 -19.586 1.00 92.56 335 ILE A N 1
ATOM 2537 C CA . ILE A 1 335 ? 20.143 0.236 -19.455 1.00 92.56 335 ILE A CA 1
ATOM 2538 C C . ILE A 1 335 ? 20.503 -0.730 -20.575 1.00 92.56 335 ILE A C 1
ATOM 2540 O O . ILE A 1 335 ? 19.840 -1.750 -20.743 1.00 92.56 335 ILE A O 1
ATOM 2544 N N . ARG A 1 336 ? 21.530 -0.419 -21.357 1.00 93.56 336 ARG A N 1
ATOM 2545 C CA . ARG A 1 336 ? 21.975 -1.276 -22.459 1.00 93.56 336 ARG A CA 1
ATOM 2546 C C . ARG A 1 336 ? 23.381 -1.750 -22.173 1.00 93.56 336 ARG A C 1
ATOM 2548 O O . ARG A 1 336 ? 24.234 -0.924 -21.855 1.00 93.56 336 ARG A O 1
ATOM 2555 N N . ILE A 1 337 ? 23.583 -3.057 -22.273 1.00 94.38 337 ILE A N 1
ATOM 2556 C CA . ILE A 1 337 ? 24.894 -3.690 -22.156 1.00 94.38 337 ILE A CA 1
ATOM 2557 C C . ILE A 1 337 ? 25.281 -4.327 -23.485 1.00 94.38 337 ILE A C 1
ATOM 2559 O O . ILE A 1 337 ? 24.412 -4.839 -24.194 1.00 94.38 337 ILE A O 1
ATOM 2563 N N . THR A 1 338 ? 26.568 -4.320 -23.817 1.00 91.94 338 THR A N 1
ATOM 2564 C CA . THR A 1 338 ? 27.080 -5.006 -25.007 1.00 91.94 338 THR A CA 1
ATOM 2565 C C . THR A 1 338 ? 27.497 -6.437 -24.694 1.00 91.94 338 THR A C 1
ATOM 2567 O O . THR A 1 338 ? 28.317 -6.706 -23.816 1.00 91.94 338 THR A O 1
ATOM 2570 N N . VAL A 1 339 ? 26.954 -7.374 -25.459 1.00 90.81 339 VAL A N 1
ATOM 2571 C CA . VAL A 1 339 ? 27.380 -8.773 -25.449 1.00 90.81 339 VAL A CA 1
ATOM 2572 C C . VAL A 1 339 ? 28.542 -8.934 -26.423 1.00 90.81 339 VAL A C 1
ATOM 2574 O O . VAL A 1 339 ? 28.554 -8.266 -27.463 1.00 90.81 339 VAL A O 1
ATOM 2577 N N . PRO A 1 340 ? 29.498 -9.836 -26.153 1.00 88.38 340 PRO A N 1
ATOM 2578 C CA . PRO A 1 340 ? 30.475 -10.221 -27.157 1.00 88.38 340 PRO A CA 1
ATOM 2579 C C . PRO A 1 340 ? 29.796 -10.633 -28.477 1.00 88.38 340 PRO A C 1
ATOM 2581 O O . PRO A 1 340 ? 28.940 -11.521 -28.450 1.00 88.38 340 PRO A O 1
ATOM 2584 N N . PRO A 1 341 ? 30.161 -10.046 -29.633 1.00 86.44 341 PRO A N 1
ATOM 2585 C CA . PRO A 1 341 ? 29.477 -10.311 -30.902 1.00 86.44 341 PRO A CA 1
ATOM 2586 C C . PRO A 1 341 ? 29.426 -11.793 -31.295 1.00 86.44 341 PRO A C 1
ATOM 2588 O O . PRO A 1 341 ? 28.415 -12.254 -31.820 1.00 86.44 341 PRO A O 1
ATOM 2591 N N . SER A 1 342 ? 30.485 -12.551 -30.990 1.00 83.06 342 SER A N 1
ATOM 2592 C CA . SER A 1 342 ? 30.553 -13.998 -31.235 1.00 83.06 342 SER A CA 1
ATOM 2593 C C . SER A 1 342 ? 29.523 -14.793 -30.428 1.00 83.06 342 SER A C 1
ATOM 2595 O O . SER A 1 342 ? 28.976 -15.765 -30.940 1.00 83.06 342 SER A O 1
ATOM 2597 N N . LEU A 1 343 ? 29.222 -14.362 -29.199 1.00 88.88 343 LEU A N 1
ATOM 2598 C CA . LEU A 1 343 ? 28.217 -14.996 -28.347 1.00 88.88 343 LEU A CA 1
ATOM 2599 C C . LEU A 1 343 ? 26.811 -14.491 -28.677 1.00 88.88 343 LEU A C 1
ATOM 2601 O O . LEU A 1 343 ? 25.878 -15.284 -28.693 1.00 88.88 343 LEU A O 1
ATOM 2605 N N . ALA A 1 344 ? 26.647 -13.194 -28.959 1.00 89.31 344 ALA A N 1
ATOM 2606 C CA . ALA A 1 344 ? 25.345 -12.564 -29.184 1.00 89.31 344 ALA A CA 1
ATOM 2607 C C . ALA A 1 344 ? 24.514 -13.286 -30.256 1.00 89.31 344 ALA A C 1
ATOM 2609 O O . ALA A 1 344 ? 23.329 -13.529 -30.046 1.00 89.31 344 ALA A O 1
ATOM 2610 N N . ALA A 1 345 ? 25.151 -13.684 -31.362 1.00 87.38 345 ALA A N 1
ATOM 2611 C CA . ALA A 1 345 ? 24.506 -14.411 -32.455 1.00 87.38 345 ALA A CA 1
ATOM 2612 C C . ALA A 1 345 ? 24.091 -15.849 -32.087 1.00 87.38 345 ALA A C 1
ATOM 2614 O O . ALA A 1 345 ? 23.215 -16.421 -32.730 1.00 87.38 345 ALA A O 1
ATOM 2615 N N . ALA A 1 346 ? 24.723 -16.440 -31.071 1.00 90.50 346 ALA A N 1
ATOM 2616 C CA . ALA A 1 346 ? 24.492 -17.816 -30.645 1.00 90.50 346 ALA A CA 1
ATOM 2617 C C . ALA A 1 346 ? 23.516 -17.934 -29.464 1.00 90.50 346 ALA A C 1
ATOM 2619 O O . ALA A 1 346 ? 23.098 -19.045 -29.145 1.00 90.50 346 ALA A O 1
ATOM 2620 N N . ILE A 1 347 ? 23.155 -16.826 -28.805 1.00 94.00 347 ILE A N 1
ATOM 2621 C CA . ILE A 1 347 ? 22.246 -16.821 -27.653 1.00 94.00 347 ILE A CA 1
ATOM 2622 C C . ILE A 1 347 ? 20.793 -16.935 -28.140 1.00 94.00 347 ILE A C 1
ATOM 2624 O O . ILE A 1 347 ? 20.293 -16.008 -28.781 1.00 94.00 347 ILE A O 1
ATOM 2628 N N . PRO A 1 348 ? 20.066 -18.013 -27.791 1.00 93.62 348 PRO A N 1
ATOM 2629 C CA . PRO A 1 348 ? 18.642 -18.105 -28.093 1.00 93.62 348 PRO A CA 1
ATOM 2630 C C . PRO A 1 348 ? 17.841 -17.023 -27.360 1.00 93.62 348 PRO A C 1
ATOM 2632 O O . PRO A 1 348 ? 18.170 -16.652 -26.227 1.00 93.62 348 PRO A O 1
ATOM 2635 N N . GLU A 1 349 ? 16.750 -16.549 -27.964 1.00 92.56 349 GLU A N 1
ATOM 2636 C CA . GLU A 1 349 ? 15.835 -15.625 -27.288 1.00 92.56 349 GLU A CA 1
ATOM 2637 C C . GLU A 1 349 ? 15.324 -16.216 -25.964 1.00 92.56 349 GLU A C 1
ATOM 2639 O O . GLU A 1 349 ? 15.126 -17.426 -25.828 1.00 92.56 349 GLU A O 1
ATOM 2644 N N . TYR A 1 350 ? 15.090 -15.346 -24.980 1.00 93.62 350 TYR A N 1
ATOM 2645 C CA . TYR A 1 350 ? 14.609 -15.701 -23.641 1.00 93.62 350 TYR A CA 1
ATOM 2646 C C . TYR A 1 350 ? 15.553 -16.581 -22.810 1.00 93.62 350 TYR A C 1
ATOM 2648 O O . TYR A 1 350 ? 15.131 -17.077 -21.760 1.00 93.62 350 TYR A O 1
ATOM 2656 N N . SER A 1 351 ? 16.820 -16.713 -23.215 1.00 96.31 351 SER A N 1
ATOM 2657 C CA . SER A 1 351 ? 17.880 -17.269 -22.366 1.00 96.31 351 SER A CA 1
ATOM 2658 C C . SER A 1 351 ? 17.998 -16.488 -21.055 1.00 96.31 351 SER A C 1
ATOM 2660 O O . SER A 1 351 ? 17.689 -15.296 -20.998 1.00 96.31 351 SER A O 1
ATOM 2662 N N . LEU A 1 352 ? 18.437 -17.157 -19.993 1.00 97.38 352 LEU A N 1
ATOM 2663 C CA . LEU A 1 352 ? 18.672 -16.551 -18.689 1.00 97.38 352 LEU A CA 1
ATOM 2664 C C . LEU A 1 352 ? 20.144 -16.155 -18.571 1.00 97.38 352 LEU A C 1
ATOM 2666 O O . LEU A 1 352 ? 21.015 -17.012 -18.664 1.00 97.38 352 LEU A O 1
ATOM 2670 N N . LEU A 1 353 ? 20.407 -14.869 -18.363 1.00 97.50 353 LEU A N 1
ATOM 2671 C CA . LEU A 1 353 ? 21.714 -14.356 -17.974 1.00 97.50 353 LEU A CA 1
ATOM 2672 C C . LEU A 1 353 ? 21.799 -14.313 -16.449 1.00 97.50 353 LEU A C 1
ATOM 2674 O O . LEU A 1 353 ? 21.018 -13.611 -15.805 1.00 97.50 353 LEU A O 1
ATOM 2678 N N . GLU A 1 354 ? 22.779 -15.015 -15.898 1.00 97.44 354 GLU A N 1
ATOM 2679 C CA . GLU A 1 354 ? 23.279 -14.833 -14.543 1.00 97.44 354 GLU A CA 1
ATOM 2680 C C . GLU A 1 354 ? 24.522 -13.944 -14.595 1.00 97.44 354 GLU A C 1
ATOM 2682 O O . GLU A 1 354 ? 25.591 -14.353 -15.046 1.00 97.44 354 GLU A O 1
ATOM 2687 N N . MET A 1 355 ? 24.379 -12.704 -14.136 1.00 96.88 355 MET A N 1
ATOM 2688 C CA . MET A 1 355 ? 25.486 -11.772 -13.974 1.00 96.88 355 MET A CA 1
ATOM 2689 C C . MET A 1 355 ? 25.882 -11.755 -12.503 1.00 96.88 355 MET A C 1
ATOM 2691 O O . MET A 1 355 ? 25.167 -11.194 -11.677 1.00 96.88 355 MET A O 1
ATOM 2695 N N . ARG A 1 356 ? 27.012 -12.371 -12.165 1.00 95.94 356 ARG A N 1
ATOM 2696 C CA . ARG A 1 356 ? 27.497 -12.537 -10.791 1.00 95.94 356 ARG A CA 1
ATOM 2697 C C . ARG A 1 356 ? 28.724 -11.680 -10.536 1.00 95.94 356 ARG A C 1
ATOM 2699 O O . ARG A 1 356 ? 29.645 -11.649 -11.351 1.00 95.94 356 ARG A O 1
ATOM 2706 N N . ARG A 1 357 ? 28.770 -11.018 -9.378 1.00 91.50 357 ARG A N 1
ATOM 2707 C CA . ARG A 1 357 ? 29.957 -10.273 -8.943 1.00 91.50 357 ARG A CA 1
ATOM 2708 C C . ARG A 1 357 ? 31.136 -11.207 -8.739 1.00 91.50 357 ARG A C 1
ATOM 2710 O O . ARG A 1 357 ? 31.017 -12.252 -8.097 1.00 91.50 357 ARG A O 1
ATOM 2717 N N . ALA A 1 358 ? 32.286 -10.807 -9.255 1.00 89.62 358 ALA A N 1
ATOM 2718 C CA . ALA A 1 358 ? 33.520 -11.503 -8.976 1.00 89.62 358 ALA A CA 1
ATOM 2719 C C . ALA A 1 358 ? 34.077 -11.100 -7.600 1.00 89.62 358 ALA A C 1
ATOM 2721 O O . ALA A 1 358 ? 33.844 -9.999 -7.094 1.00 89.62 358 ALA A O 1
ATOM 2722 N N . SER A 1 359 ? 34.822 -12.012 -6.980 1.00 81.69 359 SER A N 1
ATOM 2723 C CA . SER A 1 359 ? 35.545 -11.729 -5.741 1.00 81.69 359 SER A CA 1
ATOM 2724 C C . SER A 1 359 ? 36.645 -10.693 -5.990 1.00 81.69 359 SER A C 1
ATOM 2726 O O . SER A 1 359 ? 37.262 -10.675 -7.063 1.00 81.69 359 SER A O 1
ATOM 2728 N N . GLN A 1 360 ? 36.928 -9.856 -4.986 1.00 77.88 360 GLN A N 1
ATOM 2729 C CA . GLN A 1 360 ? 38.026 -8.888 -5.069 1.00 77.88 360 GLN A CA 1
ATOM 2730 C C . GLN A 1 360 ? 39.356 -9.589 -5.382 1.00 77.88 360 GLN A C 1
ATOM 2732 O O . GLN A 1 360 ? 39.651 -10.644 -4.825 1.00 77.88 360 GLN A O 1
ATOM 2737 N N . GLY A 1 361 ? 40.149 -8.998 -6.281 1.00 75.75 361 GLY A N 1
ATOM 2738 C CA . GLY A 1 361 ? 41.456 -9.526 -6.690 1.00 75.75 361 GLY A CA 1
ATOM 2739 C C . GLY A 1 361 ? 41.428 -10.541 -7.839 1.00 75.75 361 GLY A C 1
ATOM 2740 O O . GLY A 1 361 ? 42.488 -10.970 -8.275 1.00 75.75 361 GLY A O 1
ATOM 2741 N N . SER A 1 362 ? 40.254 -10.898 -8.371 1.00 82.50 362 SER A N 1
ATOM 2742 C CA . SER A 1 362 ? 40.141 -11.837 -9.503 1.00 82.50 362 SER A CA 1
ATOM 2743 C C . SER A 1 362 ? 40.545 -11.258 -10.870 1.00 82.50 362 SER A C 1
ATOM 2745 O O . SER A 1 362 ? 40.656 -12.009 -11.835 1.00 82.50 362 SER A O 1
ATOM 2747 N N . GLY A 1 363 ? 40.751 -9.939 -10.973 1.00 85.81 363 GLY A N 1
ATOM 2748 C CA . GLY A 1 363 ? 41.052 -9.255 -12.240 1.00 85.81 363 GLY A CA 1
ATOM 2749 C C . GLY A 1 363 ? 39.857 -9.128 -13.196 1.00 85.81 363 GLY A C 1
ATOM 2750 O O . GLY A 1 363 ? 40.019 -8.654 -14.315 1.00 85.81 363 GLY A O 1
ATOM 2751 N N . VAL A 1 364 ? 38.668 -9.541 -12.754 1.00 92.19 364 VAL A N 1
ATOM 2752 C CA . VAL A 1 364 ? 37.395 -9.486 -13.481 1.00 92.19 364 VAL A CA 1
ATOM 2753 C C . VAL A 1 364 ? 36.359 -8.870 -12.540 1.00 92.19 364 VAL A C 1
ATOM 2755 O O . VAL A 1 364 ? 36.436 -9.073 -11.331 1.00 92.19 364 VAL A O 1
ATOM 2758 N N . ASP A 1 365 ? 35.397 -8.121 -13.068 1.00 92.69 365 ASP A N 1
ATOM 2759 C CA . ASP A 1 365 ? 34.321 -7.504 -12.287 1.00 92.69 365 ASP A CA 1
ATOM 2760 C C . ASP A 1 365 ? 33.079 -8.406 -12.214 1.00 92.69 365 ASP A C 1
ATOM 2762 O O . ASP A 1 365 ? 32.470 -8.546 -11.147 1.00 92.69 365 ASP A O 1
ATOM 2766 N N . PHE A 1 366 ? 32.722 -9.063 -13.328 1.00 95.44 366 PHE A N 1
ATOM 2767 C CA . PHE A 1 366 ? 31.568 -9.967 -13.392 1.00 95.44 366 PHE A CA 1
ATOM 2768 C C . PHE A 1 366 ? 31.822 -11.259 -14.170 1.00 95.44 366 PHE A C 1
ATOM 2770 O O . PHE A 1 366 ? 32.507 -11.283 -15.194 1.00 95.44 366 PHE A O 1
ATOM 2777 N N . TYR A 1 367 ? 31.170 -12.324 -13.708 1.00 95.94 367 TYR A N 1
ATOM 2778 C CA . TYR A 1 367 ? 30.923 -13.532 -14.488 1.00 95.94 367 TYR A CA 1
ATOM 2779 C C . TYR A 1 367 ? 29.518 -13.452 -15.086 1.00 95.94 367 TYR A C 1
ATOM 2781 O O . TYR A 1 367 ? 28.562 -13.193 -14.358 1.00 95.94 367 TYR A O 1
ATOM 2789 N N . CYS A 1 368 ? 29.407 -13.658 -16.392 1.00 97.00 368 CYS A N 1
ATOM 2790 C CA . CYS A 1 368 ? 28.172 -13.592 -17.161 1.00 97.00 368 CYS A CA 1
ATOM 2791 C C . CYS A 1 368 ? 27.894 -14.964 -17.781 1.00 97.00 368 CYS A C 1
ATOM 2793 O O . CYS A 1 368 ? 28.396 -15.286 -18.861 1.00 97.00 368 CYS A O 1
ATOM 2795 N N . ASP A 1 369 ? 27.098 -15.774 -17.096 1.00 97.69 369 ASP A N 1
ATOM 2796 C CA . ASP A 1 369 ? 26.716 -17.100 -17.569 1.00 97.69 369 ASP A CA 1
ATOM 2797 C C . ASP A 1 369 ? 25.338 -17.039 -18.231 1.00 97.69 369 ASP A C 1
ATOM 2799 O O . ASP A 1 369 ? 24.385 -16.502 -17.669 1.00 97.69 369 ASP A O 1
ATOM 2803 N N . VAL A 1 370 ? 25.233 -17.558 -19.453 1.00 97.81 370 VAL A N 1
ATOM 2804 C CA . VAL A 1 370 ? 23.999 -17.551 -20.241 1.00 97.81 370 VAL A CA 1
ATOM 2805 C C . VAL A 1 370 ? 23.491 -18.972 -20.414 1.00 97.81 370 VAL A C 1
ATOM 2807 O O . VAL A 1 370 ? 24.150 -19.813 -21.027 1.00 97.81 370 VAL A O 1
ATOM 2810 N N . TYR A 1 371 ? 22.285 -19.216 -19.912 1.00 97.81 371 TYR A N 1
ATOM 2811 C CA . TYR A 1 371 ? 21.614 -20.508 -19.937 1.00 97.81 371 TYR A CA 1
ATOM 2812 C C . TYR A 1 371 ? 20.418 -20.464 -20.901 1.00 97.81 371 TYR A C 1
ATOM 2814 O O . TYR A 1 371 ? 19.466 -19.714 -20.655 1.00 97.81 371 TYR A O 1
ATOM 2822 N N . PRO A 1 372 ? 20.421 -21.244 -21.995 1.00 96.88 372 PRO A N 1
ATOM 2823 C CA . PRO A 1 372 ? 19.278 -21.329 -22.896 1.00 96.88 372 PRO A CA 1
ATOM 2824 C C . PRO A 1 372 ? 18.019 -21.841 -22.202 1.00 96.88 372 PRO A C 1
ATOM 2826 O O . PRO A 1 372 ? 18.085 -22.719 -21.342 1.00 96.88 372 PRO A O 1
ATOM 2829 N N . ASN A 1 373 ? 16.854 -21.352 -22.635 1.00 93.62 373 ASN A N 1
ATOM 2830 C CA . ASN A 1 373 ? 15.581 -21.906 -22.181 1.00 93.62 373 ASN A CA 1
ATOM 2831 C C . ASN A 1 373 ? 15.521 -23.418 -22.484 1.00 93.62 373 ASN A C 1
ATOM 2833 O O . ASN A 1 373 ? 15.752 -23.853 -23.619 1.00 93.62 373 ASN A O 1
ATOM 2837 N N . GLY A 1 374 ? 15.230 -24.205 -21.448 1.00 90.06 374 GLY A N 1
ATOM 2838 C CA . GLY A 1 374 ? 15.207 -25.665 -21.484 1.00 90.06 374 GLY A CA 1
ATOM 2839 C C . GLY A 1 374 ? 16.482 -26.349 -20.983 1.00 90.06 374 GLY A C 1
ATOM 2840 O O . GLY A 1 374 ? 16.488 -27.574 -20.921 1.00 90.06 374 GLY A O 1
ATOM 2841 N N . SER A 1 375 ? 17.536 -25.613 -20.608 1.00 95.50 375 SER A N 1
ATOM 2842 C CA . SER A 1 375 ? 18.680 -26.217 -19.911 1.00 95.50 375 SER A CA 1
ATOM 2843 C C . SER A 1 375 ? 18.366 -26.493 -18.428 1.00 95.50 375 SER A C 1
ATOM 2845 O O . SER A 1 375 ? 17.511 -25.814 -17.840 1.00 95.50 375 SER A O 1
ATOM 2847 N N . PRO A 1 376 ? 19.065 -27.444 -17.777 1.00 93.50 376 PRO A N 1
ATOM 2848 C CA . PRO A 1 376 ? 18.878 -27.724 -16.351 1.00 93.50 376 PRO A CA 1
ATOM 2849 C C . PRO A 1 376 ? 19.095 -26.495 -15.454 1.00 93.50 376 PRO A C 1
ATOM 2851 O O . PRO A 1 376 ? 18.327 -26.255 -14.524 1.00 93.50 376 PRO A O 1
ATOM 2854 N N . GLN A 1 377 ? 20.112 -25.686 -15.762 1.00 95.88 377 GLN A N 1
ATOM 2855 C CA . GLN A 1 377 ? 20.447 -24.463 -15.029 1.00 95.88 377 GLN A CA 1
ATOM 2856 C C . GLN A 1 377 ? 19.374 -23.381 -15.189 1.00 95.88 377 GLN A C 1
ATOM 2858 O O . GLN A 1 377 ? 19.038 -22.689 -14.230 1.00 95.88 377 GLN A O 1
ATOM 2863 N N . TYR A 1 378 ? 18.797 -23.251 -16.387 1.00 96.31 378 TYR A N 1
ATOM 2864 C CA . TYR A 1 378 ? 17.678 -22.340 -16.604 1.00 96.31 378 TYR A CA 1
ATOM 2865 C C . TYR A 1 378 ? 16.488 -22.729 -15.715 1.00 96.31 378 TYR A C 1
ATOM 2867 O O . TYR A 1 378 ? 15.927 -21.882 -15.019 1.00 96.31 378 TYR A O 1
ATOM 2875 N N . ALA A 1 379 ? 16.125 -24.016 -15.708 1.00 92.62 379 ALA A N 1
ATOM 2876 C CA . ALA A 1 379 ? 14.985 -24.521 -14.947 1.00 92.62 379 ALA A CA 1
ATOM 2877 C C . ALA A 1 379 ? 15.149 -24.329 -13.430 1.00 92.62 379 ALA A C 1
ATOM 2879 O O . ALA A 1 379 ? 14.174 -24.002 -12.753 1.00 92.62 379 ALA A O 1
ATOM 2880 N N . SER A 1 380 ? 16.366 -24.482 -12.897 1.00 93.38 380 SER A N 1
ATOM 2881 C CA . SER A 1 380 ? 16.623 -24.310 -11.462 1.00 93.38 380 SER A CA 1
ATOM 2882 C C . SER A 1 380 ? 16.603 -22.848 -11.006 1.00 93.38 380 SER A C 1
ATOM 2884 O O . SER A 1 380 ? 16.238 -22.573 -9.865 1.00 93.38 380 SER A O 1
ATOM 2886 N N . MET A 1 381 ? 16.964 -21.903 -11.880 1.00 93.56 381 MET A N 1
ATOM 2887 C CA . MET A 1 381 ? 17.144 -20.494 -11.507 1.00 93.56 381 MET A CA 1
ATOM 2888 C C . MET A 1 381 ? 15.977 -19.584 -11.888 1.00 93.56 381 MET A C 1
ATOM 2890 O O . MET A 1 381 ? 15.769 -18.558 -11.241 1.00 93.56 381 MET A O 1
ATOM 2894 N N . ILE A 1 382 ? 15.172 -19.940 -12.895 1.00 93.56 382 ILE A N 1
ATOM 2895 C CA . ILE A 1 382 ? 14.079 -19.074 -13.368 1.00 93.56 382 ILE A CA 1
ATOM 2896 C C . ILE A 1 382 ? 13.033 -18.772 -12.281 1.00 93.56 382 ILE A C 1
ATOM 2898 O O . ILE A 1 382 ? 12.398 -17.719 -12.319 1.00 93.56 382 ILE A O 1
ATOM 2902 N N . GLY A 1 383 ? 12.886 -19.646 -11.277 1.00 90.81 383 GLY A N 1
ATOM 2903 C CA . GLY A 1 383 ? 12.014 -19.417 -10.119 1.00 90.81 383 GLY A CA 1
ATOM 2904 C C . GLY A 1 383 ? 12.431 -18.221 -9.252 1.00 90.81 383 GLY A C 1
ATOM 2905 O O . GLY A 1 383 ? 11.572 -17.574 -8.658 1.00 90.81 383 GLY A O 1
ATOM 2906 N N . ALA A 1 384 ? 13.721 -17.870 -9.232 1.00 90.50 384 ALA A N 1
ATOM 2907 C CA . ALA A 1 384 ? 14.222 -16.677 -8.548 1.00 90.50 384 ALA A CA 1
ATOM 2908 C C . ALA A 1 384 ? 13.960 -15.382 -9.344 1.00 90.50 384 ALA A C 1
ATOM 2910 O O . ALA A 1 384 ? 14.048 -14.284 -8.792 1.00 90.50 384 ALA A O 1
ATOM 2911 N N . CYS A 1 385 ? 13.581 -15.477 -10.625 1.00 92.69 385 CYS A N 1
ATOM 2912 C CA . CYS A 1 385 ? 13.153 -14.335 -11.431 1.00 92.69 385 CYS A CA 1
ATOM 2913 C C . CYS A 1 385 ? 11.683 -13.975 -11.164 1.00 92.69 385 CYS A C 1
ATOM 2915 O O . CYS A 1 385 ? 10.797 -14.224 -11.986 1.00 92.69 385 CYS A O 1
ATOM 2917 N N . THR A 1 386 ? 11.425 -13.377 -10.003 1.00 92.00 386 THR A N 1
ATOM 2918 C CA . THR A 1 386 ? 10.076 -13.037 -9.517 1.00 92.00 386 THR A CA 1
ATOM 2919 C C . THR A 1 386 ? 9.497 -11.754 -10.117 1.00 92.00 386 THR A C 1
ATOM 2921 O O . THR A 1 386 ? 8.321 -11.455 -9.918 1.00 92.00 386 THR A O 1
ATOM 2924 N N . GLN A 1 387 ? 10.296 -10.990 -10.864 1.00 92.06 387 GLN A N 1
ATOM 2925 C CA . GLN A 1 387 ? 9.916 -9.686 -11.403 1.00 92.06 387 GLN A CA 1
ATOM 2926 C C . GLN A 1 387 ? 9.888 -9.695 -12.931 1.00 92.06 387 GLN A C 1
ATOM 2928 O O . GLN A 1 387 ? 10.551 -10.504 -13.573 1.00 92.06 387 GLN A O 1
ATOM 2933 N N . THR A 1 388 ? 9.128 -8.776 -13.529 1.00 89.44 388 THR A N 1
ATOM 2934 C CA . THR A 1 388 ? 8.901 -8.723 -14.983 1.00 89.44 388 THR A CA 1
ATOM 2935 C C . THR A 1 388 ? 9.401 -7.400 -15.569 1.00 89.44 388 THR A C 1
ATOM 2937 O O . THR A 1 388 ? 9.212 -6.336 -14.980 1.00 89.44 388 THR A O 1
ATOM 2940 N N . LEU A 1 389 ? 10.070 -7.455 -16.721 1.00 84.69 389 LEU A N 1
ATOM 2941 C CA . LEU A 1 389 ? 10.462 -6.294 -17.520 1.00 84.69 389 LEU A CA 1
ATOM 2942 C C . LEU A 1 389 ? 9.280 -5.796 -18.365 1.00 84.69 389 LEU A C 1
ATOM 2944 O O . LEU A 1 389 ? 8.432 -6.600 -18.750 1.00 84.69 389 LEU A O 1
ATOM 2948 N N . PRO A 1 390 ? 9.245 -4.507 -18.748 1.00 77.50 390 PRO A N 1
ATOM 2949 C CA . PRO A 1 390 ? 8.288 -4.021 -19.737 1.00 77.50 390 PRO A CA 1
ATOM 2950 C C . PRO A 1 390 ? 8.324 -4.886 -21.006 1.00 77.50 390 PRO A C 1
ATOM 2952 O O . PRO A 1 390 ? 9.396 -5.129 -21.564 1.00 77.50 390 PRO A O 1
ATOM 2955 N N . SER A 1 391 ? 7.159 -5.357 -21.462 1.00 73.44 391 SER A N 1
ATOM 2956 C CA . SER A 1 391 ? 7.071 -6.299 -22.588 1.00 73.44 391 SER A CA 1
ATOM 2957 C C . SER A 1 391 ? 7.492 -5.686 -23.924 1.00 73.44 391 SER A C 1
ATOM 2959 O O . SER A 1 391 ? 7.816 -6.416 -24.858 1.00 73.44 391 SER A O 1
ATOM 2961 N N . GLY A 1 392 ? 7.479 -4.352 -24.043 1.00 66.50 392 GLY A N 1
ATOM 2962 C CA . GLY A 1 392 ? 7.855 -3.649 -25.272 1.00 66.50 392 GLY A CA 1
ATOM 2963 C C . GLY A 1 392 ? 7.020 -4.062 -26.490 1.00 66.50 392 GLY A C 1
ATOM 2964 O O . GLY A 1 392 ? 7.513 -3.983 -27.610 1.00 66.50 392 GLY A O 1
ATOM 2965 N N . GLY A 1 393 ? 5.792 -4.551 -26.269 1.00 66.94 393 GLY A N 1
ATOM 2966 C CA . GLY A 1 393 ? 4.905 -5.066 -27.318 1.00 66.94 393 GLY A CA 1
ATOM 2967 C C . GLY A 1 393 ? 5.111 -6.542 -27.682 1.00 66.94 393 GLY A C 1
ATOM 2968 O O . GLY A 1 393 ? 4.439 -7.036 -28.582 1.00 66.94 393 GLY A O 1
ATOM 2969 N N . LYS A 1 394 ? 6.010 -7.270 -27.005 1.00 73.19 394 LYS A N 1
ATOM 2970 C CA . LYS A 1 394 ? 6.154 -8.726 -27.167 1.00 73.19 394 LYS A CA 1
ATOM 2971 C C . LYS A 1 394 ? 5.086 -9.480 -26.352 1.00 73.19 394 LYS A C 1
ATOM 2973 O O . LYS A 1 394 ? 4.720 -9.020 -25.270 1.00 73.19 394 LYS A O 1
ATOM 2978 N N . PRO A 1 395 ? 4.622 -10.653 -26.826 1.00 71.81 395 PRO A N 1
ATOM 2979 C CA . PRO A 1 395 ? 3.571 -11.432 -26.163 1.00 71.81 395 PRO A CA 1
ATOM 2980 C C . PRO A 1 395 ? 4.005 -12.000 -24.805 1.00 71.81 395 PRO A C 1
ATOM 2982 O O . PRO A 1 395 ? 3.176 -12.179 -23.919 1.00 71.81 395 PRO A O 1
ATOM 2985 N N . VAL A 1 396 ? 5.305 -12.254 -24.624 1.00 80.75 396 VAL A N 1
ATOM 2986 C CA . VAL A 1 396 ? 5.874 -12.740 -23.363 1.00 80.75 396 VAL A CA 1
ATOM 2987 C C . VAL A 1 396 ? 6.887 -11.725 -22.853 1.00 80.75 396 VAL A C 1
ATOM 2989 O O . VAL A 1 396 ? 7.892 -11.438 -23.510 1.00 80.75 396 VAL A O 1
ATOM 2992 N N . ALA A 1 397 ? 6.622 -11.175 -21.673 1.00 86.88 397 ALA A N 1
ATOM 2993 C CA . ALA A 1 397 ? 7.539 -10.269 -21.004 1.00 86.88 397 ALA A CA 1
ATOM 2994 C C . ALA A 1 397 ? 8.729 -11.037 -20.403 1.00 86.88 397 ALA A C 1
ATOM 2996 O O . ALA A 1 397 ? 8.573 -12.132 -19.864 1.00 86.88 397 ALA A O 1
ATOM 2997 N N . ARG A 1 398 ? 9.928 -10.455 -20.495 1.00 92.56 398 ARG A N 1
ATOM 2998 C CA . ARG A 1 398 ? 11.150 -11.017 -19.898 1.00 92.56 398 ARG A CA 1
ATOM 2999 C C . ARG A 1 398 ? 11.083 -10.895 -18.374 1.00 92.56 398 ARG A C 1
ATOM 3001 O O . ARG A 1 398 ? 10.564 -9.900 -17.878 1.00 92.56 398 ARG A O 1
ATOM 3008 N N . LYS A 1 399 ? 11.633 -11.853 -17.632 1.00 94.56 399 LYS A N 1
ATOM 3009 C CA . LYS A 1 399 ? 11.692 -11.831 -16.160 1.00 94.56 399 LYS A CA 1
ATOM 3010 C C . LYS A 1 399 ? 13.087 -11.505 -15.623 1.00 94.56 399 LYS A C 1
ATOM 3012 O O . LYS A 1 399 ? 14.069 -11.660 -16.341 1.00 94.56 399 LYS A O 1
ATOM 3017 N N . TYR A 1 400 ? 13.180 -11.056 -14.374 1.00 95.50 400 TYR A N 1
ATOM 3018 C CA . TYR A 1 400 ? 14.439 -10.852 -13.652 1.00 95.50 400 TYR A CA 1
ATOM 3019 C C . TYR A 1 400 ? 14.282 -11.050 -12.139 1.00 95.50 400 TYR A C 1
ATOM 3021 O O . TYR A 1 400 ? 13.166 -11.079 -11.621 1.00 95.50 400 TYR A O 1
ATOM 3029 N N . GLY A 1 401 ? 15.403 -11.189 -11.435 1.00 94.25 401 GLY A N 1
ATOM 3030 C CA . GLY A 1 401 ? 15.481 -11.335 -9.982 1.00 94.25 401 GLY A CA 1
ATOM 3031 C C . GLY A 1 401 ? 16.915 -11.214 -9.466 1.00 94.25 401 GLY A C 1
ATOM 3032 O O . GLY A 1 401 ? 17.848 -11.054 -10.250 1.00 94.25 401 GLY A O 1
ATOM 3033 N N . TRP A 1 402 ? 17.087 -11.284 -8.149 1.00 93.25 402 TRP A N 1
ATOM 3034 C CA . TRP A 1 402 ? 18.377 -11.135 -7.469 1.00 93.25 402 TRP A CA 1
ATOM 3035 C C . TRP A 1 402 ? 18.642 -12.338 -6.561 1.00 93.25 402 TRP A C 1
ATOM 3037 O O . TRP A 1 402 ? 17.697 -12.849 -5.959 1.00 93.25 402 TRP A O 1
ATOM 3047 N N . ILE A 1 403 ? 19.906 -12.768 -6.474 1.00 86.25 403 ILE A N 1
ATOM 3048 C CA . ILE A 1 403 ? 20.377 -13.868 -5.606 1.00 86.25 403 ILE A CA 1
ATOM 3049 C C . ILE A 1 403 ? 21.448 -13.375 -4.643 1.00 86.25 403 ILE A C 1
ATOM 3051 O O . ILE A 1 403 ? 22.425 -12.741 -5.113 1.00 86.25 403 ILE A O 1
#